Protein AF-A0AA85BUU6-F1 (afdb_monomer)

Mean predicted aligned error: 9.74 Å

Solvent-accessible surface area (backbone atoms only — not comparable to full-atom values): 21820 Å² total; per-residue (Å²): 98,89,73,39,59,79,38,68,89,33,43,53,62,40,38,67,56,88,66,55,30,81,14,64,51,47,50,49,61,52,49,50,38,34,54,52,17,47,57,50,28,54,55,51,52,49,46,70,72,45,74,86,73,61,72,50,54,65,61,51,40,61,71,59,24,47,58,30,41,51,52,30,51,51,50,48,51,50,37,64,74,65,70,53,90,69,69,43,78,59,16,16,74,76,43,49,73,36,45,43,51,19,50,45,48,46,55,48,46,56,60,66,34,80,39,88,81,13,44,62,53,70,70,47,40,56,56,58,44,38,51,48,31,43,52,51,14,52,52,24,38,51,45,22,55,48,50,62,42,73,75,38,59,93,50,55,54,101,71,70,51,86,41,72,66,38,54,49,54,46,64,75,40,27,85,77,38,76,61,55,25,20,37,34,35,59,43,16,37,30,14,52,38,14,43,24,29,41,36,22,30,54,39,45,55,49,52,46,47,62,57,52,63,60,56,74,77,51,91,68,87,77,71,88,75,74,87,58,59,62,72,71,83,66,51,69,68,59,54,51,50,51,47,52,49,51,41,52,52,32,54,52,51,31,56,74,64,58,33,57,71,37,13,21,67,42,40,17,26,56,50,34,36,39,51,45,50,40,52,51,48,51,53,46,52,55,50,54,52,52,50,52,51,48,52,54,48,32,73,74,63,74,59,83,87,75,76,62,67,68,61,54,54,49,63,77,38,44,69,57,38,52,52,46,48,54,50,51,50,53,48,38,51,74,73,75,38,64,59,72,72,67,49,58,95,79,51,47,73,39,81,88,66,27,34,53,45,84,75,49,72,68,49,50,51,51,53,49,49,52,48,49,49,53,56,50,52,35,51,50,52,45,50,51,55,50,50,53,51,50,52,49,52,60,49,43,70,71,55,74,86,88,130

Secondary structure (DSSP, 8-state):
-TTTTTSTTS-GGGSPPSSSS--HHHHHHHHHHHHHHHHHHHHHHHHHHSTT-PPPHHHHHHHHTHHHHHHHHHHHHHHHHTT----HHHH-SS--HHHHHHHHHHHHHHHHSS-HHHHHHHHS-HHHHHHHHHHHHHHHHHHHHHHHHHH-TTTS-TTS---HHHHHHHHHHTTT-HHHHTHHHHHHHHHHHHHHHHHHHHHHHHHHHHHHHHHHS--S---------------HHHHHHHHHHHHHHHHHHHHHTTGGGG--TTTT-HHHHHHHHHHHHHHHHHHHHHHHHHHHHHHHHT---PPPHHHHHHHHTHHHHHHHHHHHHHHHHHHT--GGGGS-TTPPEETTTTEETT--HHHHHHHHHHHHHHHHHHHHHHHHHHHHHHHHHHHHTTS----

InterPro domains:
  IPR009447 Phosphatidylinositol anchor biosynthesis protein PIGW/GWT1 [PF06423] (2-335)
  IPR009447 Phosphatidylinositol anchor biosynthesis protein PIGW/GWT1 [PTHR20661] (2-336)

Structure (mmCIF, N/CA/C/O backbone):
data_AF-A0AA85BUU6-F1
#
_entry.id   AF-A0AA85BUU6-F1
#
loop_
_atom_site.group_PDB
_atom_site.id
_atom_site.type_symbol
_atom_site.label_atom_id
_atom_site.label_alt_id
_atom_site.label_comp_id
_atom_site.label_asym_id
_atom_site.label_entity_id
_atom_site.label_seq_id
_atom_site.pdbx_PDB_ins_code
_atom_site.Cartn_x
_atom_site.Cartn_y
_atom_site.Cartn_z
_atom_site.occupancy
_atom_site.B_iso_or_equiv
_atom_site.auth_seq_id
_atom_site.a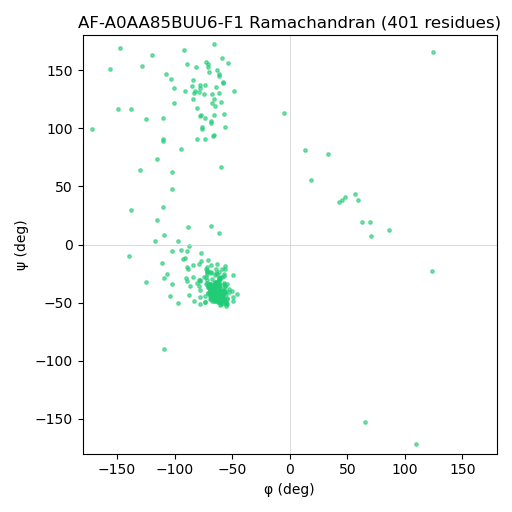uth_comp_id
_atom_site.auth_asym_id
_atom_site.auth_atom_id
_atom_site.pdbx_PDB_model_num
ATOM 1 N N . MET A 1 1 ? 7.359 12.318 -8.858 1.00 78.44 1 MET A N 1
ATOM 2 C CA . MET A 1 1 ? 7.995 11.015 -9.158 1.00 78.44 1 MET A CA 1
ATOM 3 C C . MET A 1 1 ? 7.226 10.232 -10.202 1.00 78.44 1 MET A C 1
ATOM 5 O O . MET A 1 1 ? 7.829 9.983 -11.227 1.00 78.44 1 MET A O 1
ATOM 9 N N . ILE A 1 2 ? 5.920 9.964 -10.033 1.00 80.56 2 ILE A N 1
ATOM 10 C CA . ILE A 1 2 ? 5.077 9.381 -11.108 1.00 80.56 2 ILE A CA 1
ATOM 11 C C . ILE A 1 2 ? 5.255 10.143 -12.432 1.00 80.56 2 ILE A C 1
ATOM 13 O O . ILE A 1 2 ? 5.578 9.541 -13.439 1.00 80.56 2 ILE A O 1
ATOM 17 N N . TYR A 1 3 ? 5.168 11.475 -12.395 1.00 82.69 3 TYR A N 1
ATOM 18 C CA . TYR A 1 3 ? 5.379 12.325 -13.573 1.00 82.69 3 TYR A CA 1
ATOM 19 C C . TYR A 1 3 ? 6.825 12.455 -14.044 1.00 82.69 3 TYR A C 1
ATOM 21 O O . TYR A 1 3 ? 7.075 12.762 -15.199 1.00 82.69 3 TYR A O 1
ATOM 29 N N . ALA A 1 4 ? 7.774 12.324 -13.118 1.00 82.56 4 ALA A N 1
ATOM 30 C CA . ALA A 1 4 ? 9.158 12.685 -13.385 1.00 82.56 4 ALA A CA 1
ATOM 31 C C . ALA A 1 4 ? 9.943 11.512 -13.960 1.00 82.56 4 ALA A C 1
ATOM 33 O O . ALA A 1 4 ? 10.860 11.740 -14.731 1.00 82.56 4 ALA A O 1
ATOM 34 N N . ILE A 1 5 ? 9.602 10.274 -13.587 1.00 81.31 5 ILE A N 1
ATOM 35 C CA . ILE A 1 5 ? 10.450 9.122 -13.888 1.00 81.31 5 ILE A CA 1
ATOM 36 C C . ILE A 1 5 ? 10.589 8.859 -15.385 1.00 81.31 5 ILE A C 1
ATOM 38 O O . ILE A 1 5 ? 11.643 8.417 -15.823 1.00 81.31 5 ILE A O 1
ATOM 42 N N . ASP A 1 6 ? 9.556 9.154 -16.171 1.00 77.81 6 ASP A N 1
ATOM 43 C CA . ASP A 1 6 ? 9.593 8.944 -17.616 1.00 77.81 6 ASP A CA 1
ATOM 44 C C . ASP A 1 6 ? 10.489 9.982 -18.313 1.00 77.81 6 ASP A C 1
ATOM 46 O O . ASP A 1 6 ? 11.023 9.703 -19.388 1.00 77.81 6 ASP A O 1
ATOM 50 N N . LEU A 1 7 ? 10.744 11.125 -17.661 1.00 81.00 7 LEU A N 1
ATOM 51 C CA . LEU A 1 7 ? 11.600 12.196 -18.162 1.00 81.00 7 LEU A CA 1
ATOM 52 C C . LEU A 1 7 ? 13.098 11.857 -17.996 1.00 81.00 7 LEU A C 1
ATOM 54 O O . LEU A 1 7 ? 13.517 11.452 -16.910 1.00 81.00 7 LEU A O 1
ATOM 58 N N . PRO A 1 8 ? 13.935 12.092 -19.025 1.00 78.44 8 PRO A N 1
ATOM 59 C CA . PRO A 1 8 ? 15.381 11.880 -18.976 1.00 78.44 8 PRO A CA 1
ATOM 60 C C . PRO A 1 8 ? 16.108 12.652 -17.872 1.00 78.44 8 PRO A C 1
ATOM 62 O O . PRO A 1 8 ? 17.148 12.206 -17.396 1.00 78.44 8 PRO A O 1
ATOM 65 N N . ILE A 1 9 ? 15.563 13.793 -17.440 1.00 82.25 9 ILE A N 1
ATOM 66 C CA . ILE A 1 9 ? 16.104 14.577 -16.326 1.00 82.25 9 ILE A CA 1
ATOM 67 C C . ILE A 1 9 ? 16.049 13.824 -14.993 1.00 82.25 9 ILE A C 1
ATOM 69 O O . ILE A 1 9 ? 16.807 14.131 -14.073 1.00 82.25 9 ILE A O 1
ATOM 73 N N . CYS A 1 10 ? 15.143 12.854 -14.855 1.00 83.12 10 CYS A N 1
ATOM 74 C CA . CYS A 1 10 ? 15.004 12.096 -13.627 1.00 83.12 10 CYS A CA 1
ATOM 75 C C . CYS A 1 10 ? 16.011 10.935 -13.596 1.00 83.12 10 CYS A C 1
ATOM 77 O O . CYS A 1 10 ? 16.007 10.096 -14.499 1.00 83.12 10 CYS A O 1
ATOM 79 N N . PRO A 1 11 ? 16.842 10.829 -12.539 1.00 84.38 11 PRO A N 1
ATOM 80 C CA . PRO A 1 11 ? 17.775 9.720 -12.403 1.00 84.38 11 PRO A CA 1
ATOM 81 C C . PRO A 1 11 ? 17.047 8.371 -12.365 1.00 84.38 11 PRO A C 1
ATOM 83 O O . PRO A 1 11 ? 16.239 8.109 -11.467 1.00 84.38 11 PRO A O 1
ATOM 86 N N . ARG A 1 12 ? 17.394 7.468 -13.285 1.00 82.81 12 ARG A N 1
ATOM 87 C CA . ARG A 1 12 ? 16.797 6.128 -13.405 1.00 82.81 12 ARG A CA 1
ATOM 88 C C . ARG A 1 12 ? 17.043 5.237 -12.187 1.00 82.81 12 ARG A C 1
ATOM 90 O O . ARG A 1 12 ? 16.270 4.317 -11.962 1.00 82.81 12 ARG A O 1
ATOM 97 N N . ARG A 1 13 ? 18.008 5.570 -11.318 1.00 82.12 13 ARG A N 1
ATOM 98 C CA . ARG A 1 13 ? 18.185 4.919 -10.002 1.00 82.12 13 ARG A CA 1
ATOM 99 C C . ARG A 1 13 ? 16.960 5.030 -9.080 1.00 82.12 13 ARG A C 1
ATOM 101 O O . ARG A 1 13 ? 16.840 4.265 -8.132 1.00 82.12 13 ARG A O 1
ATOM 108 N N . PHE A 1 14 ? 16.072 6.000 -9.319 1.00 84.94 14 PHE A N 1
ATOM 109 C CA . PHE A 1 14 ? 14.828 6.161 -8.561 1.00 84.94 14 PHE A CA 1
ATOM 110 C C . PHE A 1 14 ? 13.648 5.379 -9.150 1.00 84.94 14 PHE A C 1
ATOM 112 O O . PHE A 1 14 ? 12.581 5.360 -8.527 1.00 84.94 14 PHE A O 1
ATOM 119 N N . ALA A 1 15 ? 13.831 4.749 -10.315 1.00 83.56 15 ALA A N 1
ATOM 120 C CA . ALA A 1 15 ? 12.836 3.884 -10.934 1.00 83.56 15 ALA A CA 1
ATOM 121 C C . ALA A 1 15 ? 12.604 2.626 -10.089 1.00 83.56 15 ALA A C 1
ATOM 123 O O . ALA A 1 15 ? 13.283 2.380 -9.093 1.00 83.56 15 ALA A O 1
ATOM 124 N N . LYS A 1 16 ? 11.603 1.841 -10.479 1.00 83.56 16 LYS A N 1
ATOM 125 C CA . LYS A 1 16 ? 11.292 0.572 -9.819 1.00 83.56 16 LYS A CA 1
ATOM 126 C C . LYS A 1 16 ? 12.451 -0.410 -9.984 1.00 83.56 16 LYS A C 1
ATOM 128 O O . LYS A 1 16 ? 12.956 -0.564 -11.096 1.00 83.56 16 LYS A O 1
ATOM 133 N N . SER A 1 17 ? 12.831 -1.100 -8.913 1.00 79.75 17 SER A N 1
ATOM 134 C CA . SER A 1 17 ? 13.791 -2.202 -8.995 1.00 79.75 17 SER A CA 1
ATOM 135 C C . SER A 1 17 ? 13.143 -3.446 -9.624 1.00 79.75 17 SER A C 1
ATOM 137 O O . SER A 1 17 ? 11.993 -3.786 -9.330 1.00 79.75 17 SER A O 1
ATOM 139 N N . GLU A 1 18 ? 13.863 -4.125 -10.525 1.00 72.81 18 GLU A N 1
ATOM 140 C CA . GLU A 1 18 ? 13.361 -5.334 -11.206 1.00 72.81 18 GLU A CA 1
ATOM 141 C C . GLU A 1 18 ? 13.620 -6.627 -10.417 1.00 72.81 18 GLU A C 1
ATOM 143 O O . GLU A 1 18 ? 12.797 -7.547 -10.431 1.00 72.81 18 GLU A O 1
ATOM 148 N N . LEU A 1 19 ? 14.762 -6.697 -9.726 1.00 74.94 19 LEU A N 1
ATOM 149 C CA . LEU A 1 19 ? 15.196 -7.864 -8.954 1.00 74.94 19 LEU A CA 1
ATOM 150 C C . LEU A 1 19 ? 15.117 -7.572 -7.453 1.00 74.94 19 LEU A C 1
ATOM 152 O O . LEU A 1 19 ? 14.075 -7.780 -6.822 1.00 74.94 19 LEU A O 1
ATOM 156 N N . ASN A 1 20 ? 16.217 -7.057 -6.906 1.00 77.62 20 ASN A N 1
ATOM 157 C CA . ASN A 1 20 ? 16.329 -6.644 -5.520 1.00 77.62 20 ASN A CA 1
ATOM 158 C C . ASN A 1 20 ? 16.874 -5.216 -5.445 1.00 77.62 20 ASN A C 1
ATOM 160 O O . ASN A 1 20 ? 17.619 -4.774 -6.321 1.00 77.62 20 ASN A O 1
ATOM 164 N N . GLY A 1 21 ? 16.533 -4.519 -4.370 1.00 82.50 21 GLY A N 1
ATOM 165 C CA . GLY A 1 21 ? 16.924 -3.139 -4.130 1.00 82.50 21 GLY A CA 1
ATOM 166 C C . GLY A 1 21 ? 15.721 -2.242 -3.880 1.00 82.50 21 GLY A C 1
ATOM 167 O O . GLY A 1 21 ? 14.574 -2.589 -4.170 1.00 82.50 21 GLY A O 1
ATOM 168 N N . VAL A 1 22 ? 16.011 -1.051 -3.365 1.00 82.75 22 VAL A N 1
ATOM 169 C CA . VAL A 1 22 ? 15.006 -0.033 -3.066 1.00 82.75 22 VAL A CA 1
ATOM 170 C C . VAL A 1 22 ? 15.160 1.123 -4.044 1.00 82.75 22 VAL A C 1
ATOM 172 O O . VAL A 1 22 ? 16.104 1.905 -3.935 1.00 82.75 22 VAL A O 1
ATOM 175 N N . GLY A 1 23 ? 14.211 1.264 -4.965 1.00 84.94 23 GLY A N 1
ATOM 176 C CA . GLY A 1 23 ? 13.978 2.503 -5.695 1.00 84.94 23 GLY A CA 1
ATOM 177 C C . GLY A 1 23 ? 12.986 3.404 -4.959 1.00 84.94 23 GLY A C 1
ATOM 178 O O . GLY A 1 23 ? 12.126 2.947 -4.202 1.00 84.94 23 GLY A O 1
ATOM 179 N N . LEU A 1 24 ? 13.042 4.713 -5.207 1.00 87.06 24 LEU A N 1
ATOM 180 C CA . LEU A 1 24 ? 12.085 5.648 -4.605 1.00 87.06 24 LEU A CA 1
ATOM 181 C C . LEU A 1 24 ? 10.654 5.399 -5.116 1.00 87.06 24 LEU A C 1
ATOM 183 O O . LEU A 1 24 ? 9.691 5.529 -4.359 1.00 87.06 24 LEU A O 1
ATOM 187 N N . MET A 1 25 ? 10.494 4.964 -6.370 1.00 86.94 25 MET A N 1
ATOM 188 C CA . MET A 1 25 ? 9.195 4.518 -6.883 1.00 86.94 25 MET A CA 1
ATOM 189 C C . MET A 1 25 ? 8.658 3.259 -6.196 1.00 86.94 25 MET A C 1
ATOM 191 O O . MET A 1 25 ? 7.437 3.084 -6.141 1.00 86.94 25 MET A O 1
ATOM 195 N N . ASP A 1 26 ? 9.524 2.401 -5.650 1.00 87.31 26 ASP A N 1
ATOM 196 C CA . ASP A 1 26 ? 9.080 1.165 -5.005 1.00 87.31 26 ASP A CA 1
ATOM 197 C C . ASP A 1 26 ? 8.341 1.443 -3.696 1.00 87.31 26 ASP A C 1
ATOM 199 O O . ASP A 1 26 ? 7.349 0.781 -3.370 1.00 87.31 26 ASP A O 1
ATOM 203 N N . VAL A 1 27 ? 8.771 2.490 -2.990 1.00 90.00 27 VAL A N 1
ATOM 204 C CA . VAL A 1 27 ? 8.146 2.987 -1.762 1.00 90.00 27 VAL A CA 1
ATOM 205 C C . VAL A 1 27 ? 6.718 3.487 -2.012 1.00 90.00 27 VAL A C 1
ATOM 207 O O . VAL A 1 27 ? 5.839 3.318 -1.165 1.00 90.00 27 VAL A O 1
ATOM 210 N N . GLY A 1 28 ? 6.455 4.050 -3.196 1.00 88.50 28 GLY A N 1
ATOM 211 C CA . GLY A 1 28 ? 5.169 4.664 -3.533 1.00 88.50 28 GLY A CA 1
ATOM 212 C C . GLY A 1 28 ? 3.979 3.709 -3.413 1.00 88.50 28 GLY A C 1
ATOM 213 O O . GLY A 1 28 ? 2.945 4.089 -2.871 1.00 88.50 28 GLY A O 1
ATOM 214 N N . THR A 1 29 ? 4.125 2.457 -3.861 1.00 88.19 29 THR A N 1
ATOM 215 C CA . THR A 1 29 ? 3.033 1.463 -3.782 1.00 88.19 29 THR A CA 1
ATOM 216 C C . THR A 1 29 ? 2.691 1.084 -2.339 1.00 88.19 29 THR A C 1
ATOM 218 O O . THR A 1 29 ? 1.516 1.070 -1.974 1.00 88.19 29 THR A O 1
ATOM 221 N N . GLY A 1 30 ? 3.704 0.861 -1.496 1.00 91.62 30 GLY A N 1
ATOM 222 C CA . GLY A 1 30 ? 3.530 0.588 -0.071 1.00 91.62 30 GLY A CA 1
ATOM 223 C C . GLY A 1 30 ? 2.899 1.766 0.670 1.00 91.62 30 GLY A C 1
ATOM 224 O O . GLY A 1 30 ? 1.904 1.585 1.368 1.00 91.62 30 GLY A O 1
ATOM 225 N N . LEU A 1 31 ? 3.390 2.990 0.447 1.00 91.62 31 LEU A N 1
ATOM 226 C CA . LEU A 1 31 ? 2.804 4.198 1.043 1.00 91.62 31 LEU A CA 1
ATOM 227 C C . LEU A 1 31 ? 1.369 4.461 0.575 1.00 91.62 31 LEU A C 1
ATOM 229 O O . LEU A 1 31 ? 0.549 4.928 1.364 1.00 91.62 31 LEU A O 1
ATOM 233 N N . PHE A 1 32 ? 1.035 4.138 -0.676 1.00 91.00 32 PHE A N 1
ATOM 234 C CA . PHE A 1 32 ? -0.341 4.229 -1.161 1.00 91.00 32 PHE A CA 1
ATOM 235 C C . PHE A 1 32 ? -1.270 3.287 -0.381 1.00 91.00 32 PHE A C 1
ATOM 237 O O . PHE A 1 32 ? -2.384 3.664 -0.005 1.00 91.00 32 PHE A O 1
ATOM 244 N N . ILE A 1 33 ? -0.801 2.077 -0.068 1.00 93.56 33 ILE A N 1
ATOM 245 C CA . ILE A 1 33 ? -1.536 1.134 0.780 1.00 93.56 33 ILE A CA 1
ATOM 246 C C . ILE A 1 33 ? -1.648 1.668 2.212 1.00 93.56 33 ILE A C 1
ATOM 248 O O . ILE A 1 33 ? -2.751 1.642 2.766 1.00 93.56 33 ILE A O 1
ATOM 252 N N . CYS A 1 34 ? -0.582 2.246 2.777 1.00 93.38 34 CYS A N 1
ATOM 253 C CA . CYS A 1 34 ? -0.637 2.930 4.074 1.00 93.38 34 CYS A CA 1
ATOM 254 C C . CYS A 1 34 ? -1.718 4.024 4.080 1.00 93.38 34 CYS A C 1
ATOM 256 O O . CYS A 1 34 ? -2.593 4.022 4.945 1.00 93.38 34 CYS A O 1
ATOM 258 N N . ALA A 1 35 ? -1.738 4.906 3.079 1.00 90.00 35 ALA A N 1
ATOM 259 C CA . ALA A 1 35 ? -2.757 5.949 2.950 1.00 90.00 35 ALA A CA 1
ATOM 260 C C . ALA A 1 35 ? -4.177 5.360 2.858 1.00 90.00 35 ALA A C 1
ATOM 262 O O . ALA A 1 35 ? -5.105 5.838 3.516 1.00 90.00 35 ALA A O 1
ATOM 263 N N . SER A 1 36 ? -4.346 4.265 2.111 1.00 89.38 36 SER A N 1
ATOM 264 C CA . SER A 1 36 ? -5.634 3.574 2.004 1.00 89.38 36 SER A CA 1
ATOM 265 C C . SER A 1 36 ? -6.109 2.982 3.340 1.00 89.38 36 SER A C 1
ATOM 267 O O . SER A 1 36 ? -7.304 3.019 3.634 1.00 89.38 36 SER A O 1
ATOM 269 N N . SER A 1 37 ? -5.189 2.498 4.181 1.00 91.94 37 SER A N 1
ATOM 270 C CA . SER A 1 37 ? -5.500 1.973 5.518 1.00 91.94 37 SER A CA 1
ATOM 271 C C . SER A 1 37 ? -5.910 3.073 6.502 1.00 91.94 37 SER A C 1
ATOM 273 O O . SER A 1 37 ? -6.850 2.892 7.272 1.00 91.94 37 SER A O 1
ATOM 275 N N . ILE A 1 38 ? -5.288 4.255 6.417 1.00 89.50 38 ILE A N 1
ATOM 276 C CA . ILE A 1 38 ? -5.631 5.434 7.230 1.00 89.50 38 ILE A CA 1
ATOM 277 C C . ILE A 1 38 ? -7.025 5.963 6.865 1.00 89.50 38 ILE A C 1
ATOM 279 O O . ILE A 1 38 ? -7.784 6.406 7.734 1.00 89.50 38 ILE A O 1
ATOM 283 N N . SER A 1 39 ? -7.387 5.899 5.581 1.00 85.00 39 SER A N 1
ATOM 284 C CA . SER A 1 39 ? -8.752 6.186 5.132 1.00 85.00 39 SER A CA 1
ATOM 285 C C . SER A 1 39 ? -9.739 5.139 5.665 1.00 85.00 39 SER A C 1
ATOM 287 O O . SER A 1 39 ? -10.770 5.493 6.242 1.00 85.00 39 SER A O 1
ATOM 289 N N . GLY A 1 40 ? -9.377 3.853 5.593 1.00 86.19 40 GLY A N 1
ATOM 290 C CA . GLY A 1 40 ? -10.160 2.753 6.164 1.00 86.19 40 GLY A CA 1
ATOM 291 C C . GLY A 1 40 ? -10.398 2.891 7.672 1.00 86.19 40 GLY A C 1
ATOM 292 O O . GLY A 1 40 ? -11.517 2.684 8.139 1.00 86.19 40 GLY A O 1
ATOM 293 N N . SER A 1 41 ? -9.398 3.337 8.439 1.00 87.94 41 SER A N 1
ATOM 294 C CA . SER A 1 41 ? -9.513 3.499 9.895 1.00 87.94 41 SER A CA 1
ATOM 295 C C . SER A 1 41 ? -10.588 4.513 10.300 1.00 87.94 41 SER A C 1
ATOM 297 O O . SER A 1 41 ? -11.194 4.360 11.359 1.00 87.94 41 SER A O 1
ATOM 299 N N . LYS A 1 42 ? -10.880 5.519 9.455 1.00 84.69 42 LYS A N 1
ATOM 300 C CA . LYS A 1 42 ? -11.975 6.484 9.677 1.00 84.69 42 LYS A CA 1
ATOM 301 C C . LYS A 1 42 ? -13.330 5.781 9.711 1.00 84.69 42 LYS A C 1
ATOM 303 O O . LYS A 1 42 ? -14.145 6.077 10.580 1.00 84.69 42 LYS A O 1
ATOM 308 N N . LEU A 1 43 ? -13.555 4.855 8.777 1.00 80.81 43 L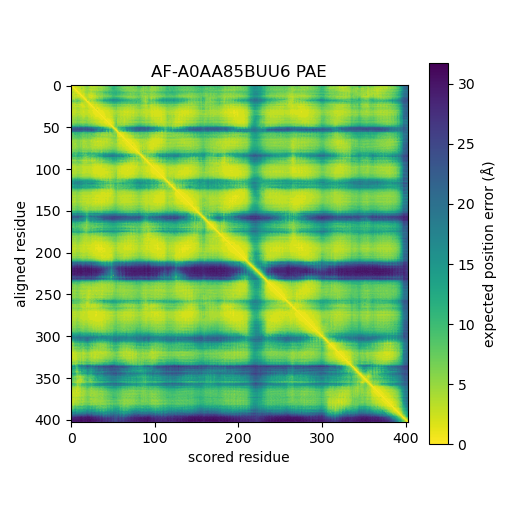EU A N 1
ATOM 309 C CA . LEU A 1 43 ? -14.789 4.077 8.699 1.00 80.81 43 LEU A CA 1
ATOM 310 C C . LEU A 1 43 ? -14.928 3.165 9.923 1.00 80.81 43 LEU A C 1
ATOM 312 O O . LEU A 1 43 ? -15.959 3.200 10.586 1.00 80.81 43 LEU A O 1
ATOM 316 N N . VAL A 1 44 ? -13.871 2.423 10.266 1.00 83.69 44 VAL A N 1
ATOM 317 C CA . VAL A 1 44 ? -13.853 1.531 11.442 1.00 83.69 44 VAL A CA 1
ATOM 318 C C . VAL A 1 44 ? -14.115 2.304 12.736 1.00 83.69 44 VAL A C 1
ATOM 320 O O . VAL A 1 44 ? -14.865 1.852 13.600 1.00 83.69 44 VAL A O 1
ATOM 323 N N . TRP A 1 45 ? -13.521 3.490 12.869 1.00 82.38 45 TRP A N 1
ATOM 324 C CA . TRP A 1 45 ? -13.744 4.374 14.009 1.00 82.38 45 TRP A CA 1
ATOM 325 C C . TRP A 1 45 ? -15.204 4.839 14.093 1.00 82.38 45 TRP A C 1
ATOM 327 O O . TRP A 1 45 ? -15.828 4.719 15.144 1.00 82.38 45 TRP A O 1
ATOM 337 N N . TYR A 1 46 ? -15.771 5.305 12.976 1.00 79.00 46 TYR A N 1
ATOM 338 C CA . TYR A 1 46 ? -17.166 5.743 12.902 1.00 79.00 46 TYR A CA 1
ATOM 339 C C . TYR A 1 46 ? -18.149 4.624 13.273 1.00 79.00 46 TYR A C 1
ATOM 341 O O . TYR A 1 46 ? -19.053 4.855 14.071 1.00 79.00 46 TYR A O 1
ATOM 349 N N . MET A 1 47 ? -17.942 3.404 12.763 1.00 76.75 47 MET A N 1
ATOM 350 C CA . MET A 1 47 ? -18.798 2.248 13.071 1.00 76.75 47 MET A CA 1
ATOM 351 C C . MET A 1 47 ? -18.738 1.850 14.553 1.00 76.75 47 MET A C 1
ATOM 353 O O . MET A 1 47 ? -19.742 1.422 15.117 1.00 76.75 47 MET A O 1
ATOM 357 N N . ASN A 1 48 ? -17.583 2.022 15.205 1.00 76.56 48 ASN A N 1
ATOM 358 C CA . ASN A 1 48 ? -17.446 1.755 16.637 1.00 76.56 48 ASN A CA 1
ATOM 359 C C . ASN A 1 48 ? -18.092 2.840 17.521 1.00 76.56 48 ASN A C 1
ATOM 361 O O . ASN A 1 48 ? -18.522 2.516 18.628 1.00 76.56 48 ASN A O 1
ATOM 365 N N . ILE A 1 49 ? -18.189 4.094 17.054 1.00 74.25 49 ILE A N 1
ATOM 366 C CA . ILE A 1 49 ? -18.905 5.175 17.760 1.00 74.25 49 ILE A CA 1
ATOM 367 C C . ILE A 1 49 ? -20.421 5.052 17.561 1.00 74.25 49 ILE A C 1
ATOM 369 O O . ILE A 1 49 ? -21.175 5.054 18.531 1.00 74.25 49 ILE A O 1
ATOM 373 N N . TYR A 1 50 ? -20.875 4.928 16.313 1.00 70.62 50 TYR A N 1
ATOM 374 C CA . TYR A 1 50 ? -22.294 4.937 15.940 1.00 70.62 50 TYR A CA 1
ATOM 375 C C . TYR A 1 50 ? -22.811 3.523 15.668 1.00 70.62 50 TYR A C 1
ATOM 377 O O . TYR A 1 50 ? -23.228 3.177 14.560 1.00 70.62 50 TYR A O 1
ATOM 385 N N . ARG A 1 51 ? -22.772 2.688 16.706 1.00 62.16 51 ARG A N 1
ATOM 386 C CA . ARG A 1 51 ? -23.217 1.293 16.641 1.00 62.16 51 ARG A CA 1
ATOM 387 C C . ARG A 1 51 ? -24.736 1.236 16.402 1.00 62.16 51 ARG A C 1
ATOM 389 O O . ARG A 1 51 ? -25.496 1.636 17.277 1.00 62.16 51 ARG A O 1
ATOM 396 N N . GLY A 1 52 ? -25.164 0.770 15.225 1.00 58.94 52 GLY A N 1
ATOM 397 C CA . GLY A 1 52 ? -26.577 0.706 14.804 1.00 58.94 52 GLY A CA 1
ATOM 398 C C . GLY A 1 52 ? -26.893 1.439 13.491 1.00 58.94 52 GLY A C 1
ATOM 399 O O . GLY A 1 52 ? -27.822 1.047 12.797 1.00 58.94 52 GLY A O 1
ATOM 400 N N . ASN A 1 53 ? -26.068 2.417 13.097 1.00 57.59 53 ASN A N 1
ATOM 401 C CA . ASN A 1 53 ? -26.077 3.034 11.760 1.00 57.59 53 ASN A CA 1
ATOM 402 C C . ASN A 1 53 ? -24.924 2.472 10.917 1.00 57.59 53 ASN A C 1
ATOM 404 O O . ASN A 1 53 ? -24.119 3.209 10.335 1.00 57.59 53 ASN A O 1
ATOM 408 N N . SER A 1 54 ? -24.783 1.144 10.906 1.00 57.66 54 SER A N 1
ATOM 409 C CA . SER A 1 54 ? -23.747 0.514 10.101 1.00 57.66 54 SER A CA 1
ATOM 410 C C . SER A 1 54 ? -24.074 0.719 8.624 1.00 57.66 54 SER A C 1
ATOM 412 O O . SER A 1 54 ? -25.190 0.485 8.155 1.00 57.66 54 SER A O 1
ATOM 414 N N . LYS A 1 55 ? -23.087 1.200 7.864 1.00 59.22 55 LYS A N 1
ATOM 415 C CA . LYS A 1 55 ? -23.173 1.093 6.410 1.00 59.22 55 LYS A CA 1
ATOM 416 C C . LYS A 1 55 ? -23.228 -0.391 6.087 1.00 59.22 55 LYS A C 1
ATOM 418 O O . LYS A 1 55 ? -22.399 -1.155 6.592 1.00 59.22 55 LYS A O 1
ATOM 423 N N . ARG A 1 56 ? -24.196 -0.792 5.261 1.00 66.44 56 ARG A N 1
ATOM 424 C CA . ARG A 1 56 ? -24.328 -2.191 4.860 1.00 66.44 56 ARG A CA 1
ATOM 425 C C . ARG A 1 56 ? -23.020 -2.609 4.197 1.00 66.44 56 ARG A C 1
ATOM 427 O O . ARG A 1 56 ? -22.453 -1.846 3.413 1.00 66.44 56 ARG A O 1
ATOM 434 N N . PHE A 1 57 ? -22.549 -3.820 4.494 1.00 74.81 57 PHE A N 1
ATOM 435 C CA . PHE A 1 57 ? -21.365 -4.400 3.851 1.00 74.81 57 PHE A CA 1
ATOM 436 C C . PHE A 1 57 ? -21.412 -4.210 2.329 1.00 74.81 57 PHE A C 1
ATOM 438 O O . PHE A 1 57 ? -20.443 -3.761 1.725 1.00 74.81 57 PHE A O 1
ATOM 445 N N . LEU A 1 58 ? -22.592 -4.428 1.745 1.00 76.81 58 LEU A N 1
ATOM 446 C CA . LEU A 1 58 ? -22.884 -4.214 0.332 1.00 76.81 58 LEU A CA 1
ATOM 447 C C . LEU A 1 58 ? -22.564 -2.782 -0.133 1.00 76.81 58 LEU A C 1
ATOM 449 O O . LEU A 1 58 ? -21.778 -2.613 -1.062 1.00 76.81 58 LEU A O 1
ATOM 453 N N . ASP A 1 59 ? -23.042 -1.751 0.561 1.00 80.69 59 ASP A N 1
ATOM 454 C CA . ASP A 1 59 ? -22.773 -0.352 0.199 1.00 80.69 59 ASP A CA 1
ATOM 455 C C . ASP A 1 59 ? -21.278 -0.021 0.281 1.00 80.69 59 ASP A C 1
ATOM 457 O O . ASP A 1 59 ? -20.730 0.706 -0.553 1.00 80.69 59 ASP A O 1
ATOM 461 N N . CYS A 1 60 ? -20.583 -0.570 1.278 1.00 78.88 60 CYS A N 1
ATOM 462 C CA . CYS A 1 60 ? -19.138 -0.414 1.407 1.00 78.88 60 CYS A CA 1
ATOM 463 C C . CYS A 1 60 ? -18.384 -1.123 0.275 1.00 78.88 60 CYS A C 1
ATOM 465 O O . CYS A 1 60 ? -17.441 -0.549 -0.278 1.00 78.88 60 CYS A O 1
ATOM 467 N N . THR A 1 61 ? -18.795 -2.335 -0.105 1.00 82.12 61 THR A N 1
ATOM 468 C CA . THR A 1 61 ? -18.174 -3.079 -1.213 1.00 82.12 61 THR A CA 1
ATOM 469 C C . THR A 1 61 ? -18.376 -2.369 -2.551 1.00 82.12 61 THR A C 1
ATOM 471 O O . THR A 1 61 ? -17.400 -2.166 -3.280 1.00 82.12 61 THR A O 1
ATOM 474 N N . LEU A 1 62 ? -19.595 -1.896 -2.830 1.00 84.75 62 LEU A N 1
ATOM 475 C CA . LEU A 1 62 ? -19.945 -1.166 -4.050 1.00 84.75 62 LEU A CA 1
ATOM 476 C C . LEU A 1 62 ? -19.180 0.155 -4.178 1.00 84.75 62 LEU A C 1
ATOM 478 O O . LEU A 1 62 ? -18.798 0.533 -5.279 1.00 84.75 62 LEU A O 1
ATOM 482 N N . ASN A 1 63 ? -18.899 0.833 -3.063 1.00 82.44 63 ASN A N 1
ATOM 483 C CA . ASN A 1 63 ? -18.215 2.127 -3.089 1.00 82.44 63 ASN A CA 1
ATOM 484 C C . ASN A 1 63 ? -16.683 2.039 -3.033 1.00 82.44 63 ASN A C 1
ATOM 486 O O . ASN A 1 63 ? -16.010 3.008 -3.377 1.00 82.44 63 ASN A O 1
ATOM 490 N N . SER A 1 64 ? -16.102 0.921 -2.581 1.00 81.44 64 SER A N 1
ATOM 491 C CA . SER A 1 64 ? -14.651 0.852 -2.32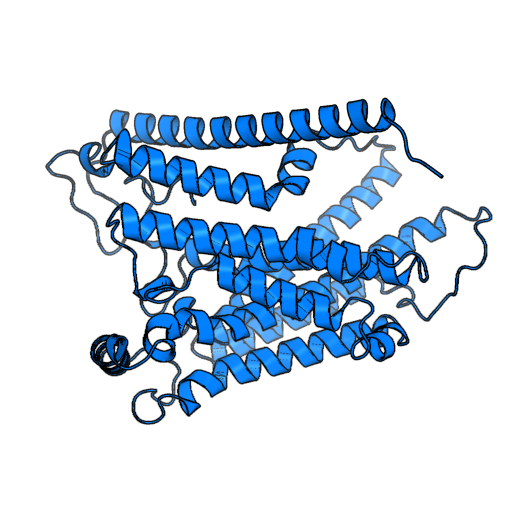0 1.00 81.44 64 SER A CA 1
ATOM 492 C C . SER A 1 64 ? -13.906 -0.273 -3.034 1.00 81.44 64 SER A C 1
ATOM 494 O O . SER A 1 64 ? -12.738 -0.075 -3.387 1.00 81.44 64 SER A O 1
ATOM 496 N N . VAL A 1 65 ? -14.551 -1.421 -3.261 1.00 88.12 65 VAL A N 1
ATOM 497 C CA . VAL A 1 65 ? -13.946 -2.601 -3.900 1.00 88.12 65 VAL A CA 1
ATOM 498 C C . VAL A 1 65 ? -14.289 -2.627 -5.382 1.00 88.12 65 VAL A C 1
ATOM 500 O O . VAL A 1 65 ? -13.385 -2.707 -6.212 1.00 88.12 65 VAL A O 1
ATOM 503 N N . VAL A 1 66 ? -15.574 -2.486 -5.721 1.00 89.88 66 VAL A N 1
ATOM 504 C CA . VAL A 1 66 ? -16.054 -2.548 -7.111 1.00 89.88 66 VAL A CA 1
ATOM 505 C C . VAL A 1 66 ? -15.381 -1.512 -8.020 1.00 89.88 66 VAL A C 1
ATOM 507 O O . VAL A 1 66 ? -14.914 -1.911 -9.085 1.00 89.88 66 VAL A O 1
ATOM 510 N N . PRO A 1 67 ? -15.204 -0.232 -7.627 1.00 89.06 67 PRO A N 1
ATOM 511 C CA . PRO A 1 67 ? -14.530 0.739 -8.486 1.00 89.06 67 PRO A CA 1
ATOM 512 C C . PRO A 1 67 ? -13.074 0.349 -8.766 1.00 89.06 67 PRO A C 1
ATOM 514 O O . PRO A 1 67 ? -12.596 0.508 -9.884 1.00 89.06 67 PRO A O 1
ATOM 517 N N . CYS A 1 68 ? -12.369 -0.218 -7.781 1.00 88.81 68 CYS A N 1
ATOM 518 C CA . CYS A 1 68 ? -11.001 -0.701 -7.974 1.00 88.81 68 CYS A CA 1
ATOM 519 C C . CYS A 1 68 ? -10.945 -1.938 -8.878 1.00 88.81 68 CYS A C 1
ATOM 521 O O . CYS A 1 68 ? -10.058 -2.012 -9.725 1.00 88.81 68 CYS A O 1
ATOM 523 N N . LEU A 1 69 ? -11.890 -2.874 -8.747 1.00 91.56 69 LEU A N 1
ATOM 524 C CA . LEU A 1 69 ? -11.982 -4.031 -9.644 1.00 91.56 69 LEU A CA 1
ATOM 525 C C . LEU A 1 69 ? -12.270 -3.607 -11.084 1.00 91.56 69 LEU A C 1
ATOM 527 O O . LEU A 1 69 ? -11.595 -4.076 -11.995 1.00 91.56 69 LEU A O 1
ATOM 531 N N . LEU A 1 70 ? -13.214 -2.685 -11.289 1.00 91.50 70 LEU A N 1
ATOM 532 C CA . LEU A 1 70 ? -13.543 -2.153 -12.612 1.00 91.50 70 LEU A CA 1
ATOM 533 C C . LEU A 1 70 ? -12.349 -1.441 -13.249 1.00 91.50 70 LEU A C 1
ATOM 535 O O . LEU A 1 70 ? -12.056 -1.677 -14.417 1.00 91.50 70 LEU A O 1
ATOM 539 N N . LEU A 1 71 ? -11.615 -0.627 -12.485 1.00 89.38 71 LEU A N 1
ATOM 540 C CA . LEU A 1 71 ? -10.372 -0.006 -12.957 1.00 89.38 71 LEU A CA 1
ATOM 541 C C . LEU A 1 71 ? -9.304 -1.049 -13.306 1.00 89.38 71 LEU A C 1
ATOM 543 O O . LEU A 1 71 ? -8.578 -0.882 -14.286 1.00 89.38 71 LEU A O 1
ATOM 547 N N . GLY A 1 72 ? -9.214 -2.127 -12.524 1.00 89.25 72 GLY A N 1
ATOM 548 C CA . GLY A 1 72 ? -8.334 -3.256 -12.808 1.00 89.25 72 GLY A CA 1
ATOM 549 C C . GLY A 1 72 ? -8.679 -3.939 -14.131 1.00 89.25 72 GLY A C 1
ATOM 550 O O . GLY A 1 72 ? -7.787 -4.111 -14.961 1.00 89.25 72 GLY A O 1
ATOM 551 N N . LEU A 1 73 ? -9.960 -4.249 -14.343 1.00 89.94 73 LEU A N 1
ATOM 552 C CA . LEU A 1 73 ? -10.478 -4.872 -15.566 1.00 89.94 73 LEU A CA 1
ATOM 553 C C . LEU A 1 73 ? -10.272 -3.979 -16.785 1.00 89.94 73 LEU A C 1
ATOM 555 O O . LEU A 1 73 ? -9.734 -4.419 -17.801 1.00 89.94 73 LEU A O 1
ATOM 559 N N . LEU A 1 74 ? -10.636 -2.704 -16.664 1.00 89.12 74 LEU A N 1
ATOM 560 C CA . LEU A 1 74 ? -10.467 -1.716 -17.721 1.00 89.12 74 LEU A CA 1
ATOM 561 C C . LEU A 1 74 ? -8.993 -1.584 -18.111 1.00 89.12 74 LEU A C 1
ATOM 563 O O . LEU A 1 74 ? -8.674 -1.589 -19.296 1.00 89.12 74 LEU A O 1
ATOM 567 N N . ARG A 1 75 ? -8.076 -1.552 -17.136 1.00 86.12 75 ARG A N 1
ATOM 568 C CA . ARG A 1 75 ? -6.636 -1.528 -17.413 1.00 86.12 75 ARG A CA 1
ATOM 569 C C . ARG A 1 75 ? -6.182 -2.771 -18.177 1.00 86.12 75 ARG A C 1
ATOM 571 O O . ARG A 1 75 ? -5.443 -2.627 -19.145 1.00 86.12 75 ARG A O 1
ATOM 578 N N . THR A 1 76 ? -6.590 -3.969 -17.758 1.00 86.19 76 THR A N 1
ATOM 579 C CA . THR A 1 76 ? -6.193 -5.202 -18.457 1.00 86.19 76 THR A CA 1
ATOM 580 C C . THR A 1 76 ? -6.726 -5.254 -19.882 1.00 86.19 76 THR A C 1
ATOM 582 O O . THR A 1 76 ? -5.972 -5.590 -20.790 1.00 86.19 76 THR A O 1
ATOM 585 N N . LEU A 1 77 ? -7.985 -4.857 -20.087 1.00 86.94 77 LEU A N 1
ATOM 586 C CA . LEU A 1 77 ? -8.609 -4.838 -21.408 1.00 86.94 77 LEU A CA 1
ATOM 587 C C . LEU A 1 77 ? -7.930 -3.818 -22.323 1.00 86.94 77 LEU A C 1
ATOM 589 O O . LEU A 1 77 ? -7.551 -4.162 -23.436 1.00 86.94 77 LEU A O 1
ATOM 593 N N . LEU A 1 78 ? -7.703 -2.588 -21.849 1.00 83.75 78 LEU A N 1
ATOM 594 C CA . LEU A 1 78 ? -7.047 -1.552 -22.651 1.00 83.75 78 LEU A CA 1
ATOM 595 C C . LEU A 1 78 ? -5.626 -1.944 -23.058 1.00 83.75 78 LEU A C 1
ATOM 597 O O . LEU A 1 78 ? -5.251 -1.728 -24.204 1.00 83.75 78 LEU A O 1
ATOM 601 N N . ILE A 1 79 ? -4.843 -2.539 -22.155 1.00 81.50 79 ILE A N 1
ATOM 602 C CA . ILE A 1 79 ? -3.476 -2.979 -22.476 1.00 81.50 79 ILE A CA 1
ATOM 603 C C . ILE A 1 79 ? -3.495 -4.079 -23.541 1.00 81.50 79 ILE A C 1
ATOM 605 O O . ILE A 1 79 ? -2.695 -4.029 -24.474 1.00 81.50 79 ILE A O 1
ATOM 609 N N . GLN A 1 80 ? -4.426 -5.031 -23.431 1.00 81.38 80 GLN A N 1
ATOM 610 C CA . GLN A 1 80 ? -4.596 -6.096 -24.421 1.00 81.38 80 GLN A CA 1
ATOM 611 C C . GLN A 1 80 ? -5.065 -5.558 -25.777 1.00 81.38 80 GLN A C 1
ATOM 613 O O . GLN A 1 80 ? -4.550 -5.981 -26.803 1.00 81.38 80 GLN A O 1
ATOM 618 N N . MET A 1 81 ? -5.999 -4.604 -25.802 1.00 82.88 81 MET A N 1
ATOM 619 C CA . MET A 1 81 ? -6.492 -4.014 -27.053 1.00 82.88 81 MET A CA 1
ATOM 620 C C . MET A 1 81 ? -5.455 -3.115 -27.735 1.00 82.88 81 MET A C 1
ATOM 622 O O . MET A 1 81 ? -5.395 -3.072 -28.960 1.00 82.88 81 MET A O 1
ATOM 626 N N . LEU A 1 82 ? -4.641 -2.397 -26.956 1.00 77.31 82 LEU A N 1
ATOM 627 C CA . LEU A 1 82 ? -3.624 -1.474 -27.467 1.00 77.31 82 LEU A CA 1
ATOM 628 C C . LEU A 1 82 ? -2.274 -2.154 -27.748 1.00 77.31 82 LEU A C 1
ATOM 630 O O . LEU A 1 82 ? -1.350 -1.471 -28.183 1.00 77.31 82 LEU A O 1
ATOM 634 N N . ASN A 1 83 ? -2.136 -3.464 -27.484 1.00 71.44 83 ASN A N 1
ATOM 635 C CA . ASN A 1 83 ? -0.872 -4.214 -27.566 1.00 71.44 83 ASN A CA 1
ATOM 636 C C . ASN A 1 83 ? 0.309 -3.470 -26.911 1.00 71.44 83 ASN A C 1
ATOM 638 O O . ASN A 1 83 ? 1.436 -3.469 -27.411 1.00 71.44 83 ASN A O 1
ATOM 642 N N . TYR A 1 84 ? 0.041 -2.796 -25.789 1.00 70.31 84 TYR A N 1
ATOM 643 C CA . TYR A 1 84 ? 1.053 -2.009 -25.094 1.00 70.31 84 TYR A CA 1
ATOM 644 C C . TYR A 1 84 ? 1.977 -2.930 -24.292 1.00 70.31 84 TYR A C 1
ATOM 646 O O . TYR A 1 84 ? 1.518 -3.850 -23.613 1.00 70.31 84 TYR A O 1
ATOM 654 N N . HIS A 1 85 ? 3.286 -2.672 -24.335 1.00 64.69 85 HIS A N 1
ATOM 655 C CA . HIS A 1 85 ? 4.272 -3.494 -23.637 1.00 64.69 85 HIS A CA 1
ATOM 656 C C . HIS A 1 85 ? 4.126 -3.317 -22.120 1.00 64.69 85 HIS A C 1
ATOM 658 O O . HIS A 1 85 ? 4.489 -2.285 -21.556 1.00 64.69 85 HIS A O 1
ATOM 664 N N . GLN A 1 86 ? 3.580 -4.329 -21.444 1.00 67.44 86 GLN A N 1
ATOM 665 C CA . GLN A 1 86 ? 3.512 -4.369 -19.988 1.00 67.44 86 GLN A CA 1
ATOM 666 C C . GLN A 1 86 ? 4.750 -5.067 -19.425 1.00 67.44 86 GLN A C 1
ATOM 668 O O . GLN A 1 86 ? 5.081 -6.185 -19.818 1.00 67.44 86 GLN A O 1
ATOM 673 N N . ASN A 1 87 ? 5.382 -4.448 -18.426 1.00 70.44 87 ASN A N 1
ATOM 674 C CA . ASN A 1 87 ? 6.419 -5.103 -17.635 1.00 70.44 87 ASN A CA 1
ATOM 675 C C . ASN A 1 87 ? 5.799 -6.238 -16.811 1.00 70.44 87 ASN A C 1
ATOM 677 O O . ASN A 1 87 ? 5.317 -6.034 -15.696 1.00 70.44 87 ASN A O 1
ATOM 681 N N . ILE A 1 88 ? 5.833 -7.451 -17.368 1.00 75.06 88 ILE A N 1
ATOM 682 C CA . ILE A 1 88 ? 5.281 -8.675 -16.763 1.00 75.06 88 ILE A CA 1
ATOM 683 C C . ILE A 1 88 ? 5.934 -8.954 -15.399 1.00 75.06 88 ILE A C 1
ATOM 685 O O . ILE A 1 88 ? 5.327 -9.518 -14.498 1.00 75.06 88 ILE A O 1
ATOM 689 N N . VAL A 1 89 ? 7.175 -8.499 -15.224 1.00 74.94 89 VAL A N 1
ATOM 690 C CA . VAL A 1 89 ? 7.948 -8.582 -13.980 1.00 74.94 89 VAL A CA 1
ATOM 691 C C . VAL A 1 89 ? 7.283 -7.819 -12.822 1.00 74.94 89 VAL A C 1
ATOM 693 O O . VAL A 1 89 ? 7.516 -8.172 -11.674 1.00 74.94 89 VAL A O 1
ATOM 696 N N . GLU A 1 90 ? 6.428 -6.819 -13.066 1.00 76.88 90 GLU A N 1
ATOM 697 C CA . GLU A 1 90 ? 5.848 -6.032 -11.967 1.00 76.88 90 GLU A CA 1
ATOM 698 C C . GLU A 1 90 ? 4.774 -6.770 -11.163 1.00 76.88 90 GLU A C 1
ATOM 700 O O . GLU A 1 90 ? 4.809 -6.733 -9.936 1.00 76.88 90 GLU A O 1
ATOM 705 N N . TYR A 1 91 ? 3.802 -7.381 -11.839 1.00 77.62 91 TYR A N 1
ATOM 706 C CA . TYR A 1 91 ? 2.643 -8.013 -11.196 1.00 77.62 91 TYR A CA 1
ATOM 707 C C . TYR A 1 91 ? 2.252 -9.349 -11.845 1.00 77.62 91 TYR A C 1
ATOM 709 O O . TYR A 1 91 ? 1.439 -10.073 -11.281 1.00 77.62 91 TYR A O 1
ATOM 717 N N . GLY A 1 92 ? 2.830 -9.695 -12.995 1.00 82.31 92 GLY A N 1
ATOM 718 C CA . GLY A 1 92 ? 2.417 -10.822 -13.824 1.00 82.31 92 GLY A CA 1
ATOM 719 C C . GLY A 1 92 ? 1.748 -10.381 -15.126 1.00 82.31 92 GLY A C 1
ATOM 720 O O . GLY A 1 92 ? 1.760 -9.202 -15.491 1.00 82.31 92 GLY A O 1
ATOM 721 N N . VAL A 1 93 ? 1.186 -11.353 -15.843 1.00 82.19 93 VAL A N 1
ATOM 722 C CA . VAL A 1 93 ? 0.627 -11.176 -17.194 1.00 82.19 93 VAL A CA 1
ATOM 723 C C . VAL A 1 93 ? -0.701 -10.422 -17.162 1.00 82.19 93 VAL A C 1
ATOM 725 O O . VAL A 1 93 ? -0.885 -9.461 -17.903 1.00 82.19 93 VAL A O 1
ATOM 728 N N . HIS A 1 94 ? -1.626 -10.840 -16.299 1.00 85.31 94 HIS A N 1
ATOM 729 C CA . HIS A 1 94 ? -2.976 -10.271 -16.221 1.00 85.31 94 HIS A CA 1
ATOM 730 C C . HIS A 1 94 ? -3.208 -9.480 -14.935 1.00 85.31 94 HIS A C 1
ATOM 732 O O . HIS A 1 94 ? -4.164 -8.716 -14.838 1.00 85.31 94 HIS A O 1
ATOM 738 N N . TRP A 1 95 ? -2.358 -9.649 -13.927 1.00 87.12 95 TRP A N 1
ATOM 739 C CA . TRP A 1 95 ? -2.537 -8.986 -12.647 1.00 87.12 95 TRP A CA 1
ATOM 740 C C . TRP A 1 95 ? -2.029 -7.545 -12.658 1.00 87.12 95 TRP A C 1
ATOM 742 O O . TRP A 1 95 ? -1.108 -7.175 -13.386 1.00 87.12 95 TRP A O 1
ATOM 752 N N . ASN A 1 96 ? -2.617 -6.711 -11.806 1.00 89.88 96 ASN A N 1
ATOM 753 C CA . ASN A 1 96 ? -2.225 -5.323 -11.644 1.00 89.88 96 ASN A CA 1
ATOM 754 C C . ASN A 1 96 ? -2.429 -4.854 -10.198 1.00 89.88 96 ASN A C 1
ATOM 756 O O . ASN A 1 96 ? -3.072 -5.510 -9.378 1.00 89.88 96 ASN A O 1
ATOM 760 N N . PHE A 1 97 ? -1.896 -3.671 -9.902 1.00 88.19 97 PHE A N 1
ATOM 761 C CA . PHE A 1 97 ? -2.005 -3.049 -8.584 1.00 88.19 97 PHE A CA 1
ATOM 762 C C . PHE A 1 97 ? -3.452 -2.719 -8.164 1.00 88.19 97 PHE A C 1
ATOM 764 O O . PHE A 1 97 ? -3.760 -2.647 -6.978 1.00 88.19 97 PHE A O 1
ATOM 771 N N . PHE A 1 98 ? -4.373 -2.519 -9.112 1.00 90.88 98 PHE A N 1
ATOM 772 C CA . PHE A 1 98 ? -5.772 -2.264 -8.762 1.00 90.88 98 PHE A CA 1
ATOM 773 C C . PHE A 1 98 ? -6.454 -3.524 -8.221 1.00 90.88 98 PHE A C 1
ATOM 775 O O . PHE A 1 98 ? -7.216 -3.420 -7.259 1.00 90.88 98 PHE A O 1
ATOM 782 N N . TYR A 1 99 ? -6.121 -4.706 -8.753 1.00 92.50 99 TYR A N 1
ATOM 783 C CA . TYR A 1 99 ? -6.568 -5.983 -8.196 1.00 92.50 99 TYR A CA 1
ATOM 784 C C . TYR A 1 99 ? -6.002 -6.230 -6.797 1.00 92.50 99 TYR A C 1
ATOM 786 O O . TYR A 1 99 ? -6.763 -6.620 -5.911 1.00 92.50 99 TYR A O 1
ATOM 794 N N . THR A 1 100 ? -4.714 -5.943 -6.551 1.00 92.44 100 THR A N 1
ATOM 795 C CA . THR A 1 100 ? -4.146 -6.093 -5.197 1.00 92.44 100 THR A CA 1
ATOM 796 C C . THR A 1 100 ? -4.871 -5.201 -4.191 1.00 92.44 100 THR A C 1
ATOM 798 O O . THR A 1 100 ? -5.312 -5.689 -3.153 1.00 92.44 100 THR A O 1
ATOM 801 N N . ILE A 1 101 ? -5.078 -3.916 -4.504 1.00 91.81 101 ILE A N 1
ATOM 802 C CA . ILE A 1 101 ? -5.813 -3.000 -3.617 1.00 91.81 101 ILE A CA 1
ATOM 803 C C . ILE A 1 101 ? -7.259 -3.453 -3.421 1.00 91.81 101 ILE A C 1
ATOM 805 O O . ILE A 1 101 ? -7.759 -3.399 -2.297 1.00 91.81 101 ILE A O 1
ATOM 809 N N . ALA A 1 102 ? -7.943 -3.872 -4.486 1.00 92.94 102 ALA A N 1
ATOM 810 C CA . ALA A 1 102 ? -9.326 -4.323 -4.398 1.00 92.94 102 ALA A CA 1
ATOM 811 C C . ALA A 1 102 ? -9.466 -5.512 -3.442 1.00 92.94 102 ALA A C 1
ATOM 813 O O . ALA A 1 102 ? -10.350 -5.502 -2.586 1.00 92.94 102 ALA A O 1
ATOM 814 N N . LEU A 1 103 ? -8.562 -6.490 -3.532 1.00 94.38 103 LEU A N 1
ATOM 815 C CA . LEU A 1 103 ? -8.562 -7.653 -2.649 1.00 94.38 103 LEU A CA 1
ATOM 816 C C . LEU A 1 103 ? -8.199 -7.287 -1.211 1.00 94.38 103 LEU A C 1
ATOM 818 O O . LEU A 1 103 ? -8.886 -7.721 -0.293 1.00 94.38 103 LEU A O 1
ATOM 822 N N . ILE A 1 104 ? -7.199 -6.430 -0.991 1.00 94.06 104 ILE A N 1
ATOM 823 C CA . ILE A 1 104 ? -6.855 -5.946 0.358 1.00 94.06 104 ILE A CA 1
ATOM 824 C C . ILE A 1 104 ? -8.048 -5.219 0.991 1.00 94.06 104 ILE A C 1
ATOM 826 O O . ILE A 1 104 ? -8.376 -5.454 2.154 1.00 94.06 104 ILE A O 1
ATOM 830 N N . ARG A 1 105 ? -8.745 -4.370 0.223 1.00 91.62 105 ARG A N 1
ATOM 831 C CA . ARG A 1 105 ? -9.970 -3.696 0.678 1.00 91.62 105 ARG A CA 1
ATOM 832 C C . ARG A 1 105 ? -11.093 -4.688 0.953 1.00 91.62 105 ARG A C 1
ATOM 834 O O . ARG A 1 105 ? -11.773 -4.529 1.958 1.00 91.62 105 ARG A O 1
ATOM 841 N N . ALA A 1 106 ? -11.271 -5.707 0.117 1.00 91.69 106 ALA A N 1
ATOM 842 C CA . ALA A 1 106 ? -12.266 -6.749 0.347 1.00 91.69 106 ALA A CA 1
ATOM 843 C C . ALA A 1 106 ? -11.987 -7.510 1.652 1.00 91.69 106 ALA A C 1
ATOM 845 O O . ALA A 1 106 ? -12.880 -7.622 2.489 1.00 91.69 106 ALA A O 1
ATOM 846 N N . ILE A 1 107 ? -10.740 -7.941 1.876 1.00 91.75 107 ILE A N 1
ATOM 847 C CA . ILE A 1 107 ? -10.311 -8.611 3.115 1.00 91.75 107 ILE A CA 1
ATOM 848 C C . ILE A 1 107 ? -10.536 -7.689 4.322 1.00 91.75 107 ILE A C 1
ATOM 850 O O . ILE A 1 107 ? -11.109 -8.106 5.328 1.00 91.75 107 ILE A O 1
ATOM 854 N N . SER A 1 108 ? -10.159 -6.413 4.207 1.00 90.56 108 SER A N 1
ATOM 855 C CA . SER A 1 108 ? -10.397 -5.401 5.241 1.00 90.56 108 SER A CA 1
ATOM 856 C C . SER A 1 108 ? -11.882 -5.244 5.567 1.00 90.56 108 SER A C 1
ATOM 858 O O . SER A 1 108 ? -12.257 -5.274 6.738 1.00 90.56 108 SER A O 1
ATOM 860 N N . LEU A 1 109 ? -12.757 -5.136 4.561 1.00 88.06 109 LEU A N 1
ATOM 861 C CA . LEU A 1 109 ? -14.201 -5.025 4.776 1.00 88.06 109 LEU A CA 1
ATOM 862 C C . LEU A 1 109 ? -14.764 -6.268 5.457 1.00 88.06 109 LEU A C 1
ATOM 864 O O . LEU A 1 109 ? -15.532 -6.129 6.406 1.00 88.06 109 LEU A O 1
ATOM 868 N N . VAL A 1 110 ? -14.361 -7.466 5.026 1.00 86.94 110 VAL A N 1
ATOM 869 C CA . VAL A 1 110 ? -14.793 -8.723 5.655 1.00 86.94 110 VAL A CA 1
ATOM 870 C C . VAL A 1 110 ? -14.443 -8.736 7.145 1.00 86.94 110 VAL A C 1
ATOM 872 O O . VAL A 1 110 ? -15.263 -9.170 7.948 1.00 86.94 110 VAL A O 1
ATOM 875 N N . MET A 1 111 ? -13.277 -8.208 7.523 1.00 84.12 111 MET A N 1
ATOM 876 C CA . MET A 1 111 ? -12.835 -8.142 8.919 1.00 84.12 111 MET A CA 1
ATOM 877 C C . MET A 1 111 ? -13.474 -7.014 9.737 1.00 84.12 111 MET A C 1
ATOM 879 O O . MET A 1 111 ? -13.621 -7.160 10.949 1.00 84.12 111 MET A O 1
ATOM 883 N N . THR A 1 112 ? -13.827 -5.891 9.109 1.00 81.88 112 THR A N 1
ATOM 884 C CA . THR A 1 112 ? -14.177 -4.645 9.819 1.00 81.88 112 THR A CA 1
ATOM 885 C C . THR A 1 112 ? -15.664 -4.295 9.820 1.00 81.88 112 THR A C 1
ATOM 887 O O . THR A 1 112 ? -16.112 -3.579 10.713 1.00 81.88 112 THR A O 1
ATOM 890 N N . THR A 1 113 ? -16.433 -4.760 8.835 1.00 77.19 113 THR A N 1
ATOM 891 C CA . THR A 1 113 ? -17.868 -4.438 8.691 1.00 77.19 113 THR A CA 1
ATOM 892 C C . THR A 1 113 ? -18.758 -5.460 9.386 1.00 77.19 113 THR A C 1
ATOM 894 O O . THR A 1 113 ? -18.278 -6.514 9.767 1.00 77.19 113 THR A O 1
ATOM 897 N N . GLU A 1 114 ? -20.051 -5.182 9.565 1.00 70.19 114 GLU A N 1
ATOM 898 C CA . GLU A 1 114 ? -20.998 -6.113 10.193 1.00 70.19 114 GLU A CA 1
ATOM 899 C C . GLU A 1 114 ? -21.349 -7.286 9.260 1.00 70.19 114 GLU A C 1
ATOM 901 O O . GLU A 1 114 ? -22.297 -7.224 8.484 1.00 70.19 114 GLU A O 1
ATOM 906 N N . ASN A 1 115 ? -20.577 -8.369 9.353 1.00 72.19 115 ASN A N 1
ATOM 907 C CA . ASN A 1 115 ? -20.833 -9.665 8.719 1.00 72.19 115 ASN A CA 1
ATOM 908 C C . ASN A 1 115 ? -20.957 -10.736 9.811 1.00 72.19 115 ASN A C 1
ATOM 910 O O . ASN A 1 115 ? -20.486 -10.508 10.925 1.00 72.19 115 ASN A O 1
ATOM 914 N N . PRO A 1 116 ? -21.515 -11.931 9.545 1.00 66.19 116 PRO A N 1
ATOM 915 C CA . PRO A 1 116 ? -21.607 -12.987 10.560 1.00 66.19 116 PRO A CA 1
ATOM 916 C C . PRO A 1 116 ? -20.252 -13.296 11.223 1.00 66.19 116 PRO A C 1
ATOM 918 O O . PRO A 1 116 ? -20.186 -13.434 12.439 1.00 66.19 116 PRO A O 1
ATOM 921 N N . ILE A 1 117 ? -19.161 -13.282 10.450 1.00 68.69 117 ILE A N 1
ATOM 922 C CA . ILE A 1 117 ? -17.789 -13.567 10.908 1.00 68.69 117 ILE A CA 1
ATOM 923 C C . ILE A 1 117 ? -17.239 -12.458 11.825 1.00 68.69 117 ILE A C 1
ATOM 925 O O . ILE A 1 117 ? -16.676 -12.720 12.885 1.00 68.69 117 ILE A O 1
ATOM 929 N N . SER A 1 118 ? -17.395 -11.201 11.422 1.00 72.00 118 SER A N 1
ATOM 930 C CA . SER A 1 118 ? -16.841 -10.019 12.095 1.00 72.00 118 SER A CA 1
ATOM 931 C C . SER A 1 118 ? -17.786 -9.407 13.126 1.00 72.00 118 SER A C 1
ATOM 933 O O . SER A 1 118 ? -17.354 -8.587 13.933 1.00 72.00 118 SER A O 1
ATOM 935 N N . SER A 1 119 ? -19.055 -9.817 13.161 1.00 68.06 119 SER A N 1
ATOM 936 C CA . SER A 1 119 ? -20.026 -9.406 14.181 1.00 68.06 119 SER A CA 1
ATOM 937 C C . SER A 1 119 ? -19.470 -9.658 15.583 1.00 68.06 119 SER A C 1
ATOM 939 O O . SER A 1 119 ? -19.523 -8.775 16.441 1.00 68.06 119 SER A O 1
ATOM 941 N N . TYR A 1 120 ? -18.805 -10.804 15.766 1.00 70.94 120 TYR A N 1
ATOM 942 C CA . TYR A 1 120 ? -18.081 -11.161 16.978 1.00 70.94 120 TYR A CA 1
ATOM 943 C C . TYR A 1 120 ? -16.921 -10.195 17.268 1.00 70.94 120 TYR A C 1
ATOM 945 O O . TYR A 1 120 ? -16.804 -9.693 18.384 1.00 70.94 120 TYR A O 1
ATOM 953 N N . LEU A 1 121 ? -16.125 -9.827 16.259 1.00 71.81 121 LEU A N 1
ATOM 954 C CA . LEU A 1 121 ? -15.024 -8.864 16.406 1.00 71.81 121 LEU A CA 1
ATOM 955 C C . LEU A 1 121 ? -15.514 -7.464 16.799 1.00 71.81 121 LEU A C 1
ATOM 957 O O . LEU A 1 121 ? -14.926 -6.820 17.669 1.00 71.81 121 LEU A O 1
ATOM 961 N N . ILE A 1 122 ? -16.630 -7.015 16.226 1.00 69.69 122 ILE A N 1
ATOM 962 C CA . ILE A 1 122 ? -17.244 -5.716 16.528 1.00 69.69 122 ILE A CA 1
ATOM 963 C C . ILE A 1 122 ? -17.814 -5.708 17.955 1.00 69.69 122 ILE A C 1
ATOM 965 O O . ILE A 1 122 ? -17.959 -4.650 18.573 1.00 69.69 122 ILE A O 1
ATOM 969 N N . THR A 1 123 ? -18.139 -6.865 18.552 1.00 68.81 123 THR A N 1
ATOM 970 C CA . THR A 1 123 ? -18.489 -6.929 19.986 1.00 68.81 123 THR A CA 1
ATOM 971 C C . THR A 1 123 ? -17.316 -6.646 20.918 1.00 68.81 123 THR A C 1
ATOM 973 O O . THR A 1 123 ? -17.542 -6.162 22.029 1.00 68.81 123 THR A O 1
ATOM 976 N N . PHE A 1 124 ? -16.077 -6.851 20.486 1.00 74.75 124 PHE A N 1
ATOM 977 C CA . PHE A 1 124 ? -14.927 -6.592 21.339 1.00 74.75 124 PHE A CA 1
ATOM 978 C C . PHE A 1 124 ? -14.645 -5.103 21.543 1.00 74.75 124 PHE A C 1
ATOM 980 O O . PHE A 1 124 ? -15.037 -4.254 20.743 1.00 74.75 124 PHE A O 1
ATOM 987 N N . SER A 1 125 ? -13.943 -4.785 22.639 1.00 79.00 125 SER A N 1
ATOM 988 C CA . SER A 1 125 ? -13.417 -3.439 22.866 1.00 79.00 125 SER A CA 1
ATOM 989 C C . SER A 1 125 ? -12.403 -3.067 21.783 1.00 79.00 125 SER A C 1
ATOM 991 O O . SER A 1 125 ? -11.693 -3.928 21.256 1.00 79.00 125 SER A O 1
ATOM 993 N N . LEU A 1 126 ? -12.293 -1.772 21.471 1.00 81.06 126 LEU A N 1
ATOM 994 C CA . LEU A 1 126 ? -11.371 -1.279 20.442 1.00 81.06 126 LEU A CA 1
ATOM 995 C C . LEU A 1 126 ? -9.924 -1.725 20.666 1.00 81.06 126 LEU A C 1
ATOM 997 O O . LEU A 1 126 ? -9.221 -2.015 19.706 1.00 81.06 126 LEU A O 1
ATOM 1001 N N . LYS A 1 127 ? -9.484 -1.851 21.924 1.00 82.94 127 LYS A N 1
ATOM 1002 C CA . LYS A 1 127 ? -8.154 -2.385 22.257 1.00 82.94 127 LYS A CA 1
ATOM 1003 C C . LYS A 1 127 ? -7.942 -3.802 21.720 1.00 82.94 127 LYS A C 1
ATOM 1005 O O . LYS A 1 127 ? -6.902 -4.083 21.132 1.00 82.94 127 LYS A O 1
ATOM 1010 N N . LYS A 1 128 ? -8.928 -4.685 21.908 1.00 85.44 128 LYS A N 1
ATOM 1011 C CA . LYS A 1 128 ? -8.879 -6.067 21.412 1.00 85.44 128 LYS A CA 1
ATOM 1012 C C . LYS A 1 128 ? -8.948 -6.112 19.886 1.00 85.44 128 LYS A C 1
ATOM 1014 O O . LYS A 1 128 ? -8.234 -6.907 19.289 1.00 85.44 128 LYS A O 1
ATOM 1019 N N . GLN A 1 129 ? -9.732 -5.231 19.258 1.00 87.12 129 GLN A N 1
ATOM 1020 C CA . GLN A 1 129 ? -9.759 -5.100 17.795 1.00 87.12 129 GLN A CA 1
ATOM 1021 C C . GLN A 1 129 ? -8.391 -4.663 17.242 1.00 87.12 129 GLN A C 1
ATOM 1023 O O . GLN A 1 129 ? -7.884 -5.277 16.310 1.00 87.12 129 GLN A O 1
ATOM 1028 N N . ILE A 1 130 ? -7.752 -3.657 17.852 1.00 88.31 130 ILE A N 1
ATOM 1029 C CA . ILE A 1 130 ? -6.405 -3.195 17.471 1.00 88.31 130 ILE A CA 1
ATOM 1030 C C . ILE A 1 130 ? -5.384 -4.332 17.602 1.00 88.31 130 ILE A C 1
ATOM 1032 O O . ILE A 1 130 ? -4.602 -4.552 16.680 1.00 88.31 130 ILE A O 1
ATOM 1036 N N . LEU A 1 131 ? -5.409 -5.077 18.714 1.00 89.81 131 LEU A N 1
ATOM 1037 C CA . LEU A 1 131 ? -4.532 -6.235 18.912 1.00 89.81 131 LEU A CA 1
ATOM 1038 C C . LEU A 1 131 ? -4.766 -7.309 17.842 1.00 89.81 131 LEU A C 1
ATOM 1040 O O . LEU A 1 131 ? -3.808 -7.832 17.280 1.00 89.81 131 LEU A O 1
ATOM 1044 N N . PHE A 1 132 ? -6.028 -7.607 17.530 1.00 91.06 132 PHE A N 1
ATOM 1045 C CA . PHE A 1 132 ? -6.386 -8.558 16.483 1.00 91.06 132 PHE A CA 1
ATOM 1046 C C . PHE A 1 132 ? -5.826 -8.137 15.119 1.00 91.06 132 PHE A C 1
ATOM 1048 O O . PHE A 1 132 ? -5.221 -8.960 14.438 1.00 91.06 132 PHE A O 1
ATOM 1055 N N . TYR A 1 133 ? -5.937 -6.861 14.738 1.00 92.50 133 TYR A N 1
ATOM 1056 C CA . TYR A 1 133 ? -5.375 -6.376 13.472 1.00 92.50 133 TYR A CA 1
ATOM 1057 C C . TYR A 1 133 ? -3.842 -6.467 13.422 1.00 92.50 133 TYR A C 1
ATOM 1059 O O . TYR A 1 133 ? -3.301 -6.828 12.377 1.00 92.50 133 TYR A O 1
ATOM 1067 N N . TYR A 1 134 ? -3.138 -6.233 14.537 1.00 93.81 134 TYR A N 1
ATOM 1068 C CA . TYR A 1 134 ? -1.693 -6.484 14.605 1.00 93.81 134 TYR A CA 1
ATOM 1069 C C . TYR A 1 134 ? -1.358 -7.972 14.436 1.00 93.81 134 TYR A C 1
ATOM 1071 O O . TYR A 1 134 ? -0.449 -8.300 13.678 1.00 93.81 134 TYR A O 1
ATOM 1079 N N . ILE A 1 135 ? -2.118 -8.877 15.063 1.00 93.94 135 ILE A N 1
ATOM 1080 C CA . ILE A 1 135 ? -1.935 -10.330 14.897 1.00 93.94 135 ILE A CA 1
ATOM 1081 C C . ILE A 1 135 ? -2.150 -10.735 13.434 1.00 93.94 135 ILE A C 1
ATOM 1083 O O . ILE A 1 135 ? -1.327 -11.447 12.864 1.00 93.94 135 ILE A O 1
ATOM 1087 N N . VAL A 1 136 ? -3.217 -10.242 12.802 1.00 93.69 136 VAL A N 1
ATOM 1088 C CA . VAL A 1 136 ? -3.501 -10.476 11.379 1.00 93.69 136 VAL A CA 1
ATOM 1089 C C . VAL A 1 136 ? -2.358 -9.968 10.499 1.00 93.69 136 VAL A C 1
ATOM 1091 O O . VAL A 1 136 ? -1.920 -10.675 9.593 1.00 93.69 136 VAL A O 1
ATOM 1094 N N . SER A 1 137 ? -1.828 -8.776 10.786 1.00 94.94 137 SER A N 1
ATOM 1095 C CA . SER A 1 137 ? -0.656 -8.240 10.091 1.00 94.94 137 SER A CA 1
ATOM 1096 C C . SER A 1 137 ? 0.557 -9.164 10.216 1.00 94.94 137 SER A C 1
ATOM 1098 O O . SER A 1 137 ? 1.230 -9.417 9.219 1.00 94.94 137 SER A O 1
ATOM 1100 N N . SER A 1 138 ? 0.846 -9.678 11.414 1.00 93.62 138 SER A N 1
ATOM 1101 C CA . SER A 1 138 ? 1.961 -10.605 11.640 1.00 93.62 138 SER A CA 1
ATOM 1102 C C . SER A 1 138 ? 1.767 -11.932 10.910 1.00 93.62 138 SER A C 1
ATOM 1104 O O . SER A 1 138 ? 2.713 -12.438 10.315 1.00 93.62 138 SER A O 1
ATOM 1106 N N . ILE A 1 139 ? 0.544 -12.470 10.890 1.00 94.44 139 ILE A N 1
ATOM 1107 C CA . ILE A 1 139 ? 0.210 -13.682 10.131 1.00 94.44 139 ILE A CA 1
ATOM 1108 C C . ILE A 1 139 ? 0.472 -13.454 8.640 1.00 94.44 139 ILE A C 1
ATOM 1110 O O . ILE A 1 139 ? 1.138 -14.268 8.006 1.00 94.44 139 ILE A O 1
ATOM 1114 N N . PHE A 1 140 ? 0.017 -12.332 8.078 1.00 95.06 140 PHE A N 1
ATOM 1115 C CA . PHE A 1 140 ? 0.261 -12.019 6.671 1.00 95.06 140 PHE A CA 1
ATOM 1116 C C . PHE A 1 140 ? 1.737 -11.804 6.335 1.00 95.06 140 PHE A C 1
ATOM 1118 O O . PHE A 1 140 ? 2.160 -12.215 5.258 1.00 95.06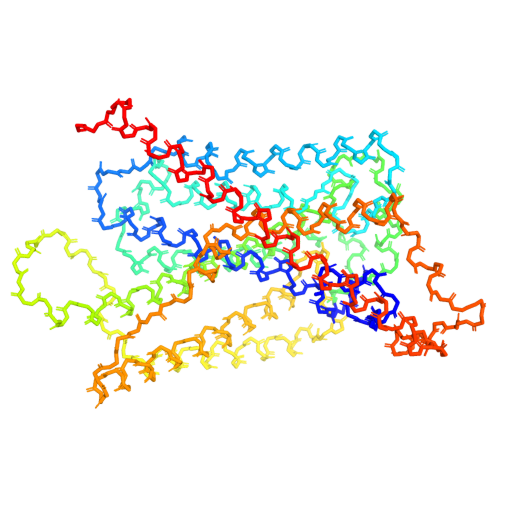 140 PHE A O 1
ATOM 1125 N N . LEU A 1 141 ? 2.518 -11.229 7.252 1.00 92.62 141 LEU A N 1
ATOM 1126 C CA . LEU A 1 141 ? 3.968 -11.094 7.095 1.00 92.62 141 LEU A CA 1
ATOM 1127 C C . LEU A 1 141 ? 4.663 -12.464 7.061 1.00 92.62 141 LEU A C 1
ATOM 1129 O O . LEU A 1 141 ? 5.552 -12.692 6.249 1.00 92.62 141 LEU A O 1
ATOM 1133 N N . ILE A 1 142 ? 4.236 -13.398 7.913 1.00 90.81 142 ILE A N 1
ATOM 1134 C CA . ILE A 1 142 ? 4.731 -14.781 7.890 1.00 90.81 142 ILE A CA 1
ATOM 1135 C C . ILE A 1 142 ? 4.344 -15.438 6.559 1.00 90.81 142 ILE A C 1
ATOM 1137 O O . ILE A 1 142 ? 5.187 -16.029 5.890 1.00 90.81 142 ILE A O 1
ATOM 1141 N N . PHE A 1 143 ? 3.094 -15.288 6.116 1.00 90.44 143 PHE A N 1
ATOM 1142 C CA . PHE A 1 143 ? 2.663 -15.835 4.829 1.00 90.44 143 PHE A CA 1
ATOM 1143 C C . PHE A 1 143 ? 3.431 -15.254 3.639 1.00 90.44 143 PHE A C 1
ATOM 1145 O O . PHE A 1 143 ? 3.789 -16.024 2.753 1.00 90.44 143 PHE A O 1
ATOM 1152 N N . SER A 1 144 ? 3.731 -13.950 3.604 1.00 88.75 144 SER A N 1
ATOM 1153 C CA . SER A 1 144 ? 4.523 -13.365 2.507 1.00 88.75 144 SER A CA 1
ATOM 1154 C C . SER A 1 144 ? 5.922 -13.970 2.396 1.00 88.75 144 SER A C 1
ATOM 1156 O O . SER A 1 144 ? 6.474 -14.044 1.304 1.00 88.75 144 SER A O 1
ATOM 1158 N N . GLU A 1 145 ? 6.451 -14.439 3.520 1.00 85.00 145 GLU A N 1
ATOM 1159 C CA . GLU A 1 145 ? 7.784 -15.016 3.658 1.00 85.00 145 GLU A CA 1
ATOM 1160 C C . GLU A 1 145 ? 7.783 -16.501 3.250 1.00 85.00 145 GLU A C 1
ATOM 1162 O O . GLU A 1 145 ? 8.575 -16.949 2.423 1.00 85.00 145 GLU A O 1
ATOM 1167 N N . PHE A 1 146 ? 6.834 -17.288 3.761 1.00 84.81 146 PHE A N 1
ATOM 1168 C CA . PHE A 1 146 ? 6.808 -18.734 3.519 1.00 84.81 146 PHE A CA 1
ATOM 1169 C C . PHE A 1 146 ? 6.141 -19.141 2.201 1.00 84.81 146 PHE A C 1
ATOM 1171 O O . PHE A 1 146 ? 6.500 -20.175 1.636 1.00 84.81 146 PHE A O 1
ATOM 1178 N N . LEU A 1 147 ? 5.189 -18.363 1.679 1.00 84.12 147 LEU A N 1
ATOM 1179 C CA . LEU A 1 147 ? 4.424 -18.750 0.489 1.00 84.12 147 LEU A CA 1
ATOM 1180 C C . LEU A 1 147 ? 5.305 -18.970 -0.760 1.00 84.12 147 LEU A C 1
ATOM 1182 O O . LEU A 1 147 ? 5.126 -20.000 -1.414 1.00 84.12 147 LEU A O 1
ATOM 1186 N N . PRO A 1 148 ? 6.275 -18.094 -1.101 1.00 79.81 148 PRO A N 1
ATOM 1187 C CA . PRO A 1 148 ? 7.142 -18.326 -2.258 1.00 79.81 148 PRO A CA 1
ATOM 1188 C C . PRO A 1 148 ? 7.994 -19.598 -2.121 1.00 79.81 148 PRO A C 1
ATOM 1190 O O . PRO A 1 148 ? 8.213 -20.299 -3.109 1.00 79.81 148 PRO A O 1
ATOM 1193 N N . ILE A 1 149 ? 8.414 -19.926 -0.893 1.00 79.06 149 ILE A N 1
ATOM 1194 C CA . ILE A 1 149 ? 9.210 -21.120 -0.573 1.00 79.06 149 ILE A CA 1
ATOM 1195 C C . ILE A 1 149 ? 8.373 -22.391 -0.742 1.00 79.06 149 ILE A C 1
ATOM 1197 O O . ILE A 1 149 ? 8.844 -23.358 -1.331 1.00 79.06 149 ILE A O 1
ATOM 1201 N N . ILE A 1 150 ? 7.124 -22.383 -0.265 1.00 80.94 150 ILE A N 1
ATOM 1202 C CA . ILE A 1 150 ? 6.211 -23.530 -0.385 1.00 80.94 150 ILE A CA 1
ATOM 1203 C C . ILE A 1 150 ? 5.894 -23.826 -1.856 1.00 80.94 150 ILE A C 1
ATOM 1205 O O . ILE A 1 150 ? 5.798 -24.989 -2.240 1.00 80.94 150 ILE A O 1
ATOM 1209 N N . ILE A 1 151 ? 5.735 -22.789 -2.683 1.00 76.62 151 ILE A N 1
ATOM 1210 C CA . ILE A 1 151 ? 5.349 -22.952 -4.091 1.00 76.62 151 ILE A CA 1
ATOM 1211 C C . ILE A 1 151 ? 6.539 -23.383 -4.962 1.00 76.62 151 ILE A C 1
ATOM 1213 O O . ILE A 1 151 ? 6.367 -24.211 -5.855 1.00 76.62 151 ILE A O 1
ATOM 1217 N N . CYS A 1 152 ? 7.739 -22.847 -4.715 1.00 72.44 152 CYS A N 1
ATOM 1218 C CA . CYS A 1 152 ? 8.931 -23.112 -5.529 1.00 72.44 152 CYS A CA 1
ATOM 1219 C C . CYS A 1 152 ? 10.149 -23.513 -4.664 1.00 72.44 152 CYS A C 1
ATOM 1221 O O . CYS A 1 152 ? 11.159 -22.796 -4.671 1.00 72.44 152 CYS A O 1
ATOM 1223 N N . PRO A 1 153 ? 10.101 -24.658 -3.951 1.00 72.56 153 PRO A N 1
ATOM 1224 C CA . PRO A 1 153 ? 11.130 -25.042 -2.980 1.00 72.56 153 PRO A CA 1
ATOM 1225 C C . PRO A 1 153 ? 12.496 -25.324 -3.619 1.00 72.56 153 PRO A C 1
ATOM 1227 O O . PRO A 1 153 ? 13.523 -24.995 -3.037 1.00 72.56 153 PRO A O 1
ATOM 1230 N N . GLU A 1 154 ? 12.528 -25.881 -4.833 1.00 63.72 154 GLU A N 1
ATOM 1231 C CA . GLU A 1 154 ? 13.779 -26.213 -5.536 1.00 63.72 154 GLU A CA 1
ATOM 1232 C C . GLU A 1 154 ? 14.545 -24.980 -6.034 1.00 63.72 154 GLU A C 1
ATOM 1234 O O . GLU A 1 154 ? 15.753 -25.041 -6.265 1.00 63.72 154 GLU A O 1
ATOM 1239 N N . TYR A 1 155 ? 13.850 -23.853 -6.208 1.00 60.72 155 TYR A N 1
ATOM 1240 C CA . TYR A 1 155 ? 14.409 -22.681 -6.875 1.00 60.72 155 TYR A CA 1
ATOM 1241 C C . TYR A 1 155 ? 14.672 -21.523 -5.897 1.00 60.72 155 TYR A C 1
ATOM 1243 O O . TYR A 1 155 ? 15.618 -20.763 -6.112 1.00 60.72 155 TYR A O 1
ATOM 1251 N N . PHE A 1 156 ? 13.917 -21.388 -4.800 1.00 66.88 156 PHE A N 1
ATOM 1252 C CA . PHE A 1 156 ? 14.181 -20.360 -3.784 1.00 66.88 156 PHE A CA 1
ATOM 1253 C C . PHE A 1 156 ? 15.346 -20.758 -2.862 1.00 66.88 156 PHE A C 1
ATOM 1255 O O . PHE A 1 156 ? 15.231 -21.656 -2.035 1.00 66.88 156 PHE A O 1
ATOM 1262 N N . GLN A 1 157 ? 16.485 -20.064 -2.977 1.00 57.34 157 GLN A N 1
ATOM 1263 C CA . GLN A 1 157 ? 17.609 -20.244 -2.051 1.00 57.34 157 GLN A CA 1
ATOM 1264 C C . GLN A 1 157 ? 17.308 -19.673 -0.657 1.00 57.34 157 GLN A C 1
ATOM 1266 O O . GLN A 1 157 ? 16.552 -18.715 -0.499 1.00 57.34 157 GLN A O 1
ATOM 1271 N N . THR A 1 158 ? 18.007 -20.211 0.346 1.00 52.75 158 THR A N 1
ATOM 1272 C CA . THR A 1 158 ? 17.880 -19.978 1.800 1.00 52.75 158 THR A CA 1
ATOM 1273 C C . THR A 1 158 ? 18.139 -18.543 2.294 1.00 52.75 158 THR A C 1
ATOM 1275 O O . THR A 1 158 ? 18.233 -18.318 3.499 1.00 52.75 158 THR A O 1
ATOM 1278 N N . ARG A 1 159 ? 18.263 -17.552 1.402 1.00 54.06 159 ARG A N 1
ATOM 1279 C CA . ARG A 1 159 ? 18.549 -16.150 1.753 1.00 54.06 159 ARG A CA 1
ATOM 1280 C C . ARG A 1 159 ? 17.748 -15.115 0.966 1.00 54.06 159 ARG A C 1
ATOM 1282 O O . ARG A 1 159 ? 18.229 -14.002 0.789 1.00 54.06 159 ARG A O 1
ATOM 1289 N N . TRP A 1 160 ? 16.531 -15.437 0.526 1.00 55.66 160 TRP A N 1
ATOM 1290 C CA . TRP A 1 160 ? 15.584 -14.402 0.063 1.00 55.66 160 TRP A CA 1
ATOM 1291 C C . TRP A 1 160 ? 16.062 -13.603 -1.162 1.00 55.66 160 TRP A C 1
ATOM 1293 O O . TRP A 1 160 ? 15.593 -12.496 -1.415 1.00 55.66 160 TRP A O 1
ATOM 1303 N N . GLN A 1 161 ? 17.023 -14.140 -1.918 1.00 57.47 161 GLN A N 1
ATOM 1304 C CA . GLN A 1 161 ? 17.574 -13.498 -3.104 1.00 57.47 161 GLN A CA 1
ATOM 1305 C C . GLN A 1 161 ? 16.953 -14.100 -4.357 1.00 57.47 161 GLN A C 1
ATOM 1307 O O . GLN A 1 161 ? 16.870 -15.322 -4.502 1.00 57.47 161 GLN A O 1
ATOM 1312 N N . PHE A 1 162 ? 16.554 -13.230 -5.288 1.00 58.72 162 PHE A N 1
ATOM 1313 C CA . PHE A 1 162 ? 16.229 -13.645 -6.642 1.00 58.72 162 PHE A CA 1
ATOM 1314 C C . PHE A 1 162 ? 17.439 -14.352 -7.255 1.00 58.72 162 PHE A C 1
ATOM 1316 O O . PHE A 1 162 ? 18.468 -13.731 -7.520 1.00 58.72 162 PHE A O 1
ATOM 1323 N N . ASN A 1 163 ? 17.313 -15.655 -7.491 1.00 62.75 163 ASN A N 1
ATOM 1324 C CA . ASN A 1 163 ? 18.251 -16.364 -8.339 1.00 62.75 163 ASN A CA 1
ATOM 1325 C C . ASN A 1 163 ? 17.793 -16.141 -9.789 1.00 62.75 163 ASN A C 1
ATOM 1327 O O . ASN A 1 163 ? 16.619 -16.372 -10.078 1.00 62.75 163 ASN A O 1
ATOM 1331 N N . PRO A 1 164 ? 18.650 -15.741 -10.741 1.00 66.19 164 PRO A N 1
ATOM 1332 C CA . PRO A 1 164 ? 18.270 -15.724 -12.158 1.00 66.19 164 PRO A CA 1
ATOM 1333 C C . PRO A 1 164 ? 17.624 -17.048 -12.617 1.00 66.19 164 PRO A C 1
ATOM 1335 O O . PRO A 1 164 ? 16.760 -17.040 -13.490 1.00 66.19 164 PRO A O 1
ATOM 1338 N N . ARG A 1 165 ? 17.944 -18.173 -11.960 1.00 67.62 165 ARG A N 1
ATOM 1339 C CA . ARG A 1 165 ? 17.293 -19.476 -12.176 1.00 67.62 165 ARG A CA 1
ATOM 1340 C C . ARG A 1 165 ? 15.815 -19.527 -11.764 1.00 67.62 165 ARG A C 1
ATOM 1342 O O . ARG A 1 165 ? 15.034 -20.135 -12.487 1.00 67.62 165 ARG A O 1
ATOM 1349 N N . THR A 1 166 ? 15.403 -18.889 -10.659 1.00 70.94 166 THR A N 1
ATOM 1350 C CA . THR A 1 166 ? 13.969 -18.810 -10.293 1.00 70.94 166 THR A CA 1
ATOM 1351 C C . THR A 1 166 ? 13.208 -17.990 -11.315 1.00 70.94 166 THR A C 1
ATOM 1353 O O . THR A 1 166 ? 12.098 -18.351 -11.692 1.00 70.94 166 THR A O 1
ATOM 1356 N N . LEU A 1 167 ? 13.816 -16.897 -11.786 1.00 73.00 167 LEU A N 1
ATOM 1357 C CA . LEU A 1 167 ? 13.225 -16.037 -12.801 1.00 73.00 167 LEU A CA 1
ATOM 1358 C C . LEU A 1 167 ? 13.011 -16.800 -14.105 1.00 73.00 167 LEU A C 1
ATOM 1360 O O . LEU A 1 167 ? 11.931 -16.723 -14.682 1.00 73.00 167 LEU A O 1
ATOM 1364 N N . HIS A 1 168 ? 14.033 -17.541 -14.532 1.00 74.88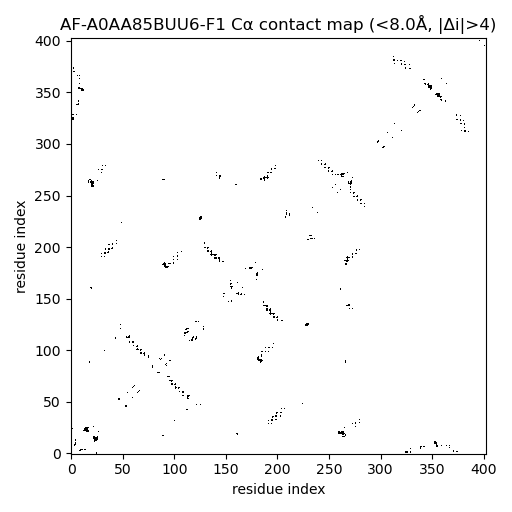 168 HIS A N 1
ATOM 1365 C CA . HIS A 1 168 ? 13.982 -18.361 -15.734 1.00 74.88 168 HIS A CA 1
ATOM 1366 C C . HIS A 1 168 ? 12.887 -19.426 -15.619 1.00 74.88 168 HIS A C 1
ATOM 1368 O O . HIS A 1 168 ? 12.024 -19.506 -16.484 1.00 74.88 168 HIS A O 1
ATOM 1374 N N . TYR A 1 169 ? 12.833 -20.149 -14.494 1.00 76.62 169 TYR A N 1
ATOM 1375 C CA . TYR A 1 169 ? 11.785 -21.139 -14.240 1.00 76.62 169 TYR A CA 1
ATOM 1376 C C . TYR A 1 169 ? 10.376 -20.531 -14.265 1.00 76.62 169 TYR A C 1
ATOM 1378 O O . TYR A 1 169 ? 9.460 -21.109 -14.851 1.00 76.62 169 TYR A O 1
ATOM 1386 N N . ILE A 1 170 ? 10.180 -19.369 -13.631 1.00 76.44 170 ILE A N 1
ATOM 1387 C CA . ILE A 1 170 ? 8.883 -18.683 -13.642 1.00 76.44 170 ILE A CA 1
ATOM 1388 C C . ILE A 1 170 ? 8.527 -18.296 -15.075 1.00 76.44 170 ILE A C 1
ATOM 1390 O O . ILE A 1 170 ? 7.427 -18.619 -15.510 1.00 76.44 170 ILE A O 1
ATOM 1394 N N . ASN A 1 171 ? 9.449 -17.658 -15.804 1.00 79.88 171 ASN A N 1
ATOM 1395 C CA . ASN A 1 171 ? 9.234 -17.206 -17.178 1.00 79.88 171 ASN A CA 1
ATOM 1396 C C . ASN A 1 171 ? 8.870 -18.361 -18.121 1.00 79.88 171 ASN A C 1
ATOM 1398 O O . ASN A 1 171 ? 7.886 -18.237 -18.849 1.00 79.88 171 ASN A O 1
ATOM 1402 N N . ASP A 1 172 ? 9.584 -19.486 -18.051 1.00 79.75 172 ASP A N 1
ATOM 1403 C CA . ASP A 1 172 ? 9.332 -20.662 -18.895 1.00 79.75 172 ASP A CA 1
ATOM 1404 C C . ASP A 1 172 ? 7.970 -21.305 -18.607 1.00 79.75 172 ASP A C 1
ATOM 1406 O O . ASP A 1 172 ? 7.313 -21.845 -19.497 1.00 79.75 172 ASP A O 1
ATOM 1410 N N . ASN A 1 173 ? 7.519 -21.239 -17.352 1.00 81.62 173 ASN A N 1
ATOM 1411 C CA . ASN A 1 173 ? 6.290 -21.886 -16.904 1.00 81.62 173 ASN A CA 1
ATOM 1412 C C . ASN A 1 173 ? 5.071 -20.955 -16.868 1.00 81.62 173 ASN A C 1
ATOM 1414 O O . ASN A 1 173 ? 3.990 -21.404 -16.475 1.00 81.62 173 ASN A O 1
ATOM 1418 N N . ARG A 1 174 ? 5.192 -19.689 -17.295 1.00 81.06 174 ARG A N 1
ATOM 1419 C CA . ARG A 1 174 ? 4.070 -18.727 -17.282 1.00 81.06 174 ARG A CA 1
ATOM 1420 C C . ARG A 1 174 ? 2.853 -19.209 -18.063 1.00 81.06 174 ARG A C 1
ATOM 1422 O O . ARG A 1 174 ? 1.732 -18.916 -17.666 1.00 81.06 174 ARG A O 1
ATOM 1429 N N . SER A 1 175 ? 3.056 -19.967 -19.138 1.00 78.56 175 SER A N 1
ATOM 1430 C CA . SER A 1 175 ? 1.975 -20.504 -19.972 1.00 78.56 175 SER A CA 1
ATOM 1431 C C . SER A 1 175 ? 1.264 -21.718 -19.365 1.00 78.56 175 SER A C 1
ATOM 1433 O O . SER A 1 175 ? 0.184 -22.076 -19.827 1.00 78.56 175 SER A O 1
ATOM 1435 N N . LYS A 1 176 ? 1.829 -22.354 -18.328 1.00 81.50 176 LYS A N 1
ATOM 1436 C CA . LYS A 1 176 ? 1.290 -23.605 -17.767 1.00 81.50 176 LYS A CA 1
ATOM 1437 C C . LYS A 1 176 ? 0.074 -23.394 -16.872 1.00 81.50 176 LYS A C 1
ATOM 1439 O O . LYS A 1 176 ? -0.765 -24.282 -16.769 1.00 81.50 176 LYS A O 1
ATOM 1444 N N . SER A 1 177 ? -0.022 -22.254 -16.186 1.00 82.81 177 SER A N 1
ATOM 1445 C CA . SER A 1 177 ? -1.165 -21.958 -15.317 1.00 82.81 177 SER A CA 1
ATOM 1446 C C . SER A 1 177 ? -1.373 -20.462 -15.100 1.00 82.81 177 SER A C 1
ATOM 1448 O O . SER A 1 177 ? -0.423 -19.682 -15.054 1.00 82.81 177 SER A O 1
ATOM 1450 N N . LEU A 1 178 ? -2.630 -20.073 -14.866 1.00 82.75 178 LEU A N 1
ATOM 1451 C CA . LEU A 1 178 ? -3.001 -18.696 -14.515 1.00 82.75 178 LEU A CA 1
ATOM 1452 C C . LEU A 1 178 ? -2.357 -18.219 -13.203 1.00 82.75 178 LEU A C 1
ATOM 1454 O O . LEU A 1 178 ? -2.101 -17.025 -13.043 1.00 82.75 178 LEU A O 1
ATOM 1458 N N . TRP A 1 179 ? -2.085 -19.143 -12.276 1.00 79.69 179 TRP A N 1
ATOM 1459 C CA . TRP A 1 179 ? -1.407 -18.848 -11.014 1.00 79.69 179 TRP A CA 1
ATOM 1460 C C . TRP A 1 179 ? 0.055 -18.470 -11.238 1.00 79.69 179 TRP A C 1
ATOM 1462 O O . TRP A 1 179 ? 0.498 -17.452 -10.716 1.00 79.69 179 TRP A O 1
ATOM 1472 N N . ILE A 1 180 ? 0.788 -19.235 -12.056 1.00 82.50 180 ILE A N 1
ATOM 1473 C CA . ILE A 1 180 ? 2.193 -18.938 -12.380 1.00 82.50 180 ILE A CA 1
ATOM 1474 C C . ILE A 1 180 ? 2.290 -17.675 -13.250 1.00 82.50 180 ILE A C 1
ATOM 1476 O O . ILE A 1 180 ? 3.206 -16.875 -13.074 1.00 82.50 180 ILE A O 1
ATOM 1480 N N . ALA A 1 181 ? 1.313 -17.436 -14.131 1.00 84.44 181 ALA A N 1
ATOM 1481 C CA . ALA A 1 181 ? 1.247 -16.222 -14.945 1.00 84.44 181 ALA A CA 1
ATOM 1482 C C . ALA A 1 181 ? 1.119 -14.930 -14.113 1.00 84.44 181 ALA A C 1
ATOM 1484 O O . ALA A 1 181 ? 1.589 -13.877 -14.541 1.00 84.44 181 ALA A O 1
ATOM 1485 N N . ASN A 1 182 ? 0.475 -15.004 -12.945 1.00 88.50 182 ASN A N 1
ATOM 1486 C CA . ASN A 1 182 ? 0.213 -13.874 -12.045 1.00 88.50 182 ASN A CA 1
ATOM 1487 C C . ASN A 1 182 ? 0.930 -14.015 -10.697 1.00 88.50 182 ASN A C 1
ATOM 1489 O O . ASN A 1 182 ? 0.518 -13.418 -9.698 1.00 88.50 182 ASN A O 1
ATOM 1493 N N . PHE A 1 183 ? 1.976 -14.837 -10.659 1.00 85.19 183 PHE A N 1
ATOM 1494 C CA . PHE A 1 183 ? 2.611 -15.290 -9.429 1.00 85.19 183 PHE A CA 1
ATOM 1495 C C . PHE A 1 183 ? 3.056 -14.126 -8.544 1.00 85.19 183 PHE A C 1
ATOM 1497 O O . PHE A 1 183 ? 2.828 -14.124 -7.335 1.00 85.19 183 PHE A O 1
ATOM 1504 N N . GLU A 1 184 ? 3.638 -13.101 -9.150 1.00 85.69 184 GLU A N 1
ATOM 1505 C CA . GLU A 1 184 ? 4.180 -11.932 -8.465 1.00 85.69 184 GLU A CA 1
ATOM 1506 C C . GLU A 1 184 ? 3.087 -11.085 -7.812 1.00 85.69 184 GLU A C 1
ATOM 1508 O O . GLU A 1 184 ? 3.194 -10.670 -6.658 1.00 85.69 184 GLU A O 1
ATOM 1513 N N . GLY A 1 185 ? 1.981 -10.875 -8.523 1.00 86.31 185 GLY A N 1
ATOM 1514 C CA . GLY A 1 185 ? 0.819 -10.166 -8.007 1.00 86.31 185 GLY A CA 1
ATOM 1515 C C . GLY A 1 185 ? 0.130 -10.894 -6.854 1.00 86.31 185 GLY A C 1
ATOM 1516 O O . GLY A 1 185 ? -0.298 -10.256 -5.891 1.00 86.31 185 GLY A O 1
ATOM 1517 N N . VAL A 1 186 ? 0.050 -12.224 -6.930 1.00 88.12 186 VAL A N 1
ATOM 1518 C CA . VAL A 1 186 ? -0.580 -13.065 -5.901 1.00 88.12 186 VAL A CA 1
ATOM 1519 C C . VAL A 1 186 ? 0.281 -13.164 -4.642 1.00 88.12 186 VAL A C 1
ATOM 1521 O O . VAL A 1 186 ? -0.229 -13.041 -3.534 1.00 88.12 186 VAL A O 1
ATOM 1524 N N . THR A 1 187 ? 1.587 -13.360 -4.792 1.00 87.75 187 THR A N 1
ATOM 1525 C CA . THR A 1 187 ? 2.520 -13.457 -3.655 1.00 87.75 187 THR A CA 1
ATOM 1526 C C . THR A 1 187 ? 2.679 -12.118 -2.930 1.00 87.75 187 THR A C 1
ATOM 1528 O O . THR A 1 187 ? 2.577 -12.070 -1.703 1.00 87.75 187 THR A O 1
ATOM 1531 N N . SER A 1 188 ? 2.808 -11.011 -3.674 1.00 90.62 188 SER A N 1
ATOM 1532 C CA . SER A 1 188 ? 2.910 -9.659 -3.096 1.00 90.62 188 SER A CA 1
ATOM 1533 C C . SER A 1 188 ? 1.668 -9.202 -2.334 1.00 90.62 188 SER A C 1
ATOM 1535 O O . SER A 1 188 ? 1.771 -8.335 -1.463 1.00 90.62 188 SER A O 1
ATOM 1537 N N . LEU A 1 189 ? 0.501 -9.799 -2.597 1.00 93.62 189 LEU A N 1
ATOM 1538 C CA . LEU A 1 189 ? -0.747 -9.483 -1.903 1.00 93.62 189 LEU A CA 1
ATOM 1539 C C . LEU A 1 189 ? -0.630 -9.634 -0.382 1.00 93.62 189 LEU A C 1
ATOM 1541 O O . LEU A 1 189 ? -1.145 -8.787 0.343 1.00 93.62 189 LEU A O 1
ATOM 1545 N N . PHE A 1 190 ? 0.062 -10.663 0.106 1.00 93.44 190 PHE A N 1
ATOM 1546 C CA . PHE A 1 190 ? 0.209 -10.913 1.543 1.00 93.44 190 PHE A CA 1
ATOM 1547 C C . PHE A 1 190 ? 1.121 -9.878 2.210 1.00 93.44 190 PHE A C 1
ATOM 1549 O O . PHE A 1 190 ? 0.772 -9.325 3.256 1.00 93.44 190 PHE A O 1
ATOM 1556 N N . GLY A 1 191 ? 2.225 -9.514 1.553 1.00 94.00 191 GLY A N 1
ATOM 1557 C CA . GLY A 1 191 ? 3.106 -8.446 2.023 1.00 94.00 191 GLY A CA 1
ATOM 1558 C C . GLY A 1 191 ? 2.370 -7.107 2.082 1.00 94.00 191 GLY A C 1
ATOM 1559 O O . GLY A 1 191 ? 2.383 -6.416 3.099 1.00 94.00 191 GLY A O 1
ATOM 1560 N N . TYR A 1 192 ? 1.612 -6.777 1.037 1.00 95.31 192 TYR A N 1
ATOM 1561 C CA . TYR A 1 192 ? 0.779 -5.576 1.005 1.00 95.31 192 TYR A CA 1
ATOM 1562 C C . TYR A 1 192 ? -0.378 -5.603 2.021 1.00 95.31 192 TYR A C 1
ATOM 1564 O O . TYR A 1 192 ? -0.695 -4.567 2.609 1.00 95.31 192 TYR A O 1
ATOM 1572 N N . ALA A 1 193 ? -0.980 -6.765 2.284 1.00 96.00 193 ALA A N 1
ATOM 1573 C CA . ALA A 1 193 ? -2.000 -6.923 3.319 1.00 96.00 193 ALA A CA 1
ATOM 1574 C C . ALA A 1 193 ? -1.422 -6.688 4.722 1.00 96.00 193 ALA A C 1
ATOM 1576 O O . ALA A 1 193 ? -2.051 -6.003 5.528 1.00 96.00 193 ALA A O 1
ATOM 1577 N N . SER A 1 194 ? -0.210 -7.177 5.004 1.00 96.06 194 SER A N 1
ATOM 1578 C CA . SER A 1 194 ? 0.455 -6.913 6.286 1.00 96.06 194 SER A CA 1
ATOM 1579 C C . SER A 1 194 ? 0.706 -5.413 6.500 1.00 96.06 194 SER A C 1
ATOM 1581 O O . SER A 1 194 ? 0.293 -4.863 7.520 1.00 96.06 194 SER A O 1
ATOM 1583 N N . ILE A 1 195 ? 1.228 -4.705 5.487 1.00 96.00 195 ILE A N 1
ATOM 1584 C CA . ILE A 1 195 ? 1.372 -3.238 5.510 1.00 96.00 195 ILE A CA 1
ATOM 1585 C C . ILE A 1 195 ? 0.024 -2.569 5.808 1.00 96.00 195 ILE A C 1
ATOM 1587 O O . ILE A 1 195 ? -0.048 -1.664 6.643 1.00 96.00 195 ILE A O 1
ATOM 1591 N N . TYR A 1 196 ? -1.049 -3.000 5.141 1.00 96.38 196 TYR A N 1
ATOM 1592 C CA . TYR A 1 196 ? -2.376 -2.423 5.329 1.00 96.38 196 TYR A CA 1
ATOM 1593 C C . TYR A 1 196 ? -2.876 -2.576 6.770 1.00 96.38 196 TYR A C 1
ATOM 1595 O O . TYR A 1 196 ? -3.272 -1.585 7.384 1.00 96.38 196 TYR A O 1
ATOM 1603 N N . PHE A 1 197 ? -2.856 -3.792 7.323 1.00 95.88 197 PHE A N 1
ATOM 1604 C CA . PHE A 1 197 ? -3.394 -4.052 8.660 1.00 95.88 197 PHE A CA 1
ATOM 1605 C C . PHE A 1 197 ? -2.547 -3.424 9.765 1.00 95.88 197 PHE A C 1
ATOM 1607 O O . PHE A 1 197 ? -3.125 -2.854 10.691 1.00 95.88 197 PHE A O 1
ATOM 1614 N N . PHE A 1 198 ? -1.216 -3.422 9.629 1.00 95.56 198 PHE A N 1
ATOM 1615 C CA . PHE A 1 198 ? -0.328 -2.708 10.548 1.00 95.56 198 PHE A CA 1
ATOM 1616 C C . PHE A 1 198 ? -0.705 -1.223 10.638 1.00 95.56 198 PHE A C 1
ATOM 1618 O O . PHE A 1 198 ? -0.977 -0.695 11.720 1.00 95.56 198 PHE A O 1
ATOM 1625 N N . ASN A 1 199 ? -0.804 -0.550 9.489 1.00 95.12 199 ASN A N 1
ATOM 1626 C CA . ASN A 1 199 ? -1.108 0.878 9.448 1.00 95.12 199 ASN A CA 1
ATOM 1627 C C . ASN A 1 199 ? -2.566 1.186 9.826 1.00 95.12 199 ASN A C 1
ATOM 1629 O O . ASN A 1 199 ? -2.824 2.224 10.441 1.00 95.12 199 ASN A O 1
ATOM 1633 N N . LEU A 1 200 ? -3.512 0.279 9.555 1.00 94.12 200 LEU A N 1
ATOM 1634 C CA . LEU A 1 200 ? -4.886 0.371 10.056 1.00 94.12 200 LEU A CA 1
ATOM 1635 C C . LEU A 1 200 ? -4.893 0.421 11.590 1.00 94.12 200 LEU A C 1
ATOM 1637 O O . L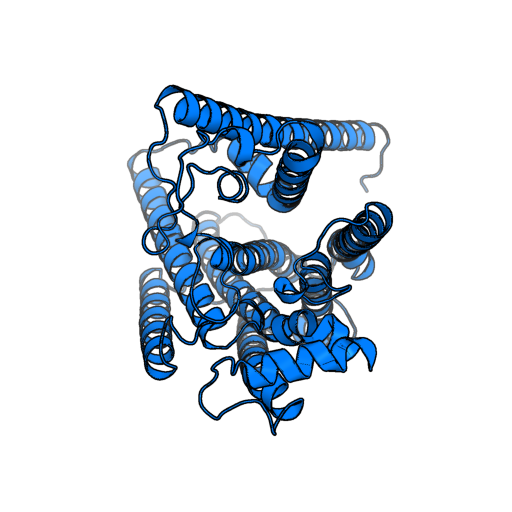EU A 1 200 ? -5.496 1.325 12.174 1.00 94.12 200 LEU A O 1
ATOM 1641 N N . SER A 1 201 ? -4.184 -0.505 12.245 1.00 91.81 201 SER A N 1
ATOM 1642 C CA . SER A 1 201 ? -4.072 -0.535 13.706 1.00 91.81 201 SER A CA 1
ATOM 1643 C C . SER A 1 201 ? -3.353 0.688 14.273 1.00 91.81 201 SER A C 1
ATOM 1645 O O . SER A 1 201 ? -3.866 1.303 15.211 1.00 91.81 201 SER A O 1
ATOM 1647 N N . SER A 1 202 ? -2.224 1.106 13.693 1.00 89.81 202 SER A N 1
ATOM 1648 C CA . SER A 1 202 ? -1.503 2.305 14.144 1.00 89.81 202 SER A CA 1
ATOM 1649 C C . SER A 1 202 ? -2.353 3.572 13.986 1.00 89.81 202 SER A C 1
ATOM 1651 O O . SER A 1 202 ? -2.384 4.423 14.875 1.00 89.81 202 SER A O 1
ATOM 1653 N N . SER A 1 203 ? -3.129 3.670 12.904 1.00 90.75 203 SER A N 1
ATOM 1654 C CA . SER A 1 203 ? -4.049 4.786 12.676 1.00 90.75 203 SER A CA 1
ATOM 1655 C C . SER A 1 203 ? -5.204 4.820 13.687 1.00 90.75 203 SER A C 1
ATOM 1657 O O . SER A 1 203 ? -5.586 5.900 14.137 1.00 90.75 203 SER A O 1
ATOM 1659 N N . LEU A 1 204 ? -5.739 3.666 14.102 1.00 88.12 204 LEU A N 1
ATOM 1660 C CA . LEU A 1 204 ? -6.761 3.594 15.157 1.00 88.12 204 LEU A CA 1
ATOM 1661 C C . LEU A 1 204 ? -6.214 4.023 16.526 1.00 88.12 204 LEU A C 1
ATOM 1663 O O . LEU A 1 204 ? -6.899 4.745 17.251 1.00 88.12 204 LEU A O 1
ATOM 1667 N N . VAL A 1 205 ? -4.973 3.646 16.856 1.00 86.25 205 VAL A N 1
ATOM 1668 C CA . VAL A 1 205 ? -4.284 4.134 18.066 1.00 86.25 205 VAL A CA 1
ATOM 1669 C C . VAL A 1 205 ? -4.171 5.658 18.025 1.00 86.25 205 VAL A C 1
ATOM 1671 O O . VAL A 1 205 ? -4.509 6.332 18.997 1.00 86.25 205 VAL A O 1
ATOM 1674 N N . PHE A 1 206 ? -3.791 6.226 16.885 1.00 83.19 206 PHE A N 1
ATOM 1675 C CA . PHE A 1 206 ? -3.700 7.676 16.749 1.00 83.19 206 PHE A CA 1
ATOM 1676 C C . PHE A 1 206 ? -5.042 8.397 16.872 1.00 83.19 206 PHE A C 1
ATOM 1678 O O . PHE A 1 206 ? -5.141 9.411 17.559 1.00 83.19 206 PHE A O 1
ATOM 1685 N N . ARG A 1 207 ? -6.099 7.872 16.246 1.00 82.75 207 ARG A N 1
ATOM 1686 C CA . ARG A 1 207 ? -7.451 8.436 16.387 1.00 82.75 207 ARG A CA 1
ATOM 1687 C C . ARG A 1 207 ? -7.921 8.405 17.835 1.00 82.75 207 ARG A C 1
ATOM 1689 O O . ARG A 1 207 ? -8.559 9.354 18.279 1.00 82.75 207 ARG A O 1
ATOM 1696 N N . SER A 1 208 ? -7.557 7.359 18.575 1.00 78.75 208 SER A N 1
ATOM 1697 C CA . SER A 1 208 ? -7.864 7.287 20.000 1.00 78.75 208 SER A CA 1
ATOM 1698 C C . SER A 1 208 ? -7.152 8.354 20.826 1.00 78.75 208 SER A C 1
ATOM 1700 O O . SER A 1 208 ? -7.771 8.893 21.733 1.00 78.75 208 SER A O 1
ATOM 1702 N N . TYR A 1 209 ? -5.923 8.725 20.458 1.00 75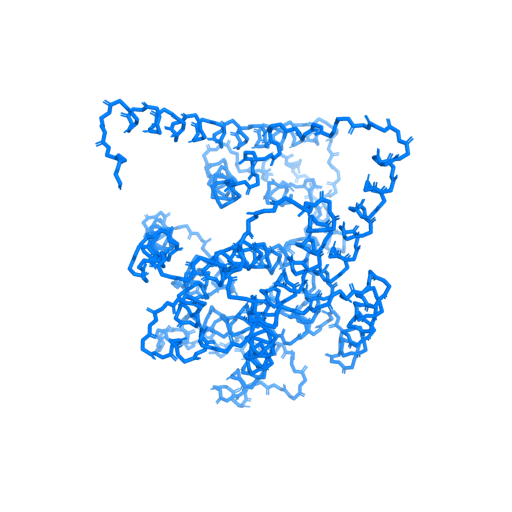.56 209 TYR A N 1
ATOM 1703 C CA . TYR A 1 209 ? -5.206 9.851 21.058 1.00 75.56 209 TYR A CA 1
ATOM 1704 C C . TYR A 1 209 ? -5.857 11.203 20.722 1.00 75.56 209 TYR A C 1
ATOM 1706 O O . TYR A 1 209 ? -6.149 11.994 21.611 1.00 75.56 209 TYR A O 1
ATOM 1714 N N . LEU A 1 210 ? -6.166 11.459 19.447 1.00 74.06 210 LEU A N 1
ATOM 1715 C CA . LEU A 1 210 ? -6.802 12.721 19.041 1.00 74.06 210 LEU A CA 1
ATOM 1716 C C . LEU A 1 210 ? -8.188 12.917 19.674 1.00 74.06 210 LEU A C 1
ATOM 1718 O O . LEU A 1 210 ? -8.563 14.034 20.015 1.00 74.06 210 LEU A O 1
ATOM 1722 N N . SER A 1 211 ? -8.955 11.837 19.835 1.00 68.25 211 SER A N 1
ATOM 1723 C CA . SER A 1 211 ? -10.297 11.897 20.420 1.00 68.25 211 SER A CA 1
ATOM 1724 C C . SER A 1 211 ? -10.297 12.164 21.929 1.00 68.25 211 SER A C 1
ATOM 1726 O O . SER A 1 211 ? -11.342 12.540 22.460 1.00 68.25 211 SER A O 1
ATOM 1728 N N . THR A 1 212 ? -9.188 11.933 22.641 1.00 56.91 212 THR A N 1
ATOM 1729 C CA . THR A 1 212 ? -9.119 12.210 24.085 1.00 56.91 212 THR A CA 1
ATOM 1730 C C . THR A 1 212 ? -8.938 13.694 24.384 1.00 56.91 212 THR A C 1
ATOM 1732 O O . THR A 1 212 ? -9.491 14.164 25.374 1.00 56.91 212 THR A O 1
ATOM 1735 N N . ASP A 1 213 ? -8.263 14.443 23.508 1.00 50.91 213 ASP A N 1
ATOM 1736 C CA . ASP A 1 213 ? -8.025 15.877 23.715 1.00 50.91 213 ASP A CA 1
ATOM 1737 C C . ASP A 1 213 ? -9.309 16.709 23.518 1.00 50.91 213 ASP A C 1
ATOM 1739 O O . ASP A 1 213 ? -9.550 17.647 24.269 1.00 50.91 213 ASP A O 1
ATOM 1743 N N . THR A 1 214 ? -10.211 16.318 22.605 1.00 50.25 214 THR A N 1
ATOM 1744 C CA . THR A 1 214 ? -11.478 17.045 22.357 1.00 50.25 214 THR A CA 1
ATOM 1745 C C . THR A 1 214 ? -12.516 16.903 23.476 1.00 50.25 214 THR A C 1
ATOM 1747 O O . THR A 1 214 ? -13.390 17.756 23.636 1.00 50.25 214 THR A O 1
ATOM 1750 N N . ASN A 1 215 ? -12.452 15.816 24.249 1.00 44.47 215 ASN A N 1
ATOM 1751 C CA . ASN A 1 215 ? -13.409 15.548 25.326 1.00 44.47 215 ASN A CA 1
ATOM 1752 C C . ASN A 1 215 ? -13.040 16.250 26.640 1.00 44.47 215 ASN A C 1
ATOM 1754 O O . ASN A 1 215 ? -13.908 16.401 27.494 1.00 44.47 215 ASN A O 1
ATOM 1758 N N . ASN A 1 216 ? -11.792 16.700 26.802 1.00 44.31 216 ASN A N 1
ATOM 1759 C CA . ASN A 1 216 ? -11.403 17.512 27.957 1.00 44.31 216 ASN A CA 1
ATOM 1760 C C . ASN A 1 216 ? -11.980 18.941 27.880 1.00 44.31 216 ASN A C 1
ATOM 1762 O O . ASN A 1 216 ? -12.190 19.555 28.921 1.00 44.31 216 ASN A O 1
ATOM 1766 N N . ASP A 1 217 ? -12.318 19.423 26.676 1.00 44.44 217 ASP A N 1
ATOM 1767 C CA . ASP A 1 217 ? -12.882 20.763 26.452 1.00 44.44 217 ASP A CA 1
ATOM 1768 C C . ASP A 1 217 ? -14.425 20.799 26.451 1.00 44.44 217 ASP A C 1
ATOM 1770 O O . ASP A 1 217 ? -15.026 21.871 26.520 1.00 44.44 217 ASP A O 1
ATOM 1774 N N . SER A 1 218 ? -15.103 19.646 26.394 1.00 43.31 218 SER A N 1
ATOM 1775 C CA . SER A 1 218 ? -16.568 19.562 26.292 1.00 43.31 218 SER A CA 1
ATOM 1776 C C . SER A 1 218 ? -17.208 18.911 27.522 1.00 43.31 218 SER A C 1
ATOM 1778 O O . SER A 1 218 ? -17.766 17.818 27.472 1.00 43.31 218 SER A O 1
ATOM 1780 N N . ASN A 1 219 ? -17.245 19.658 28.628 1.00 38.78 219 ASN A N 1
ATOM 1781 C CA . ASN A 1 219 ? -18.099 19.372 29.794 1.00 38.78 219 ASN A CA 1
ATOM 1782 C C . ASN A 1 219 ? -19.614 19.551 29.526 1.00 38.78 219 ASN A C 1
ATOM 1784 O O . ASN A 1 219 ? -20.410 19.590 30.461 1.00 38.78 219 ASN A O 1
ATOM 1788 N N . ASN A 1 220 ? -20.045 19.614 28.263 1.00 35.62 220 ASN A N 1
ATOM 1789 C CA . ASN A 1 220 ? -21.442 19.819 27.897 1.00 35.62 220 ASN A CA 1
ATOM 1790 C C . ASN A 1 220 ? -22.046 18.550 27.277 1.00 35.62 220 ASN A C 1
ATOM 1792 O O . ASN A 1 220 ? -22.038 18.343 26.068 1.00 35.62 220 ASN A O 1
ATOM 1796 N N . GLY A 1 221 ? -22.620 17.714 28.142 1.00 38.84 221 GLY A N 1
ATOM 1797 C CA . GLY A 1 221 ? -24.001 17.253 27.967 1.00 38.84 221 GLY A CA 1
ATOM 1798 C C . GLY A 1 221 ? -24.365 16.277 26.842 1.00 38.84 221 GLY A C 1
ATOM 1799 O O . GLY A 1 221 ? -25.553 16.001 26.712 1.00 38.84 221 GLY A O 1
ATOM 1800 N N . VAL A 1 222 ? -23.437 15.698 26.071 1.00 40.53 222 VAL A N 1
ATOM 1801 C CA . VAL A 1 222 ? -23.778 14.555 25.192 1.00 40.53 222 VAL A CA 1
ATOM 1802 C C . VAL A 1 222 ? -23.482 13.238 25.909 1.00 40.53 222 VAL A C 1
ATOM 1804 O O . VAL A 1 222 ? -22.421 12.625 25.802 1.00 40.53 222 VAL A O 1
ATOM 1807 N N . SER A 1 223 ? -24.469 12.882 26.725 1.00 35.47 223 SER A N 1
ATOM 1808 C CA . SER A 1 223 ? -24.868 11.543 27.157 1.00 35.47 223 SER A CA 1
ATOM 1809 C C . SER A 1 223 ? -24.126 10.356 26.517 1.00 35.47 223 SER A C 1
ATOM 1811 O O . SER A 1 223 ? -24.288 10.019 25.349 1.00 35.47 223 SER A O 1
ATOM 1813 N N . SER A 1 224 ? -23.361 9.655 27.360 1.00 37.78 224 SER A N 1
ATOM 1814 C CA . SER A 1 224 ? -23.518 8.210 27.616 1.00 37.78 224 SER A CA 1
ATOM 1815 C C . SER A 1 224 ? -23.780 7.254 26.437 1.00 37.78 224 SER A C 1
ATOM 1817 O O . SER A 1 224 ? -24.473 6.254 26.612 1.00 37.78 224 SER A O 1
ATOM 1819 N N . LEU A 1 225 ? -23.197 7.470 25.261 1.00 38.94 225 LEU A N 1
ATOM 1820 C CA . LEU A 1 225 ? -23.157 6.446 24.217 1.00 38.94 225 LEU A CA 1
ATOM 1821 C C . LEU A 1 225 ? -22.020 5.469 24.532 1.00 38.94 225 LEU A C 1
ATOM 1823 O O . LEU A 1 225 ? -20.862 5.699 24.200 1.00 38.94 225 LEU A O 1
ATOM 1827 N N . ASN A 1 226 ? -22.369 4.409 25.269 1.00 37.00 226 ASN A N 1
ATOM 1828 C CA . ASN A 1 226 ? -21.618 3.164 25.454 1.00 37.00 226 ASN A CA 1
ATOM 1829 C C . ASN A 1 226 ? -20.087 3.315 25.445 1.00 37.00 226 ASN A C 1
ATOM 1831 O O . ASN A 1 226 ? -19.413 2.942 24.485 1.00 37.00 226 ASN A O 1
ATOM 1835 N N . LYS A 1 227 ? -19.542 3.792 26.574 1.00 43.31 227 LYS A N 1
ATOM 1836 C CA . LYS A 1 227 ? -18.112 3.773 26.932 1.00 43.31 227 LYS A CA 1
ATOM 1837 C C . LYS A 1 227 ? -17.561 2.332 26.972 1.00 43.31 227 LYS A C 1
ATOM 1839 O O . LYS A 1 227 ? -17.194 1.828 28.029 1.00 43.31 227 LYS A O 1
ATOM 1844 N N . ARG A 1 228 ? -17.479 1.636 25.838 1.00 45.59 228 ARG A N 1
ATOM 1845 C CA . ARG A 1 228 ? -16.663 0.422 25.716 1.00 45.59 228 ARG A CA 1
ATOM 1846 C C . ARG A 1 228 ? -15.212 0.858 25.618 1.00 45.59 228 ARG A C 1
ATOM 1848 O O . ARG A 1 228 ? -14.802 1.312 24.563 1.00 45.59 228 ARG A O 1
ATOM 1855 N N . GLU A 1 229 ? -14.484 0.752 26.730 1.00 50.28 229 GLU A N 1
ATOM 1856 C CA . GLU A 1 229 ? -13.015 0.727 26.870 1.00 50.28 229 GLU A CA 1
ATOM 1857 C C . GLU A 1 229 ? -12.193 1.270 25.683 1.00 50.28 229 GLU A C 1
ATOM 1859 O O . GLU A 1 229 ? -11.300 0.596 25.156 1.00 50.28 229 GLU A O 1
ATOM 1864 N N . PHE A 1 230 ? -12.447 2.512 25.269 1.00 52.94 230 PHE A N 1
ATOM 1865 C CA . PHE A 1 230 ? -11.494 3.231 24.437 1.00 52.94 230 PHE A CA 1
ATOM 1866 C C . PHE A 1 230 ? -10.178 3.280 25.227 1.00 52.94 230 PHE A C 1
ATOM 1868 O O . PHE A 1 230 ? -10.217 3.402 26.461 1.00 52.94 230 PHE A O 1
ATOM 1875 N N . PRO A 1 231 ? -9.009 3.100 24.590 1.00 52.34 231 PRO A N 1
ATOM 1876 C CA . PRO A 1 231 ? -7.742 3.223 25.293 1.00 52.34 231 PRO A CA 1
ATOM 1877 C C . PRO A 1 231 ? -7.641 4.600 25.949 1.00 52.34 231 PRO A C 1
ATOM 1879 O O . PRO A 1 231 ? -7.387 5.599 25.295 1.00 52.34 231 PRO A O 1
ATOM 1882 N N . ARG A 1 232 ? -7.901 4.621 27.266 1.00 53.38 232 ARG A N 1
ATOM 1883 C CA . ARG A 1 232 ? -7.725 5.773 28.151 1.00 53.38 232 ARG A CA 1
ATOM 1884 C C . ARG A 1 232 ? -6.341 6.380 27.920 1.00 53.38 232 ARG A C 1
ATOM 1886 O O . ARG A 1 232 ? -5.364 5.630 27.927 1.00 53.38 232 ARG A O 1
ATOM 1893 N N . ASN A 1 233 ? -6.322 7.706 27.760 1.00 58.59 233 ASN A N 1
ATOM 1894 C CA . ASN A 1 233 ? -5.193 8.641 27.748 1.00 58.59 233 ASN A CA 1
ATOM 1895 C C . ASN A 1 233 ? -3.824 7.961 27.631 1.00 58.59 233 ASN A C 1
ATOM 1897 O O . ASN A 1 233 ? -3.129 7.759 28.630 1.00 58.59 233 ASN A O 1
ATOM 1901 N N . ILE A 1 234 ? -3.430 7.596 26.409 1.00 66.75 234 ILE A N 1
ATOM 1902 C CA . ILE A 1 234 ? -2.030 7.267 26.145 1.00 66.75 234 ILE A CA 1
ATOM 1903 C C . ILE A 1 234 ? -1.306 8.614 26.057 1.00 66.75 234 ILE A C 1
ATOM 1905 O O . ILE A 1 234 ? -1.574 9.357 25.114 1.00 66.75 234 ILE A O 1
ATOM 1909 N N . PRO A 1 235 ? -0.428 8.972 27.012 1.00 77.06 235 PRO A N 1
ATOM 1910 C CA . PRO A 1 235 ? 0.270 10.247 26.931 1.00 77.06 235 PRO A CA 1
ATOM 1911 C C . PRO A 1 235 ? 1.129 10.277 25.664 1.00 77.06 235 PRO A C 1
ATOM 1913 O O . PRO A 1 235 ? 1.709 9.253 25.285 1.00 77.06 235 PRO A O 1
ATOM 1916 N N . LEU A 1 236 ? 1.252 11.455 25.045 1.00 80.25 236 LEU A N 1
ATOM 1917 C CA . LEU A 1 236 ? 2.026 11.663 23.817 1.00 80.25 236 LEU A CA 1
ATOM 1918 C C . LEU A 1 236 ? 3.444 11.070 23.933 1.00 80.25 236 LEU A C 1
ATOM 1920 O O . LEU A 1 236 ? 3.917 10.401 23.016 1.00 80.25 236 LEU A O 1
ATOM 1924 N N . PHE A 1 237 ? 4.081 11.223 25.097 1.00 83.75 237 PHE A N 1
ATOM 1925 C CA . PHE A 1 237 ? 5.391 10.641 25.397 1.00 83.75 237 PHE A CA 1
ATOM 1926 C C . PHE A 1 237 ? 5.424 9.109 25.251 1.00 83.75 237 PHE A C 1
ATOM 1928 O O . PHE A 1 237 ? 6.346 8.564 24.650 1.00 83.75 237 PHE A O 1
ATOM 1935 N N . ARG A 1 238 ? 4.393 8.394 25.726 1.00 84.88 238 ARG A N 1
ATOM 1936 C CA . ARG A 1 238 ? 4.317 6.929 25.594 1.00 84.88 238 ARG A CA 1
ATOM 1937 C C . ARG A 1 238 ? 4.105 6.515 24.137 1.00 84.88 238 ARG A C 1
ATOM 1939 O O . ARG A 1 238 ? 4.683 5.519 23.719 1.00 84.88 238 ARG A O 1
ATOM 1946 N N . LEU A 1 239 ? 3.337 7.280 23.355 1.00 84.06 239 LEU A N 1
ATOM 1947 C CA . LEU A 1 239 ? 3.214 7.042 21.909 1.00 84.06 239 LEU A CA 1
ATOM 1948 C C . LEU A 1 239 ? 4.555 7.213 21.193 1.00 84.06 239 LEU A C 1
ATOM 1950 O O . LEU A 1 239 ? 4.920 6.358 20.388 1.00 84.06 239 LEU A O 1
ATOM 1954 N N . HIS A 1 240 ? 5.309 8.264 21.524 1.00 86.62 240 HIS A N 1
ATOM 1955 C CA . HIS A 1 240 ? 6.631 8.497 20.944 1.00 86.62 240 HIS A CA 1
ATOM 1956 C C . HIS A 1 240 ? 7.614 7.381 21.311 1.00 86.62 240 HIS A C 1
ATOM 1958 O O . HIS A 1 240 ? 8.317 6.891 20.432 1.00 86.62 240 HIS A O 1
ATOM 1964 N N . LEU A 1 241 ? 7.608 6.914 22.566 1.00 88.81 241 LEU A N 1
ATOM 1965 C CA . LEU A 1 241 ? 8.421 5.772 22.996 1.00 88.81 241 LEU A CA 1
ATOM 1966 C C . LEU A 1 241 ? 8.067 4.484 22.245 1.00 88.81 241 LEU A C 1
ATOM 1968 O O . LEU A 1 241 ? 8.966 3.778 21.797 1.00 88.81 241 LEU A O 1
ATOM 1972 N N . ILE A 1 242 ? 6.775 4.189 22.071 1.00 88.44 242 ILE A N 1
ATOM 1973 C CA . ILE A 1 242 ? 6.328 3.017 21.304 1.00 88.44 242 ILE A CA 1
ATOM 1974 C C . ILE A 1 242 ? 6.819 3.113 19.856 1.00 88.44 242 ILE A C 1
ATOM 1976 O O . ILE A 1 242 ? 7.353 2.144 19.325 1.00 88.44 242 ILE A O 1
ATOM 1980 N N . CYS A 1 243 ? 6.689 4.277 19.221 1.00 88.81 243 CYS A N 1
ATOM 1981 C CA . CYS A 1 243 ? 7.146 4.460 17.846 1.00 88.81 243 CYS A CA 1
ATOM 1982 C C . CYS A 1 243 ? 8.672 4.371 17.725 1.00 88.81 243 CYS A C 1
ATOM 1984 O O . CYS A 1 243 ? 9.164 3.742 16.795 1.00 88.81 243 CYS A O 1
ATOM 1986 N N . ALA A 1 244 ? 9.420 4.940 18.674 1.00 89.75 244 ALA A N 1
ATOM 1987 C CA . ALA A 1 244 ? 10.876 4.823 18.722 1.00 89.75 244 ALA A CA 1
ATOM 1988 C C . ALA A 1 244 ? 11.318 3.360 18.880 1.00 89.75 244 ALA A C 1
ATOM 1990 O O . ALA A 1 244 ? 12.228 2.913 18.184 1.00 89.75 244 ALA A O 1
ATOM 1991 N N . PHE A 1 245 ? 10.630 2.590 19.729 1.00 92.06 245 PHE A N 1
ATOM 1992 C CA . PHE A 1 245 ? 10.868 1.156 19.876 1.00 92.06 245 PHE A CA 1
ATOM 1993 C C . PHE A 1 245 ? 10.580 0.394 18.576 1.00 92.06 245 PHE A C 1
ATOM 1995 O O . PHE A 1 245 ? 11.411 -0.393 18.134 1.00 92.06 245 PHE A O 1
ATOM 2002 N N . ILE A 1 246 ? 9.452 0.672 17.913 1.00 90.69 246 ILE A N 1
ATOM 2003 C CA . ILE A 1 246 ? 9.114 0.057 16.619 1.00 90.69 246 ILE A CA 1
ATOM 2004 C C . ILE A 1 246 ? 10.168 0.396 15.558 1.00 90.69 246 ILE A C 1
ATOM 2006 O O . ILE A 1 246 ? 10.573 -0.488 14.806 1.00 90.69 246 ILE A O 1
ATOM 2010 N N . ILE A 1 247 ? 10.652 1.640 15.514 1.00 92.06 247 ILE A N 1
ATOM 2011 C CA . ILE A 1 247 ? 11.724 2.056 14.601 1.00 92.06 247 ILE A CA 1
ATOM 2012 C C . ILE A 1 247 ? 12.989 1.242 14.867 1.00 92.06 247 ILE A C 1
ATOM 2014 O O . ILE A 1 247 ? 13.513 0.629 13.940 1.00 92.06 247 ILE A O 1
ATOM 2018 N N . LEU A 1 248 ? 13.436 1.158 16.121 1.00 92.56 248 LEU A N 1
ATOM 2019 C CA . LEU A 1 248 ? 14.619 0.379 16.495 1.00 92.56 248 LEU A CA 1
ATOM 2020 C C . LEU A 1 248 ? 14.474 -1.102 16.125 1.00 92.56 248 LEU A C 1
ATOM 2022 O O . LEU A 1 248 ? 15.385 -1.662 15.519 1.00 92.56 248 LEU A O 1
ATOM 2026 N N . CYS A 1 249 ? 13.324 -1.717 16.418 1.00 91.19 249 CYS A N 1
ATOM 2027 C CA . CYS A 1 249 ? 13.032 -3.099 16.035 1.00 91.19 249 CYS A CA 1
ATOM 2028 C C . CYS A 1 249 ? 13.006 -3.290 14.515 1.00 91.19 249 CYS A C 1
ATOM 2030 O O . CYS A 1 249 ? 13.552 -4.260 14.003 1.00 91.19 249 CYS A O 1
ATOM 2032 N N . SER A 1 250 ? 12.391 -2.372 13.770 1.00 89.88 250 SER A N 1
ATOM 2033 C CA . SER A 1 250 ? 12.331 -2.481 12.310 1.00 89.88 250 SER A CA 1
ATOM 2034 C C . SER A 1 250 ? 13.711 -2.325 11.667 1.00 89.88 250 SER A C 1
ATOM 2036 O O . SER A 1 250 ? 14.026 -3.077 10.751 1.00 89.88 250 SER A O 1
ATOM 2038 N N . ILE A 1 251 ? 14.566 -1.432 12.182 1.00 90.81 251 ILE A N 1
ATOM 2039 C CA . ILE A 1 251 ? 15.951 -1.263 11.719 1.00 90.81 251 ILE A CA 1
ATOM 2040 C C . ILE A 1 251 ? 16.787 -2.502 12.049 1.00 90.81 251 ILE A C 1
ATOM 2042 O O . ILE A 1 251 ? 17.531 -2.976 11.191 1.00 90.81 251 ILE A O 1
ATOM 2046 N N . SER A 1 252 ? 16.663 -3.050 13.262 1.00 89.50 252 SER A N 1
ATOM 2047 C CA . SER A 1 252 ? 17.419 -4.242 13.654 1.00 89.50 252 SER A CA 1
ATOM 2048 C C . SER A 1 252 ? 17.008 -5.468 12.836 1.00 89.50 252 SER A C 1
ATOM 2050 O O . SER A 1 252 ? 17.883 -6.162 12.319 1.00 89.50 252 SER A O 1
ATOM 2052 N N . CYS A 1 253 ? 15.705 -5.683 12.626 1.00 88.94 253 CYS A N 1
ATOM 2053 C CA . CYS A 1 253 ? 15.195 -6.736 11.747 1.00 88.94 253 CYS A CA 1
ATOM 2054 C C . CYS A 1 253 ? 15.612 -6.523 10.285 1.00 88.94 253 CYS A C 1
ATOM 2056 O O . CYS A 1 253 ? 16.006 -7.469 9.609 1.00 88.94 253 CYS A O 1
ATOM 2058 N N . PHE A 1 254 ? 15.571 -5.286 9.787 1.00 88.50 254 PHE A N 1
ATOM 2059 C CA . PHE A 1 254 ? 16.003 -4.971 8.425 1.00 88.50 254 PHE A CA 1
ATOM 2060 C C . PHE A 1 254 ? 17.488 -5.286 8.215 1.00 88.50 254 PHE A C 1
ATOM 2062 O O . PHE A 1 254 ? 17.874 -5.840 7.186 1.00 88.50 254 PHE A O 1
ATOM 2069 N N . HIS A 1 255 ? 18.328 -4.979 9.204 1.00 87.56 255 HIS A N 1
ATOM 2070 C CA . HIS A 1 255 ? 19.745 -5.313 9.151 1.00 87.56 255 HIS A CA 1
ATOM 2071 C C . HIS A 1 255 ? 19.982 -6.829 9.251 1.00 87.56 255 HIS A C 1
ATOM 2073 O O . HIS A 1 255 ? 20.824 -7.363 8.528 1.00 87.56 255 HIS A O 1
ATOM 2079 N N . SER A 1 256 ? 19.251 -7.548 10.112 1.00 86.00 256 SER A N 1
ATOM 2080 C CA . SER A 1 256 ? 19.423 -9.001 10.267 1.00 86.00 256 SER A CA 1
ATOM 2081 C C . SER A 1 256 ? 18.994 -9.789 9.028 1.00 86.00 256 SER A C 1
ATOM 2083 O O . SER A 1 256 ? 19.574 -10.831 8.732 1.00 86.00 256 SER A O 1
ATOM 2085 N N . LEU A 1 257 ? 18.024 -9.275 8.275 1.00 82.38 257 LEU A N 1
ATOM 2086 C CA . LEU A 1 257 ? 17.506 -9.877 7.047 1.00 82.38 257 LEU A CA 1
ATOM 2087 C C . LEU A 1 257 ? 18.270 -9.444 5.776 1.00 82.38 257 LEU A C 1
ATOM 2089 O O . LEU A 1 257 ? 17.788 -9.654 4.665 1.00 82.38 257 LEU A O 1
ATOM 2093 N N . GLY A 1 258 ? 19.464 -8.854 5.913 1.00 78.56 258 GLY A N 1
ATOM 2094 C CA . GLY A 1 258 ? 20.362 -8.550 4.788 1.00 78.56 258 GLY A CA 1
ATOM 2095 C C . GLY A 1 258 ? 20.114 -7.216 4.076 1.00 78.56 258 GLY A C 1
ATOM 2096 O O . GLY A 1 258 ? 20.692 -6.963 3.016 1.00 78.56 258 GLY A O 1
ATOM 2097 N N . GLY A 1 259 ? 19.304 -6.338 4.670 1.00 83.06 259 GLY A N 1
ATOM 2098 C CA . GLY A 1 259 ? 19.192 -4.933 4.294 1.00 83.06 259 GLY A CA 1
ATOM 2099 C C . GLY A 1 259 ? 18.633 -4.676 2.893 1.00 83.06 259 GLY A C 1
ATOM 2100 O O . GLY A 1 259 ? 17.869 -5.460 2.327 1.00 83.06 259 GLY A O 1
ATOM 2101 N N . SER A 1 260 ? 19.018 -3.536 2.310 1.00 79.25 260 SER A N 1
ATOM 2102 C CA . SER A 1 260 ? 18.457 -3.043 1.043 1.00 79.25 260 SER A CA 1
ATOM 2103 C C . SER A 1 260 ? 18.694 -3.990 -0.134 1.00 79.25 260 SER A C 1
ATOM 2105 O O . SER A 1 260 ? 17.841 -4.088 -1.013 1.00 79.25 260 SER A O 1
ATOM 2107 N N . GLN A 1 261 ? 19.792 -4.744 -0.136 1.00 79.94 261 GLN A N 1
ATOM 2108 C CA . GLN A 1 261 ? 20.130 -5.688 -1.207 1.00 79.94 261 GLN A CA 1
ATOM 2109 C C . GLN A 1 261 ? 19.189 -6.900 -1.275 1.00 79.94 261 GLN A C 1
ATOM 2111 O O . GLN A 1 261 ? 19.145 -7.578 -2.299 1.00 79.94 261 GLN A O 1
ATOM 2116 N N . MET A 1 262 ? 18.439 -7.175 -0.204 1.00 81.06 262 MET A N 1
ATOM 2117 C CA . MET A 1 262 ? 17.471 -8.278 -0.118 1.00 81.06 262 MET A CA 1
ATOM 2118 C C . MET A 1 262 ? 16.015 -7.787 -0.103 1.00 81.06 262 MET A C 1
ATOM 2120 O O . MET A 1 262 ? 15.080 -8.559 0.122 1.00 81.06 262 MET A O 1
ATOM 2124 N N . THR A 1 263 ? 15.795 -6.490 -0.331 1.00 85.50 263 THR A N 1
ATOM 2125 C CA . THR A 1 263 ? 14.446 -5.938 -0.486 1.00 85.50 263 THR A CA 1
ATOM 2126 C C . THR A 1 263 ? 13.921 -6.231 -1.884 1.00 85.50 263 THR A C 1
ATOM 2128 O O . THR A 1 263 ? 14.604 -5.975 -2.871 1.00 85.50 263 THR A O 1
ATOM 2131 N N . SER A 1 264 ? 12.694 -6.743 -1.985 1.00 85.25 264 SER A N 1
ATOM 2132 C CA . SER A 1 264 ? 12.018 -6.902 -3.271 1.00 85.25 264 SER A CA 1
ATOM 2133 C C . SER A 1 264 ? 10.556 -6.492 -3.148 1.00 85.25 264 SER A C 1
ATOM 2135 O O . SER A 1 264 ? 9.777 -7.114 -2.420 1.00 85.25 264 SER A O 1
ATOM 2137 N N . ARG A 1 265 ? 10.177 -5.437 -3.880 1.00 85.88 265 ARG A N 1
ATOM 2138 C CA . ARG A 1 265 ? 8.778 -4.994 -3.996 1.00 85.88 265 ARG A CA 1
ATOM 2139 C C . ARG A 1 265 ? 7.922 -6.037 -4.706 1.00 85.88 265 ARG A C 1
ATOM 2141 O O . ARG A 1 265 ? 6.768 -6.226 -4.343 1.00 85.88 265 ARG A O 1
ATOM 2148 N N . ARG A 1 266 ? 8.491 -6.706 -5.709 1.00 83.19 266 ARG A N 1
ATOM 2149 C CA . ARG A 1 266 ? 7.800 -7.643 -6.602 1.00 83.19 266 ARG A CA 1
ATOM 2150 C C . ARG A 1 266 ? 7.089 -8.777 -5.862 1.00 83.19 266 ARG A C 1
ATOM 2152 O O . ARG A 1 266 ? 6.004 -9.162 -6.267 1.00 83.19 266 ARG A O 1
ATOM 2159 N N . PHE A 1 267 ? 7.676 -9.260 -4.768 1.00 78.81 267 PHE A N 1
ATOM 2160 C CA . PHE A 1 267 ? 7.077 -10.278 -3.899 1.00 78.81 267 PHE A CA 1
ATOM 2161 C C . PHE A 1 267 ? 6.476 -9.718 -2.611 1.00 78.81 267 PHE A C 1
ATOM 2163 O O . PHE A 1 267 ? 5.869 -10.467 -1.855 1.00 78.81 267 PHE A O 1
ATOM 2170 N N . GLY A 1 268 ? 6.643 -8.421 -2.335 1.00 84.25 268 GLY A N 1
ATOM 2171 C CA . GLY A 1 268 ? 6.277 -7.848 -1.042 1.00 84.25 268 GLY A CA 1
ATOM 2172 C C . GLY A 1 268 ? 6.982 -8.552 0.123 1.00 84.25 268 GLY A C 1
ATOM 2173 O O . GLY A 1 268 ? 6.332 -8.859 1.115 1.00 84.25 268 GLY A O 1
ATOM 2174 N N . ASN A 1 269 ? 8.285 -8.833 -0.021 1.00 88.44 269 ASN A N 1
ATOM 2175 C CA . ASN A 1 269 ? 9.074 -9.597 0.956 1.00 88.44 269 ASN A CA 1
ATOM 2176 C C . ASN A 1 269 ? 9.084 -8.935 2.350 1.00 88.44 269 ASN A C 1
ATOM 2178 O O . ASN A 1 269 ? 8.894 -7.715 2.445 1.00 88.44 269 ASN A O 1
ATOM 2182 N N . SER A 1 270 ? 9.404 -9.678 3.416 1.00 88.69 270 SER A N 1
ATOM 2183 C CA . SER A 1 270 ? 9.491 -9.142 4.787 1.00 88.69 270 SER A CA 1
ATOM 2184 C C . SER A 1 270 ? 10.335 -7.867 4.887 1.00 88.69 270 SER A C 1
ATOM 2186 O O . SER A 1 270 ? 9.896 -6.869 5.458 1.00 88.69 270 SER A O 1
ATOM 2188 N N . ASN A 1 271 ? 11.502 -7.848 4.239 1.00 90.19 271 ASN A N 1
ATOM 2189 C CA . ASN A 1 271 ? 12.384 -6.681 4.151 1.00 90.19 271 ASN A CA 1
ATOM 2190 C C . ASN A 1 271 ? 11.704 -5.441 3.564 1.00 90.19 271 ASN A C 1
ATOM 2192 O O . ASN A 1 271 ? 11.910 -4.325 4.040 1.00 90.19 271 ASN A O 1
ATOM 2196 N N . TYR A 1 272 ? 10.891 -5.629 2.522 1.00 91.31 272 TYR A N 1
ATOM 2197 C CA . TYR A 1 272 ? 10.133 -4.541 1.917 1.00 91.31 272 TYR A CA 1
ATOM 2198 C C . TYR A 1 272 ? 9.027 -4.062 2.862 1.00 91.31 272 TYR A C 1
ATOM 2200 O O . TYR A 1 272 ? 8.875 -2.859 3.064 1.00 91.31 272 TYR A O 1
ATOM 2208 N N . VAL A 1 273 ? 8.295 -4.981 3.494 1.00 93.31 273 VAL A N 1
ATOM 2209 C CA . VAL A 1 273 ? 7.254 -4.631 4.471 1.00 93.31 273 VAL A CA 1
ATOM 2210 C C . VAL A 1 273 ? 7.835 -3.837 5.641 1.00 93.31 273 VAL A C 1
ATOM 2212 O O . VAL A 1 273 ? 7.308 -2.776 5.974 1.00 93.31 273 VAL A O 1
ATOM 2215 N N . LEU A 1 274 ? 8.940 -4.304 6.228 1.00 92.56 274 LEU A N 1
ATOM 2216 C CA . LEU A 1 274 ? 9.627 -3.633 7.333 1.00 92.56 274 LEU A CA 1
ATOM 2217 C C . LEU A 1 274 ? 10.101 -2.233 6.943 1.00 92.56 274 LEU A C 1
ATOM 2219 O O . LEU A 1 274 ? 9.941 -1.303 7.729 1.00 92.56 274 LEU A O 1
ATOM 2223 N N . LEU A 1 275 ? 10.616 -2.059 5.724 1.00 93.19 275 LEU A N 1
ATOM 2224 C CA . LEU A 1 275 ? 11.011 -0.749 5.207 1.00 93.19 275 LEU A CA 1
ATOM 2225 C C . LEU A 1 275 ? 9.817 0.215 5.103 1.00 93.19 275 LEU A C 1
ATOM 2227 O O . LEU A 1 275 ? 9.927 1.384 5.476 1.00 93.19 275 LEU A O 1
ATOM 2231 N N . ILE A 1 276 ? 8.670 -0.257 4.607 1.00 94.56 276 ILE A N 1
ATOM 2232 C CA . ILE A 1 276 ? 7.462 0.573 4.497 1.00 94.56 276 ILE A CA 1
ATOM 2233 C C . ILE A 1 276 ? 6.884 0.895 5.878 1.00 94.56 276 ILE A C 1
ATOM 2235 O O . ILE A 1 276 ? 6.452 2.026 6.094 1.00 94.56 276 ILE A O 1
ATOM 2239 N N . ILE A 1 277 ? 6.904 -0.061 6.811 1.00 93.38 277 ILE A N 1
ATOM 2240 C CA . ILE A 1 277 ? 6.504 0.153 8.209 1.00 93.38 277 ILE A CA 1
ATOM 2241 C C . ILE A 1 277 ? 7.421 1.180 8.880 1.00 93.38 277 ILE A C 1
ATOM 2243 O O . ILE A 1 277 ? 6.931 2.113 9.511 1.00 93.38 277 ILE A O 1
ATOM 2247 N N . LEU A 1 278 ? 8.740 1.061 8.709 1.00 94.00 278 LEU A N 1
ATOM 2248 C CA . LEU A 1 278 ? 9.710 2.033 9.213 1.00 94.00 278 LEU A CA 1
ATOM 2249 C C . LEU A 1 278 ? 9.357 3.439 8.717 1.00 94.00 278 LEU A C 1
ATOM 2251 O O . LEU A 1 278 ? 9.229 4.371 9.511 1.00 94.00 278 LEU A O 1
ATOM 2255 N N . LEU A 1 279 ? 9.147 3.585 7.408 1.00 93.31 279 LEU A N 1
ATOM 2256 C CA . LEU A 1 279 ? 8.823 4.876 6.817 1.00 93.31 279 LEU A CA 1
ATOM 2257 C C . LEU A 1 279 ? 7.474 5.415 7.307 1.00 93.31 279 LEU A C 1
ATOM 2259 O O . LEU A 1 279 ? 7.371 6.601 7.619 1.00 93.31 279 LEU A O 1
ATOM 2263 N N . SER A 1 280 ? 6.448 4.567 7.416 1.00 92.62 280 SER A N 1
ATOM 2264 C CA . SER A 1 280 ? 5.129 5.001 7.877 1.00 92.62 280 SER A CA 1
ATOM 2265 C C . SER A 1 280 ? 5.141 5.429 9.345 1.00 92.62 280 SER A C 1
ATOM 2267 O O . SER A 1 280 ? 4.509 6.430 9.683 1.00 92.62 280 SER A O 1
ATOM 2269 N N . VAL A 1 281 ? 5.910 4.749 10.200 1.00 91.94 281 VAL A N 1
ATOM 2270 C CA . VAL A 1 281 ? 6.081 5.104 11.617 1.00 91.94 281 VAL A CA 1
ATOM 2271 C C . VAL A 1 281 ? 6.889 6.395 11.776 1.00 91.94 281 VAL A C 1
ATOM 2273 O O . VAL A 1 281 ? 6.546 7.224 12.619 1.00 91.94 281 VAL A O 1
ATOM 2276 N N . ILE A 1 282 ? 7.908 6.629 10.944 1.00 91.81 282 ILE A N 1
ATOM 2277 C CA . ILE A 1 282 ? 8.639 7.909 10.924 1.00 91.81 282 ILE A CA 1
ATOM 2278 C C . ILE A 1 282 ? 7.706 9.054 10.511 1.00 91.81 282 ILE A C 1
ATOM 2280 O O . ILE A 1 282 ? 7.646 10.077 11.197 1.00 91.81 282 ILE A O 1
ATOM 2284 N N . CYS A 1 283 ? 6.934 8.884 9.431 1.00 89.75 283 CYS A N 1
ATOM 2285 C CA . CYS A 1 283 ? 5.938 9.874 9.013 1.00 89.75 283 CYS A CA 1
ATOM 2286 C C . CYS A 1 283 ? 4.899 10.121 10.112 1.00 89.75 283 CYS A C 1
ATOM 2288 O O . CYS A 1 283 ? 4.505 11.261 10.351 1.00 89.75 283 CYS A O 1
ATOM 2290 N N . PHE A 1 284 ? 4.476 9.063 10.798 1.00 87.12 284 PHE A N 1
ATOM 2291 C CA . PHE A 1 284 ? 3.546 9.145 11.910 1.00 87.12 284 PHE A CA 1
ATOM 2292 C C . PHE A 1 284 ? 4.100 9.967 13.080 1.00 87.12 284 PHE A C 1
ATOM 2294 O O . PHE A 1 284 ? 3.429 10.888 13.547 1.00 87.12 284 PHE A O 1
ATOM 2301 N N . LEU A 1 285 ? 5.330 9.680 13.517 1.00 88.25 285 LEU A N 1
ATOM 2302 C CA . LEU A 1 285 ? 6.014 10.444 14.560 1.00 88.25 285 LEU A CA 1
ATOM 2303 C C . LEU A 1 285 ? 6.090 11.922 14.197 1.00 88.25 285 LEU A C 1
ATOM 2305 O O . LEU A 1 285 ? 5.683 12.764 14.995 1.00 88.25 285 LEU A O 1
ATOM 2309 N N . PHE A 1 286 ? 6.540 12.219 12.978 1.00 88.88 286 PHE A N 1
ATOM 2310 C CA . PHE A 1 286 ? 6.636 13.584 12.475 1.00 88.88 286 PHE A CA 1
ATOM 2311 C C . PHE A 1 286 ? 5.280 14.303 12.485 1.00 88.88 286 PHE A C 1
ATOM 2313 O O . PHE A 1 286 ? 5.173 15.424 12.968 1.00 88.88 286 PHE A O 1
ATOM 2320 N N . LEU A 1 287 ? 4.213 13.656 12.011 1.00 84.56 287 LEU A N 1
ATOM 2321 C CA . LEU A 1 287 ? 2.873 14.251 12.011 1.00 84.56 287 LEU A CA 1
ATOM 2322 C C . LEU A 1 287 ? 2.338 14.465 13.431 1.00 84.56 287 LEU A C 1
ATOM 2324 O O . LEU A 1 287 ? 1.759 15.512 13.716 1.00 84.56 287 LEU A O 1
ATOM 2328 N N . SER A 1 288 ? 2.535 13.498 14.328 1.00 81.81 288 SER A N 1
ATOM 2329 C CA . SER A 1 288 ? 2.060 13.593 15.711 1.00 81.81 288 SER A CA 1
ATOM 2330 C C . SER A 1 288 ? 2.769 14.701 16.497 1.00 81.81 288 SER A C 1
ATOM 2332 O O . SER A 1 288 ? 2.116 15.430 17.246 1.00 81.81 288 SER A O 1
ATOM 2334 N N . SER A 1 289 ? 4.073 14.891 16.275 1.00 84.19 289 SER A N 1
ATOM 2335 C CA . SER A 1 289 ? 4.847 15.965 16.897 1.00 84.19 289 SER A CA 1
ATOM 2336 C C . SER A 1 289 ? 4.471 17.332 16.324 1.00 84.19 289 SER A C 1
ATOM 2338 O O . SER A 1 289 ? 4.265 18.270 17.093 1.00 84.19 289 SER A O 1
ATOM 2340 N N . MET A 1 290 ? 4.273 17.438 15.004 1.00 84.50 290 MET A N 1
ATOM 2341 C CA . MET A 1 290 ? 3.774 18.660 14.361 1.00 84.50 290 MET A CA 1
ATOM 2342 C C . MET A 1 290 ? 2.392 19.059 14.878 1.00 84.50 290 MET A C 1
ATOM 2344 O O . MET A 1 290 ? 2.172 20.225 15.194 1.00 84.50 290 MET A O 1
ATOM 2348 N N . ILE A 1 291 ? 1.467 18.107 15.024 1.00 79.56 291 ILE A N 1
ATOM 2349 C CA . ILE A 1 291 ? 0.130 18.381 15.569 1.00 79.56 291 ILE A CA 1
ATOM 2350 C C . ILE A 1 291 ? 0.216 18.818 17.033 1.00 79.56 291 ILE A C 1
ATOM 2352 O O . ILE A 1 291 ? -0.414 19.805 17.402 1.00 79.56 291 ILE A O 1
ATOM 2356 N N . SER A 1 292 ? 1.023 18.144 17.856 1.00 78.88 292 SER A N 1
ATOM 2357 C CA . SER A 1 292 ? 1.232 18.544 19.253 1.00 78.88 292 SER A CA 1
ATOM 2358 C C . SER A 1 292 ? 1.787 19.967 19.362 1.00 78.88 292 SER A C 1
ATOM 2360 O O . SER A 1 292 ? 1.342 20.743 20.207 1.00 78.88 292 SER A O 1
ATOM 2362 N N . LEU A 1 293 ? 2.740 20.319 18.499 1.00 82.00 293 LEU A N 1
ATOM 2363 C CA . LEU A 1 293 ? 3.341 21.648 18.447 1.00 82.00 293 LEU A CA 1
ATOM 2364 C C . LEU A 1 293 ? 2.323 22.703 17.988 1.00 82.00 293 LEU A C 1
ATOM 2366 O O . LEU A 1 293 ? 2.230 23.768 18.594 1.00 82.00 293 LEU A O 1
ATOM 2370 N N . LEU A 1 294 ? 1.498 22.387 16.985 1.00 78.88 294 LEU A N 1
ATOM 2371 C CA . LEU A 1 294 ? 0.400 23.249 16.537 1.00 78.88 294 LEU A CA 1
ATOM 2372 C C . LEU A 1 294 ? -0.646 23.481 17.634 1.00 78.88 294 LEU A C 1
ATOM 2374 O O . LEU A 1 294 ? -1.101 24.610 17.789 1.00 78.88 294 LEU A O 1
ATOM 2378 N N . ILE A 1 295 ? -1.018 22.454 18.404 1.00 74.94 295 ILE A N 1
ATOM 2379 C CA . ILE A 1 295 ? -1.958 22.589 19.531 1.00 74.94 295 ILE A CA 1
ATOM 2380 C C . ILE A 1 295 ? -1.369 23.513 20.602 1.00 74.94 295 ILE A C 1
ATOM 2382 O O . ILE A 1 295 ? -2.045 24.437 21.058 1.00 74.94 295 ILE A O 1
ATOM 2386 N N . HIS A 1 296 ? -0.096 23.315 20.951 1.00 78.00 296 HIS A N 1
ATOM 2387 C CA . HIS A 1 296 ? 0.597 24.153 21.927 1.00 78.00 296 HIS A CA 1
ATOM 2388 C C . HIS A 1 296 ? 0.663 25.621 21.478 1.00 78.00 296 HIS A C 1
ATOM 2390 O O . HIS A 1 296 ? 0.284 26.519 22.229 1.00 78.00 296 HIS A O 1
ATOM 2396 N N . PHE A 1 297 ? 1.052 25.878 20.226 1.00 78.06 297 PHE A N 1
ATOM 2397 C CA . PHE A 1 297 ? 1.110 27.237 19.687 1.00 78.06 297 PHE A CA 1
ATOM 2398 C C . PHE A 1 297 ? -0.263 27.872 19.481 1.00 78.06 297 PHE A C 1
ATOM 2400 O O . PHE A 1 297 ? -0.405 29.073 19.699 1.00 78.06 297 PHE A O 1
ATOM 2407 N N . LYS A 1 298 ? -1.291 27.100 19.115 1.00 75.25 298 LYS A N 1
ATOM 2408 C CA . LYS A 1 298 ? -2.668 27.603 19.039 1.00 75.25 298 LYS A CA 1
ATOM 2409 C C . LYS A 1 298 ? -3.123 28.132 20.397 1.00 75.25 298 LYS A C 1
ATOM 2411 O O . LYS A 1 298 ? -3.692 29.217 20.444 1.00 75.25 298 LYS A O 1
ATOM 2416 N N . SER A 1 299 ? -2.847 27.393 21.473 1.00 72.25 299 SER A N 1
ATOM 2417 C CA . SER A 1 299 ? -3.165 27.828 22.837 1.00 72.25 299 SER A CA 1
ATOM 2418 C C . SER A 1 299 ? -2.390 29.080 23.250 1.00 72.25 299 SER A C 1
ATOM 2420 O O . SER A 1 299 ? -2.909 29.871 24.028 1.00 72.25 299 SER A O 1
ATOM 2422 N N . LEU A 1 300 ? -1.161 29.255 22.758 1.00 72.25 300 LEU A N 1
ATOM 2423 C CA . LEU A 1 300 ? -0.338 30.426 23.068 1.00 72.25 300 LEU A CA 1
ATOM 2424 C C . LEU A 1 300 ? -0.734 31.672 22.262 1.00 72.25 300 LEU A C 1
ATOM 2426 O O . LEU A 1 300 ? -0.649 32.779 22.781 1.00 72.25 300 LEU A O 1
ATOM 2430 N N . PHE A 1 301 ? -1.153 31.504 21.004 1.00 71.88 301 PHE A N 1
ATOM 2431 C CA . PHE A 1 301 ? -1.317 32.608 20.050 1.00 71.88 301 PHE A CA 1
ATOM 2432 C C . PHE A 1 301 ? -2.755 32.832 19.550 1.00 71.88 301 PHE A C 1
ATOM 2434 O O . PHE A 1 301 ? -2.956 33.686 18.691 1.00 71.88 301 PHE A O 1
ATOM 2441 N N . ASN A 1 302 ? -3.757 32.089 20.041 1.00 66.94 302 ASN A N 1
ATOM 2442 C CA . ASN A 1 302 ? -5.160 32.177 19.595 1.00 66.94 302 ASN A CA 1
ATOM 2443 C C . ASN A 1 302 ? -5.319 32.153 18.058 1.00 66.94 302 ASN A C 1
ATOM 2445 O O . ASN A 1 302 ? -6.114 32.890 17.476 1.00 66.94 302 ASN A O 1
ATOM 2449 N N . LEU A 1 303 ? -4.539 31.307 17.378 1.00 67.62 303 LEU A N 1
ATOM 2450 C CA . LEU A 1 303 ? -4.525 31.251 15.916 1.00 67.62 303 LEU A CA 1
ATOM 2451 C C . LEU A 1 303 ? -5.777 30.558 15.357 1.00 67.62 303 LEU A C 1
ATOM 2453 O O . LEU A 1 303 ? -6.093 29.416 15.708 1.00 67.62 303 LEU A O 1
ATOM 2457 N N . ASN A 1 304 ? -6.431 31.214 14.396 1.00 66.56 304 ASN A N 1
ATOM 2458 C CA . ASN A 1 304 ? -7.442 30.592 13.546 1.00 66.56 304 ASN A CA 1
ATOM 2459 C C . ASN A 1 304 ? -6.746 29.723 12.490 1.00 66.56 304 ASN A C 1
ATOM 2461 O O . ASN A 1 304 ? -6.251 30.217 11.477 1.00 66.56 304 ASN A O 1
ATOM 2465 N N . LEU A 1 305 ? -6.702 28.414 12.738 1.00 63.62 305 LEU A N 1
ATOM 2466 C CA . LEU A 1 305 ? -6.181 27.438 11.784 1.00 63.62 305 LEU A CA 1
ATOM 2467 C C . LEU A 1 305 ? -7.124 27.360 10.577 1.00 63.62 305 LEU A C 1
ATOM 2469 O O . LEU A 1 305 ? -8.201 26.773 10.655 1.00 63.62 305 LEU A O 1
ATOM 2473 N N . SER A 1 306 ? -6.705 27.951 9.462 1.00 65.00 306 SER A N 1
ATOM 2474 C CA . SER A 1 306 ? -7.339 27.764 8.160 1.00 65.00 306 SER A CA 1
ATOM 2475 C C . SER A 1 306 ? -6.517 26.765 7.351 1.00 65.00 306 SER A C 1
ATOM 2477 O O . SER A 1 306 ? -5.320 26.936 7.131 1.00 65.00 306 SER A O 1
ATOM 2479 N N . TYR A 1 307 ? -7.156 25.674 6.939 1.00 69.94 307 TYR A N 1
ATOM 2480 C CA . TYR A 1 307 ? -6.537 24.695 6.051 1.00 69.94 307 TYR A CA 1
ATOM 2481 C C . TYR A 1 307 ? -6.689 25.166 4.607 1.00 69.94 307 TYR A C 1
ATOM 2483 O O . TYR A 1 307 ? -7.742 25.686 4.234 1.00 69.94 307 TYR A O 1
ATOM 2491 N N . SER A 1 308 ? -5.662 24.969 3.775 1.00 75.75 308 SER A N 1
ATOM 2492 C CA . SER A 1 308 ? -5.782 25.332 2.364 1.00 75.75 308 SER A CA 1
ATOM 2493 C C . SER A 1 308 ? -6.838 24.433 1.698 1.00 75.75 308 SER A C 1
ATOM 2495 O O . SER A 1 308 ? -6.720 23.204 1.759 1.00 75.75 308 SER A O 1
ATOM 2497 N N . PRO A 1 309 ? -7.869 25.003 1.049 1.00 75.50 309 PRO A N 1
ATOM 2498 C CA . PRO A 1 309 ? -8.976 24.221 0.493 1.00 75.50 309 PRO A CA 1
ATOM 2499 C C . PRO A 1 309 ? -8.493 23.236 -0.577 1.00 75.50 309 PRO A C 1
ATOM 2501 O O . PRO A 1 309 ? -8.978 22.111 -0.657 1.00 75.50 309 PRO A O 1
ATOM 2504 N N . LEU A 1 310 ? -7.463 23.618 -1.339 1.00 77.44 310 LEU A N 1
ATOM 2505 C CA . LEU A 1 310 ? -6.830 22.761 -2.338 1.00 77.44 310 LEU A CA 1
ATOM 2506 C C . LEU A 1 310 ? -6.278 21.463 -1.723 1.00 77.44 310 LEU A C 1
ATOM 2508 O O . LEU A 1 310 ? -6.475 20.385 -2.279 1.00 77.44 310 LEU A O 1
ATOM 2512 N N . SER A 1 311 ? -5.608 21.556 -0.568 1.00 75.00 311 SER A N 1
ATOM 2513 C CA . SER A 1 311 ? -5.012 20.384 0.085 1.00 75.00 311 SER A CA 1
ATOM 2514 C C . SER A 1 311 ? -6.070 19.400 0.581 1.00 75.00 311 SER A C 1
ATOM 2516 O O . SER A 1 311 ? -5.890 18.192 0.439 1.00 75.00 311 SER A O 1
ATOM 2518 N N . LEU A 1 312 ? -7.196 19.909 1.089 1.00 76.50 312 LEU A N 1
ATOM 2519 C CA . LEU A 1 312 ? -8.321 19.090 1.536 1.00 76.50 312 LEU A CA 1
ATOM 2520 C C . LEU A 1 312 ? -8.953 18.338 0.363 1.00 76.50 312 LEU A C 1
ATOM 2522 O O . LEU A 1 312 ? -9.108 17.121 0.433 1.00 76.50 312 LEU A O 1
ATOM 2526 N N . ILE A 1 313 ? -9.222 19.035 -0.745 1.00 78.25 313 ILE A N 1
ATOM 2527 C CA . ILE A 1 313 ? -9.838 18.436 -1.937 1.00 78.25 313 ILE A CA 1
ATOM 2528 C C . ILE A 1 313 ? -8.943 17.338 -2.532 1.00 78.25 313 ILE A C 1
ATOM 2530 O O . ILE A 1 313 ? -9.423 16.250 -2.859 1.00 78.25 313 ILE A O 1
ATOM 2534 N N . ILE A 1 314 ? -7.638 17.601 -2.663 1.00 77.81 314 ILE A N 1
ATOM 2535 C CA . ILE A 1 314 ? -6.688 16.616 -3.201 1.00 77.81 314 ILE A CA 1
ATOM 2536 C C . ILE A 1 314 ? -6.598 15.395 -2.280 1.00 77.81 314 ILE A C 1
ATOM 2538 O O . ILE A 1 314 ? -6.578 14.264 -2.768 1.00 77.81 314 ILE A O 1
ATOM 2542 N N . ASN A 1 315 ? -6.572 15.605 -0.961 1.00 79.62 315 ASN A N 1
ATOM 2543 C CA . ASN A 1 315 ? -6.488 14.519 0.012 1.00 79.62 315 ASN A CA 1
ATOM 2544 C C . ASN A 1 315 ? -7.754 13.647 0.018 1.00 79.62 315 ASN A C 1
ATOM 2546 O O . ASN A 1 315 ? -7.656 12.418 0.026 1.00 79.62 315 ASN A O 1
ATOM 2550 N N . ASP A 1 316 ? -8.935 14.260 -0.072 1.00 78.00 316 ASP A N 1
ATOM 2551 C CA . ASP A 1 316 ? -10.210 13.538 -0.136 1.00 78.00 316 ASP A CA 1
ATOM 2552 C C . ASP A 1 316 ? -10.321 12.685 -1.409 1.00 78.00 316 ASP A C 1
ATOM 2554 O O . ASP A 1 316 ? -10.875 11.582 -1.387 1.00 78.00 316 ASP A O 1
ATOM 2558 N N . LYS A 1 317 ? -9.736 13.154 -2.518 1.00 80.75 317 LYS A N 1
ATOM 2559 C CA . LYS A 1 317 ? -9.776 12.494 -3.832 1.00 80.75 317 LYS A CA 1
ATOM 2560 C C . LYS A 1 317 ? -8.434 11.906 -4.270 1.00 80.75 317 LYS A C 1
ATOM 2562 O O . LYS A 1 317 ? -8.165 11.799 -5.468 1.00 80.75 317 LYS A O 1
ATOM 2567 N N . GLY A 1 318 ? -7.613 11.444 -3.326 1.00 81.38 318 GLY A N 1
ATOM 2568 C CA . GLY A 1 318 ? -6.261 10.948 -3.617 1.00 81.38 318 GLY A CA 1
ATOM 2569 C C . GLY A 1 318 ? -6.198 9.810 -4.651 1.00 81.38 318 GLY A C 1
ATOM 2570 O O . GLY A 1 318 ? -5.297 9.784 -5.488 1.00 81.38 318 GLY A O 1
ATOM 2571 N N . LEU A 1 319 ? -7.181 8.895 -4.663 1.00 82.56 319 LEU A N 1
ATOM 2572 C CA . LEU A 1 319 ? -7.261 7.831 -5.679 1.00 82.56 319 LEU A CA 1
ATOM 2573 C C . LEU A 1 319 ? -7.517 8.399 -7.084 1.00 82.56 319 LEU A C 1
ATOM 2575 O O . LEU A 1 319 ? -6.915 7.933 -8.048 1.00 82.56 319 LEU A O 1
ATOM 2579 N N . LEU A 1 320 ? -8.390 9.402 -7.202 1.00 85.38 320 LEU A N 1
ATOM 2580 C CA . LEU A 1 320 ? -8.697 10.047 -8.478 1.00 85.38 320 LEU A CA 1
ATOM 2581 C C . LEU A 1 320 ? -7.479 10.819 -8.987 1.00 85.38 320 LEU A C 1
ATOM 2583 O O . LEU A 1 320 ? -7.106 10.649 -10.144 1.00 85.38 320 LEU A O 1
ATOM 2587 N N . TYR A 1 321 ? -6.793 11.559 -8.109 1.00 87.19 321 TYR A N 1
ATOM 2588 C CA . TYR A 1 321 ? -5.513 12.187 -8.443 1.00 87.19 321 TYR A CA 1
ATOM 2589 C C . TYR A 1 321 ? -4.510 11.155 -8.975 1.00 87.19 321 TYR A C 1
ATOM 2591 O O . TYR A 1 321 ? -3.915 11.364 -10.029 1.00 87.19 321 TYR A O 1
ATOM 2599 N N . PHE A 1 322 ? -4.368 10.007 -8.304 1.00 85.75 322 PHE A N 1
ATOM 2600 C CA . PHE A 1 322 ? -3.469 8.931 -8.729 1.00 85.75 322 PHE A CA 1
ATOM 2601 C C . PHE A 1 322 ? -3.824 8.349 -10.107 1.00 85.75 322 PHE A C 1
ATOM 2603 O O . PHE A 1 322 ? -2.933 8.128 -10.928 1.00 85.75 322 PHE A O 1
ATOM 2610 N N . ILE A 1 323 ? -5.107 8.107 -10.388 1.00 86.62 323 ILE A N 1
ATOM 2611 C CA . ILE A 1 323 ? -5.554 7.574 -11.685 1.00 86.62 323 ILE A CA 1
ATOM 2612 C C . ILE A 1 323 ? -5.259 8.578 -12.796 1.00 86.62 323 ILE A C 1
ATOM 2614 O O . ILE A 1 323 ? -4.652 8.215 -13.800 1.00 86.62 323 ILE A O 1
ATOM 2618 N N . ILE A 1 324 ? -5.632 9.840 -12.591 1.00 87.50 324 ILE A N 1
ATOM 2619 C CA . ILE A 1 324 ? -5.415 10.905 -13.572 1.00 87.50 324 ILE A CA 1
ATOM 2620 C C . ILE A 1 324 ? -3.925 11.118 -13.809 1.00 87.50 324 ILE A C 1
ATOM 2622 O O . ILE A 1 324 ? -3.512 11.250 -14.954 1.00 87.50 324 ILE A O 1
ATOM 2626 N N . SER A 1 325 ? -3.110 11.048 -12.754 1.00 85.56 325 SER A N 1
ATOM 2627 C CA . SER A 1 325 ? -1.653 11.126 -12.875 1.00 85.56 325 SER A CA 1
ATOM 2628 C C . SER A 1 325 ? -1.110 10.070 -13.841 1.00 85.56 325 SER A C 1
ATOM 2630 O O . SER A 1 325 ? -0.374 10.407 -14.762 1.00 85.56 325 SER A O 1
ATOM 2632 N N . ASN A 1 326 ? -1.503 8.804 -13.656 1.00 84.00 326 ASN A N 1
ATOM 2633 C CA . ASN A 1 326 ? -1.023 7.691 -14.482 1.00 84.00 326 ASN A CA 1
ATOM 2634 C C . ASN A 1 326 ? -1.602 7.704 -15.905 1.00 84.00 326 ASN A C 1
ATOM 2636 O O . ASN A 1 326 ? -0.934 7.278 -16.844 1.00 84.00 326 ASN A O 1
ATOM 2640 N N . LEU A 1 327 ? -2.847 8.159 -16.074 1.00 84.56 327 LEU A N 1
ATOM 2641 C CA . LEU A 1 327 ? -3.457 8.297 -17.396 1.00 84.56 327 LEU A CA 1
ATOM 2642 C C . LEU A 1 327 ? -2.798 9.420 -18.193 1.00 84.56 327 LEU A C 1
ATOM 2644 O O . LEU A 1 327 ? -2.548 9.237 -19.378 1.00 84.56 327 LEU A O 1
ATOM 2648 N N . LEU A 1 328 ? -2.484 10.552 -17.558 1.00 83.06 328 LEU A N 1
ATOM 2649 C CA . LEU A 1 328 ? -1.815 11.669 -18.221 1.00 83.06 328 LEU A CA 1
ATOM 2650 C C . LEU A 1 328 ? -0.394 11.310 -18.646 1.00 83.06 328 LEU A C 1
ATOM 2652 O O . LEU A 1 328 ? -0.032 11.588 -19.786 1.00 83.06 328 LEU A O 1
ATOM 2656 N N . THR A 1 329 ? 0.391 10.652 -17.788 1.00 80.12 329 THR A N 1
ATOM 2657 C CA . THR A 1 329 ? 1.732 10.196 -18.192 1.00 80.12 329 THR A CA 1
ATOM 2658 C C . THR A 1 329 ? 1.648 9.189 -19.335 1.00 80.12 329 THR A C 1
ATOM 2660 O O . THR A 1 329 ? 2.340 9.348 -20.335 1.00 80.12 329 THR A O 1
ATOM 2663 N N . GLY A 1 330 ? 0.739 8.211 -19.252 1.00 76.44 330 GLY A N 1
ATOM 2664 C CA . GLY A 1 330 ? 0.527 7.233 -20.321 1.00 76.44 330 GLY A CA 1
ATOM 2665 C C . GLY A 1 330 ? 0.078 7.867 -21.641 1.00 76.44 330 GLY A C 1
ATOM 2666 O O . GLY A 1 330 ? 0.642 7.563 -22.689 1.00 76.44 330 GLY A O 1
ATOM 2667 N N . PHE A 1 331 ? -0.895 8.780 -21.596 1.00 78.44 331 PHE A N 1
ATOM 2668 C CA . PHE A 1 331 ? -1.401 9.486 -22.772 1.00 78.44 331 PHE A CA 1
ATOM 2669 C C . PHE A 1 331 ? -0.290 10.285 -23.458 1.00 78.44 331 PHE A C 1
ATOM 2671 O O . PHE A 1 331 ? -0.071 10.131 -24.655 1.00 78.44 331 PHE A O 1
ATOM 2678 N N . PHE A 1 332 ? 0.463 11.095 -22.717 1.00 71.38 332 PHE A N 1
ATOM 2679 C CA . PHE A 1 332 ? 1.514 11.910 -23.324 1.00 71.38 332 PHE A CA 1
ATOM 2680 C C . PHE A 1 332 ? 2.688 11.081 -23.857 1.00 71.38 332 PHE A C 1
ATOM 2682 O O . PHE A 1 332 ? 3.194 11.412 -24.931 1.00 71.38 332 PHE A O 1
ATOM 2689 N N . ASN A 1 333 ? 3.073 10.002 -23.162 1.00 72.31 333 ASN A N 1
ATOM 2690 C CA . ASN A 1 333 ? 4.122 9.083 -23.620 1.00 72.31 333 ASN A CA 1
ATOM 2691 C C . ASN A 1 333 ? 3.760 8.407 -24.951 1.00 72.31 333 ASN A C 1
ATOM 2693 O O . ASN A 1 333 ? 4.646 8.111 -25.745 1.00 72.31 333 ASN A O 1
ATOM 2697 N N . VAL A 1 334 ? 2.470 8.142 -25.189 1.00 70.69 334 VAL A N 1
ATOM 2698 C CA . VAL A 1 334 ? 1.992 7.494 -26.420 1.00 70.69 334 VAL A CA 1
ATOM 2699 C C . VAL A 1 334 ? 1.723 8.507 -27.536 1.00 70.69 334 VAL A C 1
ATOM 2701 O O . VAL A 1 334 ? 2.081 8.249 -28.680 1.00 70.69 334 VAL A O 1
ATOM 2704 N N . PHE A 1 335 ? 1.091 9.645 -27.228 1.00 65.62 335 PHE A N 1
ATOM 2705 C CA . PHE A 1 335 ? 0.536 10.548 -28.245 1.00 65.62 335 PHE A CA 1
ATOM 2706 C C . PHE A 1 335 ? 1.369 11.798 -28.533 1.00 65.62 335 PHE A C 1
ATOM 2708 O O . PHE A 1 335 ? 1.347 12.280 -29.662 1.00 65.62 335 PHE A O 1
ATOM 2715 N N . CYS A 1 336 ? 2.060 12.367 -27.542 1.00 57.91 336 CYS A N 1
ATOM 2716 C CA . CYS A 1 336 ? 2.662 13.696 -27.696 1.00 57.91 336 CYS A CA 1
ATOM 2717 C C . CYS A 1 336 ? 4.171 13.659 -27.920 1.00 57.91 336 CYS A C 1
ATOM 2719 O O . CYS A 1 336 ? 4.676 14.404 -28.755 1.00 57.91 336 CYS A O 1
ATOM 2721 N N . LEU A 1 337 ? 4.902 12.841 -27.164 1.00 56.41 337 LEU A N 1
ATOM 2722 C CA . LEU A 1 337 ? 6.361 12.838 -27.170 1.00 56.41 337 LEU A CA 1
ATOM 2723 C C . LEU A 1 337 ? 6.840 11.424 -26.865 1.00 56.41 337 LEU A C 1
ATOM 2725 O O . LEU A 1 337 ? 6.673 10.949 -25.744 1.00 56.41 337 LEU A O 1
ATOM 2729 N N . ASN A 1 338 ? 7.539 10.786 -27.805 1.00 62.19 338 ASN A N 1
ATOM 2730 C CA . ASN A 1 338 ? 8.520 9.792 -27.393 1.00 62.19 338 ASN A CA 1
ATOM 2731 C C . ASN A 1 338 ? 9.578 10.609 -26.643 1.00 62.19 338 ASN A C 1
ATOM 2733 O O . ASN A 1 338 ? 10.407 11.256 -27.272 1.00 62.19 338 ASN A O 1
ATOM 2737 N N . ILE A 1 339 ? 9.470 10.710 -25.316 1.00 59.88 339 ILE A N 1
ATOM 2738 C CA . ILE A 1 339 ? 10.234 11.663 -24.486 1.00 59.88 339 ILE A CA 1
ATOM 2739 C C . ILE A 1 339 ? 11.755 11.494 -24.690 1.00 59.88 339 ILE A C 1
ATOM 2741 O O . ILE A 1 339 ? 12.533 12.426 -24.507 1.00 59.88 339 ILE A O 1
ATOM 2745 N N . LEU A 1 340 ? 12.173 10.326 -25.178 1.00 57.94 340 LEU A N 1
ATOM 2746 C CA . LEU A 1 340 ? 13.523 10.032 -25.649 1.00 57.94 340 LEU A CA 1
ATOM 2747 C C . LEU A 1 340 ? 14.014 10.958 -26.782 1.00 57.94 340 LEU A C 1
ATOM 2749 O O . LEU A 1 340 ? 15.213 11.177 -26.881 1.00 57.94 340 LEU A O 1
ATOM 2753 N N . HIS A 1 341 ? 13.133 11.565 -27.583 1.00 61.62 341 HIS A N 1
ATOM 2754 C CA . HIS A 1 341 ? 13.494 12.586 -28.576 1.00 61.62 341 HIS A CA 1
ATOM 2755 C C . HIS A 1 341 ? 13.919 13.927 -27.957 1.00 61.62 341 HIS A C 1
ATOM 2757 O O . HIS A 1 341 ? 14.484 14.755 -28.664 1.00 61.62 341 HIS A O 1
ATOM 2763 N N . LEU A 1 342 ? 13.683 14.165 -26.656 1.00 63.84 342 LEU A N 1
ATOM 2764 C CA . LEU A 1 342 ? 14.248 15.331 -25.961 1.00 63.84 342 LEU A CA 1
ATOM 2765 C C . LEU A 1 342 ? 15.735 15.164 -25.615 1.00 63.84 342 LEU A C 1
ATOM 2767 O O . LEU A 1 342 ? 16.350 16.112 -25.121 1.00 63.84 342 LEU A O 1
ATOM 2771 N N . LEU A 1 343 ? 16.310 13.979 -25.831 1.00 65.94 343 LEU A N 1
ATOM 2772 C CA . LEU A 1 343 ? 17.737 13.747 -25.648 1.00 65.94 343 LEU A CA 1
ATOM 2773 C C . LEU A 1 343 ? 18.501 14.159 -26.913 1.00 65.94 343 LEU A C 1
ATOM 2775 O O . LEU A 1 343 ? 18.077 13.815 -28.017 1.00 65.94 343 LEU A O 1
ATOM 2779 N N . PRO A 1 344 ? 19.645 14.854 -26.785 1.00 66.31 344 PRO A N 1
ATOM 2780 C CA . PRO A 1 344 ? 20.549 15.017 -27.914 1.00 66.31 344 PRO A CA 1
ATOM 2781 C C . PRO A 1 344 ? 21.051 13.642 -28.383 1.00 66.31 344 PRO A C 1
ATOM 2783 O O . PRO A 1 344 ? 21.268 12.750 -27.566 1.00 66.31 344 PRO A O 1
ATOM 2786 N N . GLU A 1 345 ? 21.298 13.474 -29.686 1.00 67.12 345 GLU A N 1
ATOM 2787 C CA . GLU A 1 345 ? 21.696 12.188 -30.303 1.00 67.12 345 GLU A CA 1
ATOM 2788 C C . GLU A 1 345 ? 22.959 11.551 -29.686 1.00 67.12 345 GLU A C 1
ATOM 2790 O O . GLU A 1 345 ? 23.207 10.358 -29.846 1.00 67.12 345 GLU A O 1
ATOM 2795 N N . ARG A 1 346 ? 23.768 12.339 -28.965 1.00 67.94 346 ARG A N 1
ATOM 2796 C CA . ARG A 1 346 ? 25.002 11.904 -28.292 1.00 67.94 346 ARG A CA 1
ATOM 2797 C C . ARG A 1 346 ? 24.818 11.517 -26.822 1.00 67.94 346 ARG A C 1
ATOM 2799 O O . ARG A 1 346 ? 25.786 11.066 -26.212 1.00 67.94 346 ARG A O 1
ATOM 2806 N N . ALA A 1 347 ? 23.626 11.689 -26.251 1.00 70.56 347 ALA A N 1
ATOM 2807 C CA . ALA A 1 347 ? 23.391 11.438 -24.836 1.00 70.56 347 ALA A CA 1
ATOM 2808 C C . ALA A 1 347 ? 23.572 9.951 -24.505 1.00 70.56 347 ALA A C 1
ATOM 2810 O O . ALA A 1 347 ? 22.852 9.085 -25.009 1.00 70.56 347 ALA A O 1
ATOM 2811 N N . LYS A 1 348 ? 24.525 9.650 -23.622 1.00 75.69 348 LYS A N 1
ATOM 2812 C CA . LYS A 1 348 ? 24.736 8.306 -23.075 1.00 75.69 348 LYS A CA 1
ATOM 2813 C C . LYS A 1 348 ? 24.171 8.241 -21.665 1.00 75.69 348 LYS A C 1
ATOM 2815 O O . LYS A 1 348 ? 24.261 9.201 -20.909 1.00 75.69 348 LYS A O 1
ATOM 2820 N N . LEU A 1 349 ? 23.568 7.109 -21.314 1.00 79.00 349 LEU A N 1
ATOM 2821 C CA . LEU A 1 349 ? 23.114 6.865 -19.950 1.00 79.00 349 LEU A CA 1
ATOM 2822 C C . LEU A 1 349 ? 24.304 6.417 -19.101 1.00 79.00 349 LEU A C 1
ATOM 2824 O O . LEU A 1 349 ? 24.872 5.346 -19.327 1.00 79.00 349 LEU A O 1
ATOM 2828 N N . ASN A 1 350 ? 24.640 7.199 -18.085 1.00 79.69 350 ASN A N 1
ATOM 2829 C CA . ASN A 1 350 ? 25.577 6.779 -17.063 1.00 79.69 350 ASN A CA 1
ATOM 2830 C C . ASN A 1 350 ? 24.892 5.752 -16.149 1.00 79.69 350 ASN A C 1
ATOM 2832 O O . ASN A 1 350 ? 24.008 6.083 -15.358 1.00 79.69 350 ASN A O 1
ATOM 2836 N N . VAL A 1 351 ? 25.303 4.489 -16.263 1.00 75.56 351 VAL A N 1
ATOM 2837 C CA . VAL A 1 351 ? 24.693 3.347 -15.556 1.00 75.56 351 VAL A CA 1
ATOM 2838 C C . VAL A 1 351 ? 24.774 3.495 -14.030 1.00 75.56 351 VAL A C 1
ATOM 2840 O O . VAL A 1 351 ? 23.887 3.026 -13.322 1.00 75.56 351 VAL A O 1
ATOM 2843 N N . ILE A 1 352 ? 25.799 4.180 -13.511 1.00 74.56 352 ILE A N 1
ATOM 2844 C CA . ILE A 1 352 ? 26.030 4.317 -12.064 1.00 74.56 352 ILE A CA 1
ATOM 2845 C C . ILE A 1 352 ? 25.097 5.370 -11.459 1.00 74.56 352 ILE A C 1
ATOM 2847 O O . ILE A 1 352 ? 24.505 5.165 -10.399 1.00 74.56 352 ILE A O 1
ATOM 2851 N N . THR A 1 353 ? 24.959 6.520 -12.118 1.00 72.25 353 THR A N 1
ATOM 2852 C CA . THR A 1 353 ? 24.121 7.623 -11.621 1.00 72.25 353 THR A CA 1
ATOM 2853 C C . THR A 1 353 ? 22.670 7.504 -12.088 1.00 72.25 353 THR A C 1
ATOM 2855 O O . THR A 1 353 ? 21.769 8.054 -11.448 1.00 72.25 353 THR A O 1
ATOM 2858 N N . GLY A 1 354 ? 22.430 6.759 -13.170 1.00 74.25 354 GLY A N 1
ATOM 2859 C CA . GLY A 1 354 ? 21.151 6.665 -13.866 1.00 74.25 354 GLY A CA 1
ATOM 2860 C C . GLY A 1 354 ? 20.775 7.953 -14.602 1.00 74.25 354 GLY A C 1
ATOM 2861 O O . GLY A 1 354 ? 19.592 8.169 -14.847 1.00 74.25 354 GLY A O 1
ATOM 2862 N N . ILE A 1 355 ? 21.741 8.831 -14.878 1.00 81.62 355 ILE A N 1
ATOM 2863 C CA . ILE A 1 355 ? 21.536 10.143 -15.507 1.00 81.62 355 ILE A CA 1
ATOM 2864 C C . ILE A 1 355 ? 22.056 10.085 -16.944 1.00 81.62 355 ILE A C 1
ATOM 2866 O O . ILE A 1 355 ? 23.015 9.370 -17.229 1.00 81.62 355 ILE A O 1
ATOM 2870 N N . TYR A 1 356 ? 21.411 10.818 -17.847 1.00 79.88 356 TYR A N 1
ATOM 2871 C CA . TYR A 1 356 ? 21.914 11.013 -19.201 1.00 79.88 356 TYR A CA 1
ATOM 2872 C C . TYR A 1 356 ? 22.956 12.133 -19.231 1.00 79.88 356 TYR A C 1
ATOM 2874 O O . TYR A 1 356 ? 22.723 13.216 -18.690 1.00 79.88 356 TYR A O 1
ATOM 2882 N N . ASP A 1 357 ? 24.086 11.868 -19.875 1.00 75.25 357 ASP A N 1
ATOM 2883 C CA . ASP A 1 357 ? 25.148 12.849 -20.079 1.00 75.25 357 ASP A CA 1
ATOM 2884 C C . ASP A 1 357 ? 24.711 13.916 -21.112 1.00 75.25 357 ASP A C 1
ATOM 2886 O O . ASP A 1 357 ? 23.879 13.651 -21.984 1.00 75.25 357 ASP A O 1
ATOM 2890 N N . ASP A 1 358 ? 25.268 15.128 -21.007 1.00 69.62 358 ASP A N 1
ATOM 2891 C CA . ASP A 1 358 ? 25.080 16.255 -21.941 1.00 69.62 358 ASP A CA 1
ATOM 2892 C C . ASP A 1 358 ? 23.632 16.772 -22.138 1.00 69.62 358 ASP A C 1
ATOM 2894 O O . ASP A 1 358 ? 23.249 17.184 -23.237 1.00 69.62 358 ASP A O 1
ATOM 2898 N N . LEU A 1 359 ? 22.807 16.832 -21.081 1.00 75.12 359 LEU A N 1
ATOM 2899 C CA . LEU A 1 359 ? 21.521 17.547 -21.161 1.00 75.12 359 LEU A CA 1
ATOM 2900 C C . LEU A 1 359 ? 21.727 19.064 -21.319 1.00 75.12 359 LEU A C 1
ATOM 2902 O O . LEU A 1 359 ? 22.282 19.731 -20.445 1.00 75.12 359 LEU A O 1
ATOM 2906 N N . SER A 1 360 ? 21.193 19.638 -22.400 1.00 79.88 360 SER A N 1
ATOM 2907 C CA . SER A 1 360 ? 21.169 21.091 -22.590 1.00 79.88 360 SER A CA 1
ATOM 2908 C C . SER A 1 360 ? 20.189 21.765 -21.619 1.00 79.88 360 SER A C 1
ATOM 2910 O O . SER A 1 360 ? 19.131 21.215 -21.307 1.00 79.88 360 SER A O 1
ATOM 2912 N N . TRP A 1 361 ? 20.485 22.997 -21.193 1.00 80.62 361 TRP A N 1
ATOM 2913 C CA . TRP A 1 361 ? 19.591 23.790 -20.332 1.00 80.62 361 TRP A CA 1
ATOM 2914 C C . TRP A 1 361 ? 18.191 24.005 -20.930 1.00 80.62 361 TRP A C 1
ATOM 2916 O O . TRP A 1 361 ? 17.198 24.029 -20.208 1.00 80.62 361 TRP A O 1
ATOM 2926 N N . ALA A 1 362 ? 18.090 24.125 -22.255 1.00 80.50 362 ALA A N 1
ATOM 2927 C CA . ALA A 1 362 ? 16.801 24.240 -22.931 1.00 80.50 362 ALA A CA 1
ATOM 2928 C C . ALA A 1 362 ? 15.982 22.941 -22.816 1.00 80.50 362 ALA A C 1
ATOM 2930 O O . ALA A 1 362 ? 14.783 22.987 -22.539 1.00 80.50 362 ALA A O 1
ATOM 2931 N N . SER A 1 363 ? 16.633 21.780 -22.966 1.00 79.06 363 SER A N 1
ATOM 2932 C CA . SER A 1 363 ? 15.973 20.477 -22.828 1.00 79.06 363 SER A CA 1
ATOM 2933 C C . SER A 1 363 ? 15.488 20.224 -21.399 1.00 79.06 363 SER A C 1
ATOM 2935 O O . SER A 1 363 ? 14.384 19.711 -21.212 1.00 79.06 363 SER A O 1
ATOM 2937 N N . SER A 1 364 ? 16.258 20.629 -20.384 1.00 81.69 364 SER A N 1
ATOM 2938 C CA . SER A 1 364 ? 15.861 20.474 -18.983 1.00 81.69 364 SER A CA 1
ATOM 2939 C C . SER A 1 364 ? 14.695 21.394 -18.621 1.00 81.69 364 SER A C 1
ATOM 2941 O O . SER A 1 364 ? 13.740 20.943 -17.988 1.00 81.69 364 SER A O 1
ATOM 2943 N N . LEU A 1 365 ? 14.710 22.650 -19.079 1.00 84.56 365 LEU A N 1
ATOM 2944 C CA . LEU A 1 365 ? 13.623 23.603 -18.844 1.00 84.56 365 LEU A CA 1
ATOM 2945 C C . LEU A 1 365 ? 12.312 23.142 -19.494 1.00 84.56 365 LEU A C 1
ATOM 2947 O O . LEU A 1 365 ? 11.262 23.201 -18.854 1.00 84.56 365 LEU A O 1
ATOM 2951 N N . LEU A 1 366 ? 12.370 22.603 -20.717 1.00 83.31 366 LEU A N 1
ATOM 2952 C CA . LEU A 1 366 ? 11.203 22.013 -21.376 1.00 83.31 366 LEU A CA 1
ATOM 2953 C C . LEU A 1 366 ? 10.644 20.824 -20.577 1.00 83.31 366 LEU A C 1
ATOM 2955 O O . LEU A 1 366 ? 9.437 20.743 -20.363 1.00 83.31 366 LEU A O 1
ATOM 2959 N N . GLN A 1 367 ? 11.505 19.938 -20.068 1.00 84.38 367 GLN A N 1
ATOM 2960 C CA . GLN A 1 367 ? 11.080 18.811 -19.227 1.00 84.38 367 GLN A CA 1
ATOM 2961 C C . GLN A 1 367 ? 10.447 19.272 -17.904 1.00 84.38 367 GLN A C 1
ATOM 2963 O O . GLN A 1 367 ? 9.454 18.691 -17.463 1.00 84.38 367 GLN A O 1
ATOM 2968 N N . PHE A 1 368 ? 10.960 20.339 -17.286 1.00 84.88 368 PHE A N 1
ATOM 2969 C CA . PHE A 1 368 ? 10.340 20.940 -16.102 1.00 84.88 368 PHE A CA 1
ATOM 2970 C C . PHE A 1 368 ? 8.986 21.587 -16.404 1.00 84.88 368 PHE A C 1
ATOM 2972 O O . PHE A 1 368 ? 8.057 21.434 -15.610 1.00 84.88 368 PHE A O 1
ATOM 2979 N N . LEU A 1 369 ? 8.844 22.269 -17.544 1.00 85.75 369 LEU A N 1
ATOM 2980 C CA . LEU A 1 369 ? 7.555 22.806 -17.985 1.00 85.75 369 LEU A CA 1
ATOM 2981 C C . LEU A 1 369 ? 6.542 21.682 -18.189 1.00 85.75 369 LEU A C 1
ATOM 2983 O O . LEU A 1 369 ? 5.436 21.764 -17.664 1.00 85.75 369 LEU A O 1
ATOM 2987 N N . VAL A 1 370 ? 6.938 20.598 -18.855 1.00 84.19 370 VAL A N 1
ATOM 2988 C CA . VAL A 1 370 ? 6.098 19.405 -19.017 1.00 84.19 370 VAL A CA 1
ATOM 2989 C C . VAL A 1 370 ? 5.677 18.851 -17.649 1.00 84.19 370 VAL A C 1
ATOM 2991 O O . VAL A 1 370 ? 4.486 18.660 -17.400 1.00 84.19 370 VAL A O 1
ATOM 2994 N N . LEU A 1 371 ? 6.609 18.704 -16.704 1.00 84.81 371 LEU A N 1
ATOM 2995 C CA . LEU A 1 371 ? 6.305 18.265 -15.338 1.00 84.81 371 LEU A CA 1
ATOM 2996 C C . LEU A 1 371 ? 5.285 19.180 -14.632 1.00 84.81 371 LEU A C 1
ATOM 2998 O O . LEU A 1 371 ? 4.380 18.694 -13.947 1.00 84.81 371 LEU A O 1
ATOM 3002 N N . LEU A 1 372 ? 5.424 20.498 -14.792 1.00 86.69 372 LEU A N 1
ATOM 3003 C CA . LEU A 1 372 ? 4.526 21.491 -14.205 1.00 86.69 372 LEU A CA 1
ATOM 3004 C C . LEU A 1 372 ? 3.144 21.471 -14.872 1.00 86.69 372 LEU A C 1
ATOM 3006 O O . LEU A 1 372 ? 2.124 21.591 -14.190 1.00 86.69 372 LEU A O 1
ATOM 3010 N N . THR A 1 373 ? 3.079 21.241 -16.184 1.00 86.06 373 THR A N 1
ATOM 3011 C CA . THR A 1 373 ? 1.801 21.036 -16.877 1.00 86.06 373 THR A CA 1
ATOM 3012 C C . THR A 1 373 ? 1.100 19.775 -16.376 1.00 86.06 373 THR A C 1
ATOM 3014 O O . THR A 1 373 ? -0.085 19.831 -16.070 1.00 86.06 373 THR A O 1
ATOM 3017 N N . TYR A 1 374 ? 1.811 18.665 -16.155 1.00 85.12 374 TYR A N 1
ATOM 3018 C CA . TYR A 1 374 ? 1.205 17.454 -15.589 1.00 85.12 374 TYR A CA 1
ATOM 3019 C C . TYR A 1 374 ? 0.644 17.664 -14.182 1.00 85.12 374 TYR A C 1
ATOM 3021 O O . TYR A 1 374 ? -0.481 17.248 -13.877 1.00 85.12 374 TYR A O 1
ATOM 3029 N N . SER A 1 375 ? 1.411 18.317 -13.309 1.00 85.75 375 SER A N 1
ATOM 3030 C CA . SER A 1 375 ? 0.978 18.551 -11.931 1.00 85.75 375 SER A CA 1
ATOM 3031 C C . SER A 1 375 ? -0.207 19.518 -11.862 1.00 85.75 375 SER A C 1
ATOM 3033 O O . SER A 1 375 ? -1.151 19.261 -11.122 1.00 85.75 375 SER A O 1
ATOM 3035 N N . SER A 1 376 ? -0.217 20.575 -12.671 1.00 87.56 376 SER A N 1
ATOM 3036 C CA . SER A 1 376 ? -1.340 21.518 -12.737 1.00 87.56 376 SER A CA 1
ATOM 3037 C C . SER A 1 376 ? -2.594 20.892 -13.353 1.00 87.56 376 SER A C 1
ATOM 3039 O O . SER A 1 376 ? -3.672 20.996 -12.768 1.00 87.56 376 SER A O 1
ATOM 3041 N N . LEU A 1 377 ? -2.471 20.172 -14.471 1.00 88.31 377 LEU A N 1
ATOM 3042 C CA . LEU A 1 377 ? -3.605 19.552 -15.162 1.00 88.31 377 LEU A CA 1
ATOM 3043 C C . LEU A 1 377 ? -4.287 18.483 -14.295 1.00 88.31 377 LEU A C 1
ATOM 3045 O O . LEU A 1 377 ? -5.513 18.426 -14.215 1.00 88.31 377 LEU A O 1
ATOM 3049 N N . SER A 1 378 ? -3.503 17.669 -13.583 1.00 86.19 378 SER A N 1
ATOM 3050 C CA . SER A 1 378 ? -4.049 16.678 -12.647 1.00 86.19 378 SER A CA 1
ATOM 3051 C C . SER A 1 378 ? -4.807 17.312 -11.483 1.00 86.19 378 SER A C 1
ATOM 3053 O O . SER A 1 378 ? -5.875 16.824 -11.114 1.00 86.19 378 SER A O 1
ATOM 3055 N N . VAL A 1 379 ? -4.307 18.423 -10.936 1.00 86.19 379 VAL A N 1
ATOM 3056 C CA . VAL A 1 379 ? -5.016 19.193 -9.905 1.00 86.19 379 VAL A CA 1
ATOM 3057 C C . VAL A 1 379 ? -6.310 19.786 -10.464 1.00 86.19 379 VAL A C 1
ATOM 3059 O O . VAL A 1 379 ? -7.351 19.666 -9.820 1.00 86.19 379 VAL A O 1
ATOM 3062 N N . ILE A 1 380 ? -6.284 20.351 -11.675 1.00 87.31 380 ILE A N 1
ATOM 3063 C CA . ILE A 1 380 ? -7.474 20.904 -12.340 1.00 87.31 380 ILE A CA 1
ATOM 3064 C C . ILE A 1 380 ? -8.550 19.830 -12.515 1.00 87.31 380 ILE A C 1
ATOM 3066 O O . ILE A 1 380 ? -9.703 20.059 -12.153 1.00 87.31 380 ILE A O 1
ATOM 3070 N N . PHE A 1 381 ? -8.200 18.635 -12.991 1.00 86.81 381 PHE A N 1
ATOM 3071 C CA . PHE A 1 381 ? -9.190 17.567 -13.130 1.00 86.81 381 PHE A CA 1
ATOM 3072 C C . PHE A 1 381 ? -9.766 17.096 -11.790 1.00 86.81 381 PHE A C 1
ATOM 3074 O O . PHE A 1 381 ? -10.962 16.809 -11.708 1.00 86.81 381 PHE A O 1
ATOM 3081 N N . VAL A 1 382 ? -8.953 17.034 -10.731 1.00 85.25 382 VAL A N 1
ATOM 3082 C CA . VAL A 1 382 ? -9.457 16.725 -9.383 1.00 85.25 382 VAL A CA 1
ATOM 3083 C C . VAL A 1 382 ? -10.438 17.799 -8.911 1.00 85.25 382 VAL A C 1
ATOM 3085 O O . VAL A 1 382 ? -11.486 17.461 -8.356 1.00 85.25 382 VAL A O 1
ATOM 3088 N N . LEU A 1 383 ? -10.140 19.076 -9.165 1.00 84.75 383 LEU A N 1
ATOM 3089 C CA . LEU A 1 383 ? -11.026 20.195 -8.836 1.00 84.75 383 LEU A CA 1
ATOM 3090 C C . LEU A 1 383 ? -12.346 20.117 -9.608 1.00 84.75 383 LEU A C 1
ATOM 3092 O O . LEU A 1 383 ? -13.405 20.239 -8.996 1.00 84.75 383 LEU A O 1
ATOM 3096 N N . ILE A 1 384 ? -12.300 19.828 -10.911 1.00 83.81 384 ILE A N 1
ATOM 3097 C CA . ILE A 1 384 ? -13.497 19.617 -11.738 1.00 83.81 384 ILE A CA 1
ATOM 3098 C C . ILE A 1 384 ? -14.329 18.464 -11.171 1.00 83.81 384 ILE A C 1
ATOM 3100 O O . ILE A 1 384 ? -15.526 18.617 -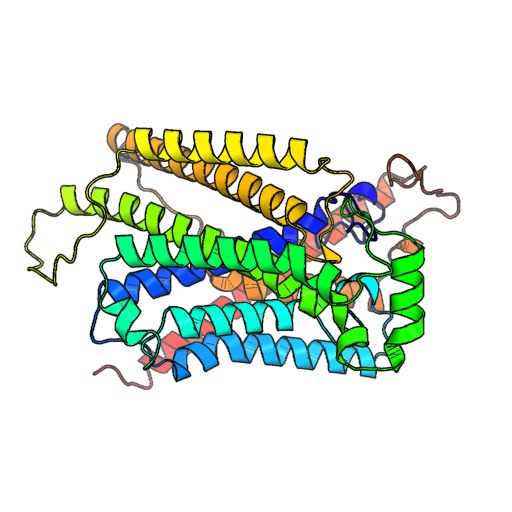10.936 1.00 83.81 384 ILE A O 1
ATOM 3104 N N . GLY A 1 385 ? -13.698 17.327 -10.871 1.00 79.81 385 GLY A N 1
ATOM 3105 C CA . GLY A 1 385 ? -14.386 16.199 -10.249 1.00 79.81 385 GLY A CA 1
ATOM 3106 C C . GLY A 1 385 ? -15.007 16.568 -8.899 1.00 79.81 385 GLY A C 1
ATOM 3107 O O . GLY A 1 385 ? -16.084 16.092 -8.556 1.00 79.81 385 GLY A O 1
ATOM 3108 N N . SER A 1 386 ? -14.345 17.398 -8.088 1.00 79.25 386 SER A N 1
ATOM 3109 C CA . SER A 1 386 ? -14.892 17.916 -6.821 1.00 79.25 386 SER A CA 1
ATOM 3110 C C . SER A 1 386 ? -16.089 18.838 -7.026 1.00 79.25 386 SER A C 1
ATOM 3112 O O . SER A 1 386 ? -17.054 18.760 -6.269 1.00 79.25 386 SER A O 1
ATOM 3114 N N . TYR A 1 387 ? -16.046 19.679 -8.053 1.00 77.88 387 TYR A N 1
ATOM 3115 C CA . TYR A 1 387 ? -17.139 20.572 -8.409 1.00 77.88 387 TYR A CA 1
ATOM 3116 C C . TYR A 1 387 ? -18.390 19.795 -8.842 1.00 77.88 387 TYR A C 1
ATOM 3118 O O . TYR A 1 387 ? -19.486 20.100 -8.376 1.00 77.88 387 TYR A O 1
ATOM 3126 N N . TYR A 1 388 ? -18.230 18.734 -9.640 1.00 76.12 388 TYR A N 1
ATOM 3127 C CA . TYR A 1 388 ? -19.341 17.857 -10.028 1.00 76.12 388 TYR A CA 1
ATOM 3128 C C . TYR A 1 388 ? -19.997 17.153 -8.840 1.00 76.12 388 TYR A C 1
ATOM 3130 O O . TYR A 1 388 ? -21.222 17.087 -8.779 1.00 76.12 388 TYR A O 1
ATOM 3138 N N . ASP A 1 389 ? -19.213 16.662 -7.879 1.00 70.31 389 ASP A N 1
ATOM 3139 C CA . ASP A 1 389 ? -19.786 16.065 -6.669 1.00 70.31 389 ASP A CA 1
ATOM 3140 C C . ASP A 1 389 ? -20.536 17.109 -5.841 1.00 70.31 389 ASP A C 1
ATOM 3142 O O . ASP A 1 389 ? -21.636 16.833 -5.373 1.00 70.31 389 ASP A O 1
ATOM 3146 N N . CYS A 1 390 ? -19.991 18.323 -5.713 1.00 66.94 390 CYS A N 1
ATOM 3147 C CA . CYS A 1 390 ? -20.670 19.430 -5.040 1.00 66.94 390 CYS A CA 1
ATOM 3148 C C . CYS A 1 390 ? -22.020 19.742 -5.709 1.00 66.94 390 CYS A C 1
ATOM 3150 O O . CYS A 1 390 ? -23.044 19.797 -5.030 1.00 66.94 390 CYS A O 1
ATOM 3152 N N . LEU A 1 391 ? -22.052 19.838 -7.043 1.00 64.62 391 LEU A N 1
ATOM 3153 C CA . LEU A 1 391 ? -23.285 20.001 -7.820 1.00 64.62 391 LEU A CA 1
ATOM 3154 C C . LEU A 1 391 ? -24.254 18.826 -7.641 1.00 64.62 391 LEU A C 1
ATOM 3156 O O . LEU A 1 391 ? -25.458 19.041 -7.525 1.00 64.62 391 LEU A O 1
ATOM 3160 N N . LYS A 1 392 ? -23.758 17.586 -7.584 1.00 63.75 392 LYS A N 1
ATOM 3161 C CA . LYS A 1 392 ? -24.583 16.399 -7.328 1.00 63.75 392 LYS A CA 1
ATOM 3162 C C . LYS A 1 392 ? -25.199 16.434 -5.928 1.00 63.75 392 LYS A C 1
ATOM 3164 O O . LYS A 1 392 ? -26.371 16.110 -5.776 1.00 63.75 392 LYS A O 1
ATOM 3169 N N . PHE A 1 393 ? -24.447 16.877 -4.922 1.00 56.31 393 PHE A N 1
ATOM 3170 C CA . PHE A 1 393 ? -24.966 17.080 -3.570 1.00 56.31 393 PHE A CA 1
ATOM 3171 C C . PHE A 1 393 ? -26.017 18.198 -3.529 1.00 56.31 393 PHE A C 1
ATOM 3173 O O . PHE A 1 393 ? -27.101 17.968 -2.999 1.00 56.31 393 PHE A O 1
ATOM 3180 N N . LEU A 1 394 ? -25.754 19.340 -4.173 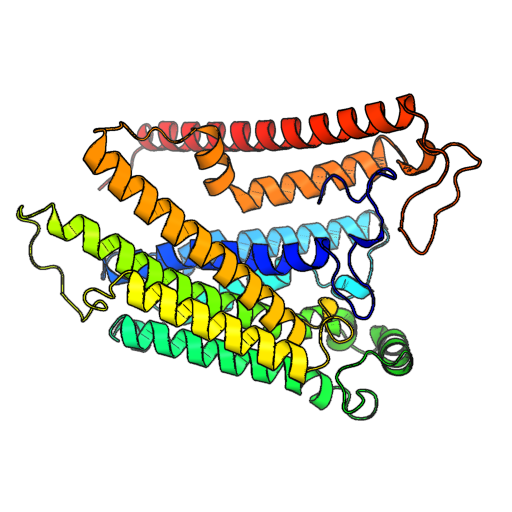1.00 50.78 394 LEU A N 1
ATOM 3181 C CA . LEU A 1 394 ? -26.692 20.464 -4.313 1.00 50.78 394 LEU A CA 1
ATOM 3182 C C . LEU A 1 394 ? -27.974 20.093 -5.077 1.00 50.78 394 LEU A C 1
ATOM 3184 O O . LEU A 1 394 ? -29.052 20.571 -4.745 1.00 50.78 394 LEU A O 1
ATOM 3188 N N . THR A 1 395 ? -27.886 19.221 -6.079 1.00 46.41 395 THR A N 1
ATOM 3189 C CA . THR A 1 395 ? -29.057 18.741 -6.835 1.00 46.41 395 THR A CA 1
ATOM 3190 C C . THR A 1 395 ? -29.801 17.627 -6.098 1.00 46.41 395 THR A C 1
ATOM 3192 O O . THR A 1 395 ? -31.028 17.599 -6.140 1.00 46.41 395 THR A O 1
ATOM 3195 N N . SER A 1 396 ? -29.110 16.774 -5.333 1.00 43.12 396 SER A N 1
ATOM 3196 C CA . SER A 1 396 ? -29.738 15.791 -4.433 1.00 43.12 396 SER A CA 1
ATOM 3197 C C . SER A 1 396 ? -30.389 16.418 -3.193 1.00 43.12 396 SER A C 1
ATOM 3199 O O . SER A 1 396 ? -31.317 15.847 -2.635 1.00 43.12 396 SER A O 1
ATOM 3201 N N . SER A 1 397 ? -29.963 17.615 -2.770 1.00 37.78 397 SER A N 1
ATOM 3202 C CA . SER A 1 397 ? -30.693 18.391 -1.760 1.00 37.78 397 SER A CA 1
ATOM 3203 C C . SER A 1 397 ? -31.909 19.122 -2.341 1.00 37.78 397 SER A C 1
ATOM 3205 O O . SER A 1 397 ? -32.790 19.513 -1.583 1.00 37.78 397 SER A O 1
ATOM 3207 N N . VAL A 1 398 ? -31.988 19.272 -3.670 1.00 38.88 398 VAL A N 1
ATOM 3208 C CA . VAL A 1 398 ? -33.156 19.822 -4.386 1.00 38.88 398 VAL A CA 1
ATOM 3209 C C . VAL A 1 398 ? -34.155 18.721 -4.783 1.00 38.88 398 VAL A C 1
ATOM 3211 O O . VAL A 1 398 ? -35.357 18.967 -4.789 1.00 38.88 398 VAL A O 1
ATOM 3214 N N . PHE A 1 399 ? -33.698 17.487 -5.019 1.00 34.34 399 PHE A N 1
ATOM 3215 C CA . PHE A 1 399 ? -34.542 16.299 -5.201 1.00 34.34 399 PHE A CA 1
ATOM 3216 C C . PHE A 1 399 ? -34.391 15.363 -3.998 1.00 34.34 399 PHE A C 1
ATOM 3218 O O . PHE A 1 399 ? -33.510 14.510 -3.966 1.00 34.34 399 PHE A O 1
ATOM 3225 N N . GLY A 1 400 ? -35.232 15.598 -2.989 1.00 33.94 400 GLY A N 1
ATOM 3226 C CA . GLY A 1 400 ? -35.065 15.125 -1.618 1.00 33.94 400 GLY A CA 1
ATOM 3227 C C . GLY A 1 400 ? -34.851 13.625 -1.399 1.00 33.94 400 GLY A C 1
ATOM 3228 O O . GLY A 1 400 ? -35.278 12.793 -2.188 1.00 33.94 400 GLY A O 1
ATOM 3229 N N . ILE A 1 401 ? -34.223 13.326 -0.258 1.00 33.31 401 ILE A N 1
ATOM 3230 C CA . ILE A 1 401 ? -34.639 12.380 0.794 1.00 33.31 401 ILE A CA 1
ATOM 3231 C C . ILE A 1 401 ? -33.647 12.587 1.957 1.00 33.31 401 ILE A C 1
ATOM 3233 O O . ILE A 1 401 ? -32.523 12.095 1.937 1.00 33.31 401 ILE A O 1
ATOM 3237 N N . PHE A 1 402 ? -34.064 13.344 2.973 1.00 29.69 402 PHE A N 1
ATOM 3238 C CA . PHE A 1 402 ? -33.562 13.216 4.341 1.00 29.69 402 PHE A CA 1
ATOM 3239 C C . PHE A 1 402 ? -34.786 12.999 5.229 1.00 29.69 402 PHE A C 1
ATOM 3241 O O . PHE A 1 402 ? -35.597 13.906 5.420 1.00 29.69 402 PHE A O 1
ATOM 3248 N N . LYS A 1 403 ? -34.924 11.771 5.721 1.00 27.42 403 LYS A N 1
ATOM 3249 C CA . LYS A 1 403 ? -35.656 11.432 6.934 1.00 27.42 403 LYS A CA 1
ATOM 3250 C C . LYS A 1 403 ? -34.789 10.466 7.721 1.00 27.42 403 LYS A C 1
ATOM 3252 O O . LYS A 1 403 ? -34.183 9.591 7.058 1.00 27.42 403 LYS A O 1
#

pLDDT: mean 78.18, std 13.96, range [27.42, 96.38]

Radius of gyration: 23.49 Å; Cα contacts (8 Å, |Δi|>4): 418; chains: 1; bounding box: 62×59×60 Å

Organism: NCBI:txid31246

Nearest PDB structures (foldseek):
  8xik-assembly1_A  TM=7.345E-01  e=3.509E-11  Saccharomyces cerevisiae

Foldseek 3Di:
DLLQCLFLQDFVQQPADLFFFDHVVLLVLLVVLLLVLLVVLVLLVVCLQPPPPFDPLVNQLVVQQVVLVVVLVVVQVVCVVVVPDDPCSQFFDSDDSSNLRSVLSNVSSVCRGDDPVNVVVSPAFLVVVLVVLLVLLVVLQVQLACVVCVVCVPQDDPQLGDDVSVVVVLVVCLVVDPCSRRVLNVLLSSLSSSSSSNSNSVSNVVVLQVVQVVVVVDPDDDDDRDPRCRPPDPDLVNLLVVLVVLLVVLVVVCVVSPHRRNHDSSRSHSNNSSVSSNVSSVVVNVVSVVVVVVVVVCVVPVDDDDDDVLVVLCSVCVVQLVVLLNVVSVCCCPPPDVSCVLDDPPWDQDPVRSHTPPRDPVSVVVSVVSSVCSVVVSSVVSVVVVVVVVVVVVVDVVVDDDD

Sequence (403 aa):
MIYAIDLPICPRRFAKSELNGVGLMDVGTGLFICASSISGSKLVWYMNIYRGNSKRFLDCTLNSVVPCLLLGLLRTLLIQMLNYHQNIVEYGVHWNFFYTIALIRAISLVMTTENPISSYLITFSLKKQILFYYIVSSIFLIFSEFLPIIICPEYFQTRWQFNPRTLHYINDNRSKSLWIANFEGVTSLFGYASIYFFNLSSSLVFRSYLSTDTNNDSNNGVSSLNKREFPRNIPLFRLHLICAFIILCSISCFHSLGGSQMTSRRFGNSNYVLLIILLSVICFLFLSSMISLLIHFKSLFNLNLSYSPLSLIINDKGLLYFIISNLLTGFFNVFCLNILHLLPERAKLNVITGIYDDLSWASSLLQFLVLLTYSSLSVIFVLIGSYYDCLKFLTSSVFGIFK